Protein AF-0000000080409962 (afdb_homodimer)

Radius of gyration: 28.19 Å; Cα contacts (8 Å, |Δi|>4): 1412; chains: 2; bounding box: 71×69×56 Å

Solvent-accessible surface area (backbone atoms only — not comparable to full-atom values): 33561 Å² total; per-residue (Å²): 131,56,72,71,55,55,54,51,45,35,48,55,49,48,49,27,55,75,63,34,72,36,32,66,66,55,49,17,64,75,68,72,43,52,61,70,57,48,49,53,45,49,52,54,34,36,74,71,53,40,34,41,82,55,60,63,44,86,48,96,76,58,80,51,48,54,21,33,32,52,39,46,74,62,35,29,26,40,27,34,37,47,56,90,53,37,36,40,40,34,35,19,30,52,71,45,50,76,75,43,69,53,76,41,72,35,63,93,71,36,57,65,59,41,51,49,50,50,53,52,52,49,49,70,75,38,75,54,54,55,18,33,14,37,30,30,78,30,32,46,56,96,26,21,28,66,45,26,93,86,35,68,88,44,49,65,31,53,50,28,59,54,50,24,71,73,66,76,32,57,55,45,50,39,26,40,41,51,23,21,34,51,10,41,40,57,78,66,64,59,52,61,82,41,24,38,36,29,39,40,61,61,92,90,49,33,37,30,8,41,30,53,49,67,37,78,52,45,38,67,77,37,42,22,16,41,46,34,48,27,49,43,28,81,88,40,33,43,34,58,53,43,63,73,38,72,78,50,70,89,68,82,48,71,65,38,30,46,50,50,3,44,51,53,32,39,45,26,20,56,47,9,37,48,28,37,30,35,23,48,88,75,50,59,78,85,53,47,60,56,28,51,54,40,16,44,77,53,38,67,68,90,55,60,47,47,77,45,75,36,58,48,70,61,22,26,48,41,16,31,28,52,55,19,34,52,45,34,56,69,68,104,131,56,73,70,56,54,52,51,45,36,51,54,50,48,50,26,54,76,63,35,72,38,33,65,65,55,49,17,64,75,68,72,42,54,62,70,58,48,50,53,44,49,50,53,34,35,72,71,52,40,32,41,81,54,61,63,43,86,50,95,75,58,82,51,48,54,20,33,31,52,38,46,74,62,36,28,26,40,28,35,38,46,58,89,52,36,36,37,39,33,35,20,29,54,73,47,50,76,76,44,71,55,76,42,70,36,62,94,72,36,59,66,60,42,50,48,50,51,52,52,52,49,49,71,75,39,75,52,54,54,17,32,14,37,30,32,78,31,32,46,56,96,26,20,27,69,43,26,90,87,37,67,89,45,48,66,31,52,50,28,58,55,49,23,72,74,66,75,31,58,54,45,49,38,26,38,41,50,22,20,34,51,10,41,41,57,77,66,62,59,52,61,81,42,22,39,35,28,38,41,60,63,90,89,50,33,37,29,8,42,30,52,48,67,35,78,52,44,37,70,77,36,41,21,16,40,46,34,45,28,49,44,30,80,88,39,32,43,35,58,52,43,62,71,39,70,78,48,71,88,67,81,49,71,68,38,30,44,51,49,4,46,50,52,32,40,45,27,19,57,47,9,36,50,28,38,29,35,22,48,89,74,48,58,78,83,53,48,60,56,27,50,54,41,17,46,73,52,37,66,68,90,55,60,48,48,78,45,76,36,59,48,71,60,21,25,48,43,16,31,28,52,53,19,37,53,46,34,57,70,69,106

Secondary structure (DSSP, 8-state):
--HHHHHHHHHHHHHHHHH-SEEHHHHHHHHT--HHHHHHHHHHHHHTTSEEEEEE---SSSSPPEEEEE-TTS-EEEEEEE-SSEEEEEEE-TTS-EEEEEEEEPPTT-HHHHHHHHHHHHHHH-TTEEEEEEEESSEEETTEEEE-TT-GGGTT-BHHHHHHHHHSS-EEEEEHHHHHHHHHHHHTT--TT--EEEEE--TT--EEEEEETTEE---TTS-TT-GGG---SSS--HHHHHHHHHTS-SSPPHHHHHHHHHHHHHHHHHT--SEEEEETTT--GGGHHHHHHHHTTTS-GGGPPEEEEE-HHHHHHHHHHHHHHHHHHHH-/--HHHHHHHHHHHHHHHHH-SEEHHHHHHHHT--HHHHHHHHHHHHHTTSEEEEEE---SSSSPPEEEEE-TTS-EEEEEEE-SSEEEEEEE-TTS-EEEEEEEEPPTT-HHHHHHHHHHHHHHH-TTEEEEEEEESSEEETTEEEE-TT-GGGTT-BHHHHHHHHHSS-EEEEEHHHHHHHHHHHHTT--TT--EEEEE--TT--EEEEEETTEE---TTS-TT-GGG---SSS--HHHHHHHHHTS-SSPPHHHHHHHHHHHHHHHHHT--SEEEEETTT--GGGHHHHHHHHTTTS-GGGPPEEEEE-HHHHHHHHHHHHHHHHHHHH-

Foldseek 3Di:
DDPVLLVLLLLLLVCQLVVFKDFLVRSCVRSVNDSVSSVVSQVVCVVLVQKDWDDFADDPPDDTTIIMHGDQVSAWAKEWEDDQFKIKIFIGTLNLHGDDIDMFTDPPLCRVVRVLVVLVVVCVVGVRHAEYEYEYQAQDDPQQGDGDPSRPVRHRDSNQCVSCVSNVHHYYYYYQQQLLVLLVCVVVVPALQFKEKEWECDDVGIFIWIAHSNDTDQDDRSCPGVQQQDPQDDPHGLRRQCVVFQVDDDDGDPSPLLSLLSVQLVCLVPPLGQEYEYEPVRDDPVNVVSNLVSVCVPPPNVSGHHYYYDHSVSSSSSSRSVVGSVSVSSRD/DDPVLLVLLLLLLVCQLVVFKDFLVRSCVRSVNDSVSSVVSQVVCVVLVQKDWDDFADDPPDDTTIIMHGDQVSAWAKEWEDDQFKIKIFIGTLNLHGDDIDMFTDPPLCRVVRVLVVLVVVCVVGVRHAEYEYEYQAQDDPQQGDGDPSRPVRHRDSNQCVSCVSNVHHYYYYYQQQLLVLLVCVVVVPALQFKEKEWECDDVGIFIWIAHSNDTDQDPRSCPGVQQQDPQDPPHGLRRQCVVFQVDDDDGDPSPLLSLLSVQLVCLVVPLGQEYEYEPVRDDPVNVVSSLVSVCVPPPNVSGHHYYYDHSVSSSSSSRSVVGSVSVSSRD

InterPro domains:
  IPR000600 ROK family [PF00480] (114-231)
  IPR000600 ROK family [PTHR18964] (15-231)
  IPR036388 Winged helix-like DNA-binding domain superfamily [G3DSA:1.10.10.10] (9-71)
  IPR036390 Winged helix DNA-binding domain superfamily [SSF46785] (10-71)
  IPR043129 ATPase, nucleotide binding domain [SSF53067] (84-278)

Nearest PDB structures (foldseek):
  5f7q-assembly1_C  TM=7.981E-01  e=1.085E-20  Listeria monocytogenes EGD-e
  5f7q-assembly1_J  TM=7.853E-01  e=4.572E-21  Listeria monocytogenes EGD-e
  4ija-assembly1_A  TM=7.766E-01  e=1.225E-17  Staphylococcus aureus subsp. aureus N315
  7p9y-assembly1_AAA  TM=8.278E-01  e=4.915E-14  Saccharomyces cerevisiae S288C
  6xjf-assembly4_D  TM=8.937E-01  e=2.995E-03  Pyrococcus furiosus DSM 3638

Structure (mmCIF, N/CA/C/O backbone):
data_AF-0000000080409962-model_v1
#
loop_
_entity.id
_entity.type
_entity.pdbx_description
1 polymer 'ROK family transcriptional regulator'
#
loop_
_atom_site.group_PDB
_atom_site.id
_atom_site.type_symbol
_atom_site.label_atom_id
_atom_site.label_alt_id
_atom_site.label_comp_id
_atom_site.label_asym_id
_atom_site.label_entity_id
_atom_site.label_seq_id
_atom_site.pdbx_PDB_ins_code
_atom_site.Cartn_x
_atom_site.Cartn_y
_atom_site.Cartn_z
_atom_site.occupancy
_atom_site.B_iso_or_equiv
_atom_site.auth_seq_id
_atom_site.auth_comp_id
_atom_site.auth_asym_id
_atom_site.auth_atom_id
_atom_site.pdbx_PDB_model_num
ATOM 1 N N . MET A 1 1 ? -29.094 10.055 22.891 1 34.78 1 MET A N 1
ATOM 2 C CA . MET A 1 1 ? -29.375 9.883 21.469 1 34.78 1 MET A CA 1
ATOM 3 C C . MET A 1 1 ? -28.812 8.562 20.969 1 34.78 1 MET A C 1
ATOM 5 O O . MET A 1 1 ? -27.641 8.25 21.203 1 34.78 1 MET A O 1
ATOM 9 N N . ASP A 1 2 ? -29.484 7.676 20.531 1 37.84 2 ASP A N 1
ATOM 10 C CA . ASP A 1 2 ? -29.234 6.27 20.234 1 37.84 2 ASP A CA 1
ATOM 11 C C . ASP A 1 2 ? -28.109 6.129 19.203 1 37.84 2 ASP A C 1
ATOM 13 O O . ASP A 1 2 ? -27.922 7.008 18.359 1 37.84 2 ASP A O 1
ATOM 17 N N . GLN A 1 3 ? -27.125 5.285 19.484 1 48.12 3 GLN A N 1
ATOM 18 C CA . GLN A 1 3 ? -25.938 4.973 18.703 1 48.12 3 GLN A CA 1
ATOM 19 C C . GLN A 1 3 ? -26.266 4.883 17.219 1 48.12 3 GLN A C 1
ATOM 21 O O . GLN A 1 3 ? -25.484 5.312 16.375 1 48.12 3 GLN A O 1
ATOM 26 N N . THR A 1 4 ? -27.406 4.305 17 1 47.94 4 THR A N 1
ATOM 27 C CA . THR A 1 4 ? -27.859 4.141 15.625 1 47.94 4 THR A CA 1
ATOM 28 C C . THR A 1 4 ? -28.141 5.5 14.984 1 47.94 4 THR A C 1
ATOM 30 O O . THR A 1 4 ? -27.781 5.73 13.828 1 47.94 4 THR A O 1
ATOM 33 N N . THR A 1 5 ? -28.75 6.41 15.766 1 50.47 5 THR A N 1
ATOM 34 C CA . THR A 1 5 ? -29.109 7.734 15.266 1 50.47 5 THR A CA 1
ATOM 35 C C . THR A 1 5 ? -27.859 8.57 15.008 1 50.47 5 THR A C 1
ATOM 37 O O . THR A 1 5 ? -27.828 9.352 14.055 1 50.47 5 THR A O 1
ATOM 40 N N . THR A 1 6 ? -26.875 8.352 15.875 1 61.03 6 THR A N 1
ATOM 41 C CA . THR A 1 6 ? -25.625 9.094 15.781 1 61.03 6 THR A CA 1
ATOM 42 C C . THR A 1 6 ? -24.891 8.75 14.484 1 61.03 6 THR A C 1
ATOM 44 O O . THR A 1 6 ? -24.344 9.633 13.828 1 61.03 6 THR A O 1
ATOM 47 N N . ASN A 1 7 ? -25.141 7.578 14.078 1 77.56 7 ASN A N 1
ATOM 48 C CA . ASN A 1 7 ? -24.453 7.141 12.859 1 77.56 7 ASN A CA 1
ATOM 49 C C . ASN A 1 7 ? -25.141 7.703 11.609 1 77.56 7 ASN A C 1
ATOM 51 O O . ASN A 1 7 ? -24.469 8.094 10.656 1 77.56 7 ASN A O 1
ATOM 55 N N . LEU A 1 8 ? -26.516 8.039 11.789 1 82.69 8 LEU A N 1
ATOM 56 C CA . LEU A 1 8 ? -27.25 8.531 10.641 1 82.69 8 LEU A CA 1
ATOM 57 C C . LEU A 1 8 ? -26.969 10.008 10.398 1 82.69 8 LEU A C 1
ATOM 59 O O . LEU A 1 8 ? -26.781 10.438 9.25 1 82.69 8 LEU A O 1
ATOM 63 N N . THR A 1 9 ? -26.891 10.68 11.508 1 86.25 9 THR A N 1
ATOM 64 C CA . THR A 1 9 ? -26.609 12.109 11.422 1 86.25 9 THR A CA 1
ATOM 65 C C . THR A 1 9 ? -25.219 12.367 10.844 1 86.25 9 THR A C 1
ATOM 67 O O . THR A 1 9 ? -25.047 13.273 10.031 1 86.25 9 THR A O 1
ATOM 70 N N . VAL A 1 10 ? -24.359 11.539 11.297 1 86 10 VAL A N 1
ATOM 71 C CA . VAL A 1 10 ? -22.984 11.68 10.836 1 86 10 VAL A CA 1
ATOM 72 C C . VAL A 1 10 ? -22.922 11.453 9.32 1 86 10 VAL A C 1
ATOM 74 O O . VAL A 1 10 ? -22.203 12.164 8.609 1 86 10 VAL A O 1
ATOM 77 N N . ALA A 1 11 ? -23.656 10.539 8.875 1 87.19 11 ALA A N 1
ATOM 78 C CA . ALA A 1 11 ? -23.656 10.227 7.449 1 87.19 11 ALA A CA 1
ATOM 79 C C . ALA A 1 11 ? -24.203 11.398 6.637 1 87.19 11 ALA A C 1
ATOM 81 O O . ALA A 1 11 ? -23.625 11.758 5.602 1 87.19 11 ALA A O 1
ATOM 82 N N . VAL A 1 12 ? -25.25 11.984 7.094 1 88.81 12 VAL A N 1
ATOM 83 C CA . VAL A 1 12 ? -25.859 13.109 6.395 1 88.81 12 VAL A CA 1
ATOM 84 C C . VAL A 1 12 ? -24.938 14.32 6.457 1 88.81 12 VAL A C 1
ATOM 86 O O . VAL A 1 12 ? -24.719 15 5.453 1 88.81 12 VAL A O 1
ATOM 89 N N . ARG A 1 13 ? -24.344 14.508 7.633 1 88.19 13 ARG A N 1
ATOM 90 C CA . ARG A 1 13 ? -23.375 15.586 7.828 1 88.19 13 ARG A CA 1
ATOM 91 C C . ARG A 1 13 ? -22.219 15.469 6.848 1 88.19 13 ARG A C 1
ATOM 93 O O . ARG A 1 13 ? -21.844 16.438 6.199 1 88.19 13 ARG A O 1
ATOM 100 N N . ARG A 1 14 ? -21.719 14.336 6.758 1 87.12 14 ARG A N 1
ATOM 101 C CA . ARG A 1 14 ? -20.562 14.086 5.906 1 87.12 14 ARG A CA 1
ATOM 102 C C . ARG A 1 14 ? -20.891 14.375 4.445 1 87.12 14 ARG A C 1
ATOM 104 O O . ARG A 1 14 ? -20.078 14.969 3.732 1 87.12 14 ARG A O 1
ATOM 111 N N . GLN A 1 15 ? -22.031 13.953 4.027 1 86.5 15 GLN A N 1
ATOM 112 C CA . GLN A 1 15 ? -22.422 14.172 2.641 1 86.5 15 GLN A CA 1
ATOM 113 C C . GLN A 1 15 ? -22.547 15.664 2.326 1 86.5 15 GLN A C 1
ATOM 115 O O . GLN A 1 15 ? -22.141 16.109 1.251 1 86.5 15 GLN A O 1
ATOM 120 N N . LEU A 1 16 ? -23.078 16.391 3.244 1 87.62 16 LEU A N 1
ATOM 121 C CA . LEU A 1 16 ? -23.266 17.828 3.031 1 87.62 16 LEU A CA 1
ATOM 122 C C . LEU A 1 16 ? -21.922 18.547 3.035 1 87.62 16 LEU A C 1
ATOM 124 O O . LEU A 1 16 ? -21.719 19.484 2.256 1 87.62 16 LEU A O 1
ATOM 128 N N . VAL A 1 17 ? -21.047 18.156 3.891 1 84.31 17 VAL A N 1
ATOM 129 C CA . VAL A 1 17 ? -19.75 18.828 4.031 1 84.31 17 VAL A CA 1
ATOM 130 C C . VAL A 1 17 ? -18.859 18.484 2.834 1 84.31 17 VAL A C 1
ATOM 132 O O . VAL A 1 17 ? -18.188 19.375 2.295 1 84.31 17 VAL A O 1
ATOM 135 N N . LEU A 1 18 ? -18.875 17.266 2.41 1 77.44 18 LEU A N 1
ATOM 136 C CA . LEU A 1 18 ? -17.969 16.812 1.368 1 77.44 18 LEU A CA 1
ATOM 137 C C . LEU A 1 18 ? -18.469 17.219 -0.012 1 77.44 18 LEU A C 1
ATOM 139 O O . LEU A 1 18 ? -17.672 17.484 -0.916 1 77.44 18 LEU A O 1
ATOM 143 N N . ASN A 1 19 ? -19.781 17.25 -0.219 1 76.62 19 ASN A N 1
ATOM 144 C CA . ASN A 1 19 ? -20.328 17.469 -1.556 1 76.62 19 ASN A CA 1
ATOM 145 C C . ASN A 1 19 ? -20.906 18.875 -1.691 1 76.62 19 ASN A C 1
ATOM 147 O O . ASN A 1 19 ? -21.219 19.328 -2.799 1 76.62 19 ASN A O 1
ATOM 151 N N . GLY A 1 20 ? -20.938 19.5 -0.711 1 75.38 20 GLY A N 1
ATOM 152 C CA . GLY A 1 20 ? -21.516 20.844 -0.774 1 75.38 20 GLY A CA 1
ATOM 153 C C . GLY A 1 20 ? -23.031 20.828 -0.789 1 75.38 20 GLY A C 1
ATOM 154 O O . GLY A 1 20 ? -23.656 20.078 -0.048 1 75.38 20 GLY A O 1
ATOM 155 N N . ARG A 1 21 ? -23.719 21.625 -1.8 1 78.19 21 ARG A N 1
ATOM 156 C CA . ARG A 1 21 ? -25.172 21.688 -1.921 1 78.19 21 ARG A CA 1
ATOM 157 C C . ARG A 1 21 ? -25.75 20.359 -2.385 1 78.19 21 ARG A C 1
ATOM 159 O O . ARG A 1 21 ? -25.266 19.766 -3.348 1 78.19 21 ARG A O 1
ATOM 166 N N . SER A 1 22 ? -26.688 19.891 -1.591 1 87.88 22 SER A N 1
ATOM 167 C CA . SER A 1 22 ? -27.266 18.594 -1.933 1 87.88 22 SER A CA 1
ATOM 168 C C . SER A 1 22 ? -28.781 18.578 -1.721 1 87.88 22 SER A C 1
ATOM 170 O O . SER A 1 22 ? -29.297 19.328 -0.893 1 87.88 22 SER A O 1
ATOM 172 N N . THR A 1 23 ? -29.453 17.844 -2.496 1 88.81 23 THR A N 1
ATOM 173 C CA . THR A 1 23 ? -30.875 17.609 -2.316 1 88.81 23 THR A CA 1
ATOM 174 C C . THR A 1 23 ? -31.125 16.359 -1.47 1 88.81 23 THR A C 1
ATOM 176 O O . THR A 1 23 ? -30.203 15.578 -1.23 1 88.81 23 THR A O 1
ATOM 179 N N . VAL A 1 24 ? -32.312 16.328 -1.001 1 90.31 24 VAL A N 1
ATOM 180 C CA . VAL A 1 24 ? -32.719 15.148 -0.238 1 90.31 24 VAL A CA 1
ATOM 181 C C . VAL A 1 24 ? -32.469 13.891 -1.075 1 90.31 24 VAL A C 1
ATOM 183 O O . VAL A 1 24 ? -31.969 12.883 -0.564 1 90.31 24 VAL A O 1
ATOM 186 N N . ALA A 1 25 ? -32.719 13.977 -2.314 1 88.19 25 ALA A N 1
ATOM 187 C CA . ALA A 1 25 ? -32.562 12.844 -3.221 1 88.19 25 ALA A CA 1
ATOM 188 C C . ALA A 1 25 ? -31.078 12.453 -3.324 1 88.19 25 ALA A C 1
ATOM 190 O O . ALA A 1 25 ? -30.734 11.273 -3.25 1 88.19 25 ALA A O 1
ATOM 191 N N . ALA A 1 26 ? -30.312 13.391 -3.482 1 88.62 26 ALA A N 1
ATOM 192 C CA . ALA A 1 26 ? -28.891 13.141 -3.621 1 88.62 26 ALA A CA 1
ATOM 193 C C . ALA A 1 26 ? -28.297 12.555 -2.338 1 88.62 26 ALA A C 1
ATOM 195 O O . ALA A 1 26 ? -27.484 11.641 -2.385 1 88.62 26 ALA A O 1
ATOM 196 N N . ILE A 1 27 ? -28.75 13.117 -1.241 1 91.62 27 ILE A N 1
ATOM 197 C CA . ILE A 1 27 ? -28.266 12.633 0.045 1 91.62 27 ILE A CA 1
ATOM 198 C C . ILE A 1 27 ? -28.719 11.195 0.266 1 91.62 27 ILE A C 1
ATOM 200 O O . ILE A 1 27 ? -27.938 10.352 0.722 1 91.62 27 ILE A O 1
ATOM 204 N N . SER A 1 28 ? -29.922 10.984 -0.065 1 91 28 SER A N 1
ATOM 205 C CA . SER A 1 28 ? -30.484 9.641 0.08 1 91 28 SER A CA 1
ATOM 206 C C . SER A 1 28 ? -29.703 8.633 -0.755 1 91 28 SER A C 1
ATOM 208 O O . SER A 1 28 ? -29.359 7.551 -0.273 1 91 28 SER A O 1
ATOM 210 N N . GLU A 1 29 ? -29.422 8.977 -1.896 1 88.69 29 GLU A N 1
ATOM 211 C CA . GLU A 1 29 ? -28.688 8.102 -2.801 1 88.69 29 GLU A CA 1
ATOM 212 C C . GLU A 1 29 ? -27.281 7.828 -2.273 1 88.69 29 GLU A C 1
ATOM 214 O O . GLU A 1 29 ? -26.828 6.68 -2.25 1 88.69 29 GLU A O 1
ATOM 219 N N . ALA A 1 30 ? -26.656 8.789 -1.815 1 85.81 30 ALA A N 1
ATOM 220 C CA . ALA A 1 30 ? -25.266 8.68 -1.39 1 85.81 30 ALA A CA 1
ATOM 221 C C . ALA A 1 30 ? -25.141 7.902 -0.079 1 85.81 30 ALA A C 1
ATOM 223 O O . ALA A 1 30 ? -24.172 7.18 0.141 1 85.81 30 ALA A O 1
ATOM 224 N N . THR A 1 31 ? -26.141 8.062 0.778 1 87.31 31 THR A N 1
ATOM 225 C CA . THR A 1 31 ? -26.047 7.469 2.107 1 87.31 31 THR A CA 1
ATOM 226 C C . THR A 1 31 ? -26.844 6.164 2.172 1 87.31 31 THR A C 1
ATOM 228 O O . THR A 1 31 ? -26.719 5.406 3.135 1 87.31 31 THR A O 1
ATOM 231 N N . ARG A 1 32 ? -27.719 5.914 1.145 1 84.06 32 ARG A N 1
ATOM 232 C CA . ARG A 1 32 ? -28.594 4.754 1.08 1 84.06 32 ARG A CA 1
ATOM 233 C C . ARG A 1 32 ? -29.625 4.785 2.207 1 84.06 32 ARG A C 1
ATOM 235 O O . ARG A 1 32 ? -30 3.74 2.746 1 84.06 32 ARG A O 1
ATOM 242 N N . LEU A 1 33 ? -29.875 6.004 2.623 1 87.56 33 LEU A N 1
ATOM 243 C CA . LEU A 1 33 ? -30.938 6.207 3.607 1 87.56 33 LEU A CA 1
ATOM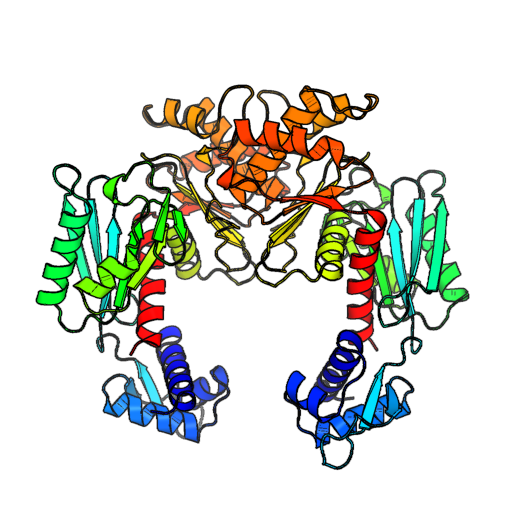 244 C C . LEU A 1 33 ? -32.25 6.559 2.924 1 87.56 33 LEU A C 1
ATOM 246 O O . LEU A 1 33 ? -32.25 7.102 1.816 1 87.56 33 LEU A O 1
ATOM 250 N N . SER A 1 34 ? -33.281 6.188 3.596 1 88 34 SER A N 1
ATOM 251 C CA . SER A 1 34 ? -34.562 6.52 3.039 1 88 34 SER A CA 1
ATOM 252 C C . SER A 1 34 ? -34.812 8.023 3.041 1 88 34 SER A C 1
ATOM 254 O O . SER A 1 34 ? -34.188 8.758 3.826 1 88 34 SER A O 1
ATOM 256 N N . PHE A 1 35 ? -35.719 8.414 2.225 1 90.31 35 PHE A N 1
ATOM 257 C CA . PHE A 1 35 ? -36.062 9.828 2.113 1 90.31 35 PHE A CA 1
ATOM 258 C C . PHE A 1 35 ? -36.562 10.375 3.447 1 90.31 35 PHE A C 1
ATOM 260 O O . PHE A 1 35 ? -36.094 11.406 3.918 1 90.31 35 PHE A O 1
ATOM 267 N N . PRO A 1 36 ? -37.469 9.656 4.09 1 91.31 36 PRO A N 1
ATOM 268 C CA . PRO A 1 36 ? -37.969 10.172 5.371 1 91.31 36 PRO A CA 1
ATOM 269 C C . PRO A 1 36 ? -36.844 10.305 6.418 1 91.31 36 PRO A C 1
ATOM 271 O O . PRO A 1 36 ? -36.875 11.25 7.207 1 91.31 36 PRO A O 1
ATOM 274 N N . THR A 1 37 ? -35.969 9.414 6.441 1 91.5 37 THR A N 1
ATOM 275 C CA . THR A 1 37 ? -34.844 9.445 7.383 1 91.5 37 THR A CA 1
ATOM 276 C C . THR A 1 37 ? -33.969 10.648 7.117 1 91.5 37 THR A C 1
ATOM 278 O O . THR A 1 37 ? -33.562 11.352 8.047 1 91.5 37 THR A O 1
ATOM 281 N N . VAL A 1 38 ? -33.656 10.859 5.852 1 94.5 38 VAL A N 1
ATOM 282 C CA . VAL A 1 38 ? -32.812 11.992 5.469 1 94.5 38 VAL A CA 1
ATOM 283 C C . VAL A 1 38 ? -33.5 13.297 5.879 1 94.5 38 VAL A C 1
ATOM 285 O O . VAL A 1 38 ? -32.875 14.188 6.438 1 94.5 38 VAL A O 1
ATOM 288 N N . LYS A 1 39 ? -34.719 13.32 5.668 1 92.75 39 LYS A N 1
ATOM 289 C CA . LYS A 1 39 ? -35.469 14.539 5.988 1 92.75 39 LYS A CA 1
ATOM 290 C C . LYS A 1 39 ? -35.469 14.805 7.492 1 92.75 39 LYS A C 1
ATOM 292 O O . LYS A 1 39 ? -35.312 15.945 7.922 1 92.75 39 LYS A O 1
ATOM 297 N N . LYS A 1 40 ? -35.688 13.781 8.18 1 94.19 40 LYS A N 1
ATOM 298 C CA . LYS A 1 40 ? -35.688 13.906 9.633 1 94.19 40 LYS A CA 1
ATOM 299 C C . LYS A 1 40 ? -34.312 14.414 10.125 1 94.19 40 LYS A C 1
ATOM 301 O O . LYS A 1 40 ? -34.25 15.289 10.992 1 94.19 40 LYS A O 1
ATOM 306 N N . GLN A 1 41 ? -33.312 13.867 9.609 1 93.44 41 GLN A N 1
ATOM 307 C CA . GLN A 1 41 ? -31.953 14.273 9.992 1 93.44 41 GLN A CA 1
ATOM 308 C C . GLN A 1 41 ? -31.672 15.719 9.586 1 93.44 41 GLN A C 1
ATOM 310 O O . GLN A 1 41 ? -31.062 16.469 10.344 1 93.44 41 GLN A O 1
ATOM 315 N N . LEU A 1 42 ? -32.125 16.078 8.469 1 93.19 42 LEU A N 1
ATOM 316 C CA . LEU A 1 42 ? -31.938 17.438 7.996 1 93.19 42 LEU A CA 1
ATOM 317 C C . LEU A 1 42 ? -32.688 18.438 8.891 1 93.19 42 LEU A C 1
ATOM 319 O O . LEU A 1 42 ? -32.156 19.516 9.195 1 93.19 42 LEU A O 1
ATOM 323 N N . GLU A 1 43 ? -33.812 18.047 9.242 1 93.12 43 GLU A N 1
ATOM 324 C CA . GLU A 1 43 ? -34.594 18.922 10.141 1 93.12 43 GLU A CA 1
ATOM 325 C C . GLU A 1 43 ? -33.844 19.125 11.461 1 93.12 43 GLU A C 1
ATOM 327 O O . GLU A 1 43 ? -33.781 20.25 11.969 1 93.12 43 GLU A O 1
ATOM 332 N N . GLN A 1 44 ? -33.375 18.125 11.953 1 92.44 44 GLN A N 1
ATOM 333 C CA . GLN A 1 44 ? -32.625 18.219 13.195 1 92.44 44 GLN A CA 1
ATOM 334 C C . GLN A 1 44 ? -31.375 19.094 13.031 1 92.44 44 GLN A C 1
ATOM 336 O O . GLN A 1 44 ? -31.078 19.906 13.898 1 92.44 44 GLN A O 1
ATOM 341 N N . LEU A 1 45 ? -30.672 18.953 11.961 1 92.56 45 LEU A N 1
ATOM 342 C CA . LEU A 1 45 ? -29.469 19.719 11.688 1 92.56 45 LEU A CA 1
ATOM 343 C C . LEU A 1 45 ? -29.781 21.188 11.453 1 92.56 45 LEU A C 1
ATOM 345 O O . LEU A 1 45 ? -29 22.062 11.828 1 92.56 45 LEU A O 1
ATOM 349 N N . MET A 1 46 ? -30.906 21.406 10.883 1 93.31 46 MET A N 1
ATOM 350 C CA . MET A 1 46 ? -31.344 22.766 10.664 1 93.31 46 MET A CA 1
ATOM 351 C C . MET A 1 46 ? -31.703 23.453 11.984 1 93.31 46 MET A C 1
ATOM 353 O O . MET A 1 46 ? -31.391 24.609 12.203 1 93.31 46 MET A O 1
ATOM 357 N N . GLN A 1 47 ? -32.344 22.688 12.766 1 93.62 47 GLN A N 1
ATOM 358 C CA . GLN A 1 47 ? -32.688 23.203 14.078 1 93.62 47 GLN A CA 1
ATOM 359 C C . GLN A 1 47 ? -31.453 23.578 14.891 1 93.62 47 GLN A C 1
ATOM 361 O O . GLN A 1 47 ? -31.469 24.547 15.641 1 93.62 47 GLN A O 1
ATOM 366 N N . ALA A 1 48 ? -30.453 22.875 14.68 1 90.75 48 ALA A N 1
ATOM 367 C CA . ALA A 1 48 ? -29.188 23.109 15.398 1 90.75 48 ALA A CA 1
ATOM 368 C C . ALA A 1 48 ? -28.375 24.203 14.734 1 90.75 48 ALA A C 1
ATOM 370 O O . ALA A 1 48 ? -27.344 24.625 15.266 1 90.75 48 ALA A O 1
ATOM 371 N N . GLY A 1 49 ? -28.797 24.688 13.531 1 91.25 49 GLY A N 1
ATOM 372 C CA . GLY A 1 49 ? -28.078 25.719 12.812 1 91.25 49 GLY A CA 1
ATOM 373 C C . GLY A 1 49 ? -26.922 25.172 12 1 91.25 49 GLY A C 1
ATOM 374 O O . GLY A 1 49 ? -26.094 25.938 11.492 1 91.25 49 GLY A O 1
ATOM 375 N N . GLU A 1 50 ? -26.812 23.875 11.859 1 91.44 50 GLU A N 1
ATOM 376 C CA . GLU A 1 50 ? -25.719 23.219 11.156 1 91.44 50 GLU A CA 1
ATOM 377 C C . GLU A 1 50 ? -25.953 23.219 9.648 1 91.44 50 GLU A C 1
ATOM 379 O O . GLU A 1 50 ? -25 23.188 8.867 1 91.44 50 GLU A O 1
ATOM 384 N N . VAL A 1 51 ? -27.219 23.188 9.266 1 92.75 51 VAL A N 1
ATOM 385 C CA . VAL A 1 51 ? -27.609 23.109 7.863 1 92.75 51 VAL A CA 1
ATOM 386 C C . VAL A 1 51 ? -28.641 24.188 7.555 1 92.75 51 VAL A C 1
ATOM 388 O O . VAL A 1 51 ? -29.469 24.531 8.414 1 92.75 51 VAL A O 1
ATOM 391 N N . PHE A 1 52 ? -28.562 24.703 6.344 1 92.56 52 PHE A N 1
ATOM 392 C CA . PHE A 1 52 ? -29.531 25.672 5.859 1 92.56 52 PHE A CA 1
ATOM 393 C C . PHE A 1 52 ? -30.188 25.188 4.574 1 92.56 52 PHE A C 1
ATOM 395 O O . PHE A 1 52 ? -29.562 24.484 3.775 1 92.56 52 PHE A O 1
ATOM 402 N N . GLU A 1 53 ? -31.344 25.562 4.449 1 90.56 53 GLU A N 1
ATOM 403 C CA . GLU A 1 53 ? -32 25.391 3.154 1 90.56 53 GLU A CA 1
ATOM 404 C C . GLU A 1 53 ? -31.562 26.484 2.176 1 90.56 53 GLU A C 1
ATOM 406 O O . GLU A 1 53 ? -31.422 27.641 2.549 1 90.56 53 GLU A O 1
ATOM 411 N N . HIS A 1 54 ? -31.031 25.922 1.021 1 83.81 54 HIS A N 1
ATOM 412 C CA . HIS A 1 54 ? -30.5 26.875 0.039 1 83.81 54 HIS A CA 1
ATOM 413 C C . HIS A 1 54 ? -31.312 26.828 -1.255 1 83.81 54 HIS A C 1
ATOM 415 O O . HIS A 1 54 ? -30.859 26.266 -2.256 1 83.81 54 HIS A O 1
ATOM 421 N N . GLY A 1 55 ? -32.281 27.406 -1.264 1 76.25 55 GLY A N 1
ATOM 422 C CA . GLY A 1 55 ? -33.094 27.547 -2.469 1 76.25 55 GLY A CA 1
ATOM 423 C C . GLY A 1 55 ? -33.469 26.219 -3.1 1 76.25 55 GLY A C 1
ATOM 424 O O . GLY A 1 55 ? -33.531 25.203 -2.414 1 76.25 55 GLY A O 1
ATOM 425 N N . PHE A 1 56 ? -34 26.297 -4.41 1 70.25 56 PHE A N 1
ATOM 426 C CA . PHE A 1 56 ? -34.5 25.141 -5.133 1 70.25 56 PHE A CA 1
ATOM 427 C C . PHE A 1 56 ? -33.594 24.781 -6.301 1 70.25 56 PHE A C 1
ATOM 429 O O . PHE A 1 56 ? -32.875 25.641 -6.824 1 70.25 56 PHE A O 1
ATOM 436 N N . GLU A 1 57 ? -33.344 23.422 -6.484 1 67.5 57 GLU A N 1
ATOM 437 C CA . GLU A 1 57 ? -32.719 22.984 -7.711 1 67.5 57 GLU A CA 1
ATOM 438 C C . GLU A 1 57 ? -33.531 23.344 -8.938 1 67.5 57 GLU A C 1
ATOM 440 O O . GLU A 1 57 ? -34.75 23.422 -8.867 1 67.5 57 GLU A O 1
ATOM 445 N N . ASP A 1 58 ? -32.906 23.781 -10.062 1 60.28 58 ASP A N 1
ATOM 446 C CA . ASP A 1 58 ? -33.594 24.109 -11.297 1 60.28 58 ASP A CA 1
ATOM 447 C C . ASP A 1 58 ? -34.344 22.891 -11.844 1 60.28 58 ASP A C 1
ATOM 449 O O . ASP A 1 58 ? -33.844 21.766 -11.781 1 60.28 58 ASP A O 1
ATOM 453 N N . SER A 1 59 ? -35.531 22.891 -11.68 1 56.47 59 SER A N 1
ATOM 454 C CA . SER A 1 59 ? -36.406 21.781 -12.039 1 56.47 59 SER A CA 1
ATOM 455 C C . SER A 1 59 ? -36.375 21.516 -13.539 1 56.47 59 SER A C 1
ATOM 457 O O . SER A 1 59 ? -36.406 22.453 -14.344 1 56.47 59 SER A O 1
ATOM 459 N N . ARG A 1 60 ? -35.906 20.484 -14.102 1 50.81 60 ARG A N 1
ATOM 460 C CA . ARG A 1 60 ? -36.156 20.016 -15.461 1 50.81 60 ARG A CA 1
ATOM 461 C C . ARG A 1 60 ? -37.594 19.531 -15.609 1 50.81 60 ARG A C 1
ATOM 463 O O . ARG A 1 60 ? -37.875 18.688 -16.469 1 50.81 60 ARG A O 1
ATOM 470 N N . GLY A 1 61 ? -38.594 20.141 -14.859 1 59.81 61 GLY A N 1
ATOM 471 C CA . GLY A 1 61 ? -40 19.828 -15.039 1 59.81 61 GLY A CA 1
ATOM 472 C C . GLY A 1 61 ? -40.75 19.625 -13.734 1 59.81 61 GLY A C 1
ATOM 473 O O . GLY A 1 61 ? -41.938 19.969 -13.625 1 59.81 61 GLY A O 1
ATOM 474 N N . GLY A 1 62 ? -40.188 18.844 -12.836 1 62.19 62 GLY A N 1
ATOM 475 C CA . GLY A 1 62 ? -40.906 18.5 -11.609 1 62.19 62 GLY A CA 1
ATOM 476 C C . GLY A 1 62 ? -40.719 19.547 -10.523 1 62.19 62 GLY A C 1
ATOM 477 O O . GLY A 1 62 ? -40.156 20.609 -10.758 1 62.19 62 GLY A O 1
ATOM 478 N N . ARG A 1 63 ? -41.5 19.438 -9.469 1 62.25 63 ARG A N 1
ATOM 479 C CA . ARG A 1 63 ? -41.344 20.297 -8.305 1 62.25 63 ARG A CA 1
ATOM 480 C C . ARG A 1 63 ? -39.875 20.5 -7.969 1 62.25 63 ARG A C 1
ATOM 482 O O . ARG A 1 63 ? -39.125 19.531 -7.895 1 62.25 63 ARG A O 1
ATOM 489 N N . PRO A 1 64 ? -39.562 21.672 -8.07 1 72.88 64 PRO A N 1
ATOM 490 C CA . PRO A 1 64 ? -38.125 21.922 -7.82 1 72.88 64 PRO A CA 1
ATOM 491 C C . PRO A 1 64 ? -37.656 21.359 -6.477 1 72.88 64 PRO A C 1
ATOM 493 O O . PRO A 1 64 ? -38.375 21.5 -5.473 1 72.88 64 PRO A O 1
ATOM 496 N N . ALA A 1 65 ? -36.688 20.578 -6.445 1 82.56 65 ALA A N 1
ATOM 497 C CA . ALA A 1 65 ? -36.156 19.969 -5.23 1 82.56 65 ALA A CA 1
ATOM 498 C C . ALA A 1 65 ? -35.375 20.969 -4.402 1 82.56 65 ALA A C 1
ATOM 500 O O . ALA A 1 65 ? -34.625 21.797 -4.953 1 82.56 65 ALA A O 1
ATOM 501 N N . LYS A 1 66 ? -35.688 21.078 -3.068 1 87.12 66 LYS A N 1
ATOM 502 C CA . LYS A 1 66 ? -34.969 21.922 -2.127 1 87.12 66 LYS A CA 1
ATOM 503 C C . LYS A 1 66 ? -33.5 21.5 -2.029 1 87.12 66 LYS A C 1
ATOM 505 O O . LYS A 1 66 ? -33.188 20.312 -2.08 1 87.12 66 LYS A O 1
ATOM 510 N N . ARG A 1 67 ? -32.688 22.547 -1.918 1 90.88 67 ARG A N 1
ATOM 511 C CA . ARG A 1 67 ? -31.266 22.297 -1.712 1 90.88 67 ARG A CA 1
ATOM 512 C C . ARG A 1 67 ? -30.844 22.672 -0.293 1 90.88 67 ARG A C 1
ATOM 514 O O . ARG A 1 67 ? -31.375 23.609 0.292 1 90.88 67 ARG A O 1
ATOM 521 N N . TYR A 1 68 ? -29.969 21.875 0.205 1 92.94 68 TYR A N 1
ATOM 522 C CA . TYR A 1 68 ? -29.438 22.094 1.549 1 92.94 68 TYR A CA 1
ATOM 523 C C . TYR A 1 68 ? -27.938 22.297 1.519 1 92.94 68 TYR A C 1
ATOM 525 O O . TYR A 1 68 ? -27.234 21.672 0.73 1 92.94 68 TYR A O 1
ATOM 533 N N . ILE A 1 69 ? -27.438 23.234 2.355 1 91.06 69 ILE A N 1
ATOM 534 C CA . ILE A 1 69 ? -26.016 23.5 2.451 1 91.06 69 ILE A CA 1
ATOM 535 C C . ILE A 1 69 ? -25.578 23.453 3.914 1 91.06 69 ILE A C 1
ATOM 537 O O . ILE A 1 69 ? -26.344 23.812 4.809 1 91.06 69 ILE A O 1
ATOM 541 N N . TYR A 1 70 ? -24.406 22.922 4.094 1 90.75 70 TYR A N 1
ATOM 542 C CA . TYR A 1 70 ? -23.828 22.906 5.438 1 90.75 70 TYR A CA 1
ATOM 543 C C . TYR A 1 70 ? -23.344 24.297 5.828 1 90.75 70 TYR A C 1
ATOM 545 O O . TYR A 1 70 ? -22.734 25 5.008 1 90.75 70 TYR A O 1
ATOM 553 N N . ASN A 1 71 ? -23.609 24.688 7.102 1 89.62 71 ASN A N 1
ATOM 554 C CA . ASN A 1 71 ? -23.078 25.938 7.656 1 89.62 71 ASN A CA 1
ATOM 555 C C . ASN A 1 71 ? -21.578 25.844 7.934 1 89.62 71 ASN A C 1
ATOM 557 O O . ASN A 1 71 ? -21.172 25.312 8.969 1 89.62 71 ASN A O 1
ATOM 561 N N . GLU A 1 72 ? -20.766 26.453 7.055 1 87.38 72 GLU A N 1
ATOM 562 C CA . GLU A 1 72 ? -19.328 26.328 7.164 1 87.38 72 GLU A CA 1
ATOM 563 C C . GLU A 1 72 ? -18.797 26.984 8.438 1 87.38 72 GLU A C 1
ATOM 565 O O . GLU A 1 72 ? -17.688 26.719 8.875 1 87.38 72 GLU A O 1
ATOM 570 N N . ARG A 1 73 ? -19.641 27.812 9.07 1 87.31 73 ARG A N 1
ATOM 571 C CA . ARG A 1 73 ? -19.203 28.562 10.25 1 87.31 73 ARG A CA 1
ATOM 572 C C . ARG A 1 73 ? -19.844 28 11.516 1 87.31 73 ARG A C 1
ATOM 574 O O . ARG A 1 73 ? -19.734 28.594 12.586 1 87.31 73 ARG A O 1
ATOM 581 N N . PHE A 1 74 ? -20.516 26.859 11.352 1 89.81 74 PHE A N 1
ATOM 582 C CA . PHE A 1 74 ? -21.172 26.266 12.508 1 89.81 74 PHE A CA 1
ATOM 583 C C . PHE A 1 74 ? -20.172 26.031 13.633 1 89.81 74 PHE A C 1
ATOM 585 O O . PHE A 1 74 ? -20.484 26.25 14.805 1 89.81 74 PHE A O 1
ATOM 592 N N . THR A 1 75 ? -19.031 25.609 13.266 1 91.75 75 THR A N 1
ATOM 593 C CA . THR A 1 75 ? -17.922 25.422 14.195 1 91.75 75 THR A CA 1
ATOM 594 C C . THR A 1 75 ? -16.578 25.594 13.477 1 91.75 75 THR A C 1
ATOM 596 O O . THR A 1 75 ? -16.547 25.875 12.273 1 91.75 75 THR A O 1
ATOM 599 N N . HIS A 1 76 ? -15.523 25.562 14.273 1 95.06 76 HIS A N 1
ATOM 600 C CA . HIS A 1 76 ? -14.18 25.734 13.734 1 95.06 76 HIS A CA 1
ATOM 601 C C . HIS A 1 76 ? -13.266 24.594 14.164 1 95.06 76 HIS A C 1
ATOM 603 O O . HIS A 1 76 ? -13.602 23.828 15.086 1 95.06 76 HIS A O 1
ATOM 609 N N . GLY A 1 77 ? -12.289 24.406 13.383 1 96.94 77 GLY A N 1
ATOM 610 C CA . GLY A 1 77 ? -11.172 23.547 13.758 1 96.94 77 GLY A CA 1
ATOM 611 C C . GLY A 1 77 ? -9.859 24.297 13.898 1 96.94 77 GLY A C 1
ATOM 612 O O . GLY A 1 77 ? -9.664 25.344 13.258 1 96.94 77 GLY A O 1
ATOM 613 N N . LEU A 1 78 ? -9.008 23.828 14.781 1 98.25 78 LEU A N 1
ATOM 614 C CA . LEU A 1 78 ? -7.68 24.406 14.938 1 98.25 78 LEU A CA 1
ATOM 615 C C . LEU A 1 78 ? -6.605 23.422 14.492 1 98.25 78 LEU A C 1
ATOM 617 O O . LEU A 1 78 ? -6.516 22.312 15.023 1 98.25 78 LEU A O 1
ATOM 621 N N . THR A 1 79 ? -5.852 23.812 13.477 1 98.56 79 THR A N 1
ATOM 622 C CA . THR A 1 79 ? -4.758 22.984 12.961 1 98.56 79 THR A CA 1
ATOM 623 C C . THR A 1 79 ? -3.41 23.625 13.273 1 98.56 79 THR A C 1
ATOM 625 O O . THR A 1 79 ? -3.238 24.844 13.125 1 98.56 79 THR A O 1
ATOM 628 N N . LEU A 1 80 ? -2.496 22.797 13.797 1 98.12 80 LEU A N 1
ATOM 629 C CA . LEU A 1 80 ? -1.169 23.281 14.156 1 98.12 80 LEU A CA 1
ATOM 630 C C . LEU A 1 80 ? -0.089 22.312 13.695 1 98.12 80 LEU A C 1
ATOM 632 O O . LEU A 1 80 ? -0.327 21.094 13.617 1 98.12 80 LEU A O 1
ATOM 636 N N . TYR A 1 81 ? 1.055 22.812 13.336 1 95.31 81 TYR A N 1
ATOM 637 C CA . TYR A 1 81 ? 2.205 21.922 13.297 1 95.31 81 TYR A CA 1
ATOM 638 C C . TYR A 1 81 ? 3.379 22.516 14.07 1 95.31 81 TYR A C 1
ATOM 640 O O . TYR A 1 81 ? 3.484 23.734 14.219 1 95.31 81 TYR A O 1
ATOM 648 N N . VAL A 1 82 ? 4.137 21.625 14.656 1 91.31 82 VAL A N 1
ATOM 649 C CA . VAL A 1 82 ? 5.285 21.984 15.477 1 91.31 82 VAL A CA 1
ATOM 650 C C . VAL A 1 82 ? 6.578 21.609 14.758 1 91.31 82 VAL A C 1
ATOM 652 O O . VAL A 1 82 ? 6.758 20.453 14.352 1 91.31 82 VAL A O 1
ATOM 655 N N . GLU A 1 83 ? 7.387 22.609 14.508 1 85.06 83 GLU A N 1
ATOM 656 C CA . GLU A 1 83 ? 8.742 22.406 14.008 1 85.06 83 GLU A CA 1
ATOM 657 C C . GLU A 1 83 ? 9.781 22.719 15.07 1 85.06 83 GLU A C 1
ATOM 659 O O . GLU A 1 83 ? 9.445 22.859 16.25 1 85.06 83 GLU A O 1
ATOM 664 N N . LYS A 1 84 ? 11.008 22.703 14.656 1 80.94 84 LYS A N 1
ATOM 665 C CA . LYS A 1 84 ? 12.094 22.875 15.617 1 80.94 84 LYS A CA 1
ATOM 666 C C . LYS A 1 84 ? 12.016 24.234 16.312 1 80.94 84 LYS A C 1
ATOM 668 O O . LYS A 1 84 ? 12.25 24.344 17.516 1 80.94 84 LYS A O 1
ATOM 673 N N . THR A 1 85 ? 11.57 25.297 15.562 1 86.25 85 THR A N 1
ATOM 674 C CA . THR A 1 85 ? 11.703 26.641 16.141 1 86.25 85 THR A CA 1
ATOM 675 C C . THR A 1 85 ? 10.375 27.375 16.109 1 86.25 85 THR A C 1
ATOM 677 O O . THR A 1 85 ? 10.266 28.5 16.594 1 86.25 85 THR A O 1
ATOM 680 N N . VAL A 1 86 ? 9.367 26.75 15.547 1 91.25 86 VAL A N 1
ATOM 681 C CA . VAL A 1 86 ? 8.125 27.516 15.406 1 91.25 86 VAL A CA 1
ATOM 682 C C . VAL A 1 86 ? 6.93 26.578 15.562 1 91.25 86 VAL A C 1
ATOM 684 O O . VAL A 1 86 ? 7.016 25.391 15.25 1 91.25 86 VAL A O 1
ATOM 687 N N . VAL A 1 87 ? 5.898 27.125 16.078 1 95.25 87 VAL A N 1
ATOM 688 C CA . VAL A 1 87 ? 4.555 26.562 15.961 1 95.25 87 VAL A CA 1
ATOM 689 C C . VAL A 1 87 ? 3.721 27.406 15 1 95.25 87 VAL A C 1
ATOM 691 O O . VAL A 1 87 ? 3.586 28.625 15.18 1 95.25 87 VAL A O 1
ATOM 694 N N . ARG A 1 88 ? 3.24 26.812 13.969 1 97.25 88 ARG A N 1
ATOM 695 C CA . ARG A 1 88 ? 2.318 27.484 13.055 1 97.25 88 ARG A CA 1
ATOM 696 C C . ARG A 1 88 ? 0.9 26.938 13.219 1 97.25 88 ARG A C 1
ATOM 698 O O . ARG A 1 88 ? 0.709 25.766 13.523 1 97.25 88 ARG A O 1
ATOM 705 N N . TYR A 1 89 ? -0.065 27.797 13.062 1 98.19 89 TYR A N 1
ATOM 706 C CA . TYR A 1 89 ? -1.437 27.312 13.203 1 98.19 89 TYR A CA 1
ATOM 707 C C . TYR A 1 89 ? -2.346 27.953 12.164 1 98.19 89 TYR A C 1
ATOM 709 O O . TYR A 1 89 ? -2.02 29.016 11.609 1 98.19 89 TYR A O 1
ATOM 717 N N . ARG A 1 90 ? -3.398 27.297 11.852 1 98.38 90 ARG A N 1
ATOM 718 C CA . ARG A 1 90 ? -4.52 27.797 11.062 1 98.38 90 ARG A CA 1
ATOM 719 C C . ARG A 1 90 ? -5.848 27.469 11.727 1 98.38 90 ARG A C 1
ATOM 721 O O . ARG A 1 90 ? -6.062 26.328 12.156 1 98.38 90 ARG A O 1
ATOM 728 N N . LEU A 1 91 ? -6.605 28.484 11.922 1 97.88 91 LEU A N 1
ATOM 729 C CA . LEU A 1 91 ? -8.008 28.297 12.266 1 97.88 91 LEU A CA 1
ATOM 730 C C . LEU A 1 91 ? -8.844 28.031 11.016 1 97.88 91 LEU A C 1
ATOM 732 O O . LEU A 1 91 ? -8.781 28.797 10.047 1 97.88 91 LEU A O 1
ATOM 736 N N . ILE A 1 92 ? -9.594 26.906 11.047 1 96.81 92 ILE A N 1
ATOM 737 C CA . ILE A 1 92 ? -10.297 26.531 9.82 1 96.81 92 ILE A CA 1
ATOM 738 C C . ILE A 1 92 ? -11.797 26.438 10.094 1 96.81 92 ILE A C 1
ATOM 740 O O . ILE A 1 92 ? -12.211 26.234 11.234 1 96.81 92 ILE A O 1
ATOM 744 N N . ASP A 1 93 ? -12.586 26.562 9.039 1 93.5 93 ASP A N 1
ATOM 745 C CA . ASP A 1 93 ? -14.016 26.312 9.156 1 93.5 93 ASP A CA 1
ATOM 746 C C . ASP A 1 93 ? -14.328 24.828 8.945 1 93.5 93 ASP A C 1
ATOM 748 O O . ASP A 1 93 ? -13.422 24 8.852 1 93.5 93 ASP A O 1
ATOM 752 N N . CYS A 1 94 ? -15.594 24.469 8.844 1 88.5 94 CYS A N 1
ATOM 753 C CA . CYS A 1 94 ? -16.031 23.078 8.82 1 88.5 94 CYS A CA 1
ATOM 754 C C . CYS A 1 94 ? -15.742 22.438 7.461 1 88.5 94 CYS A C 1
ATOM 756 O O . CYS A 1 94 ? -15.82 21.219 7.312 1 88.5 94 CYS A O 1
ATOM 758 N N . LYS A 1 95 ? -15.391 23.234 6.551 1 86.75 95 LYS A N 1
ATOM 759 C CA . LYS A 1 95 ? -15.07 22.703 5.23 1 86.75 95 LYS A CA 1
ATOM 760 C C . LYS A 1 95 ? -13.555 22.688 5 1 86.75 95 LYS A C 1
ATOM 762 O O . LYS A 1 95 ? -13.094 22.219 3.953 1 86.75 95 LYS A O 1
ATOM 767 N N . GLY A 1 96 ? -12.789 23.219 5.98 1 91.94 96 GLY A N 1
ATOM 768 C CA . GLY A 1 96 ? -11.344 23.125 5.91 1 91.94 96 GLY A CA 1
ATOM 769 C C . GLY A 1 96 ? -10.688 24.406 5.406 1 91.94 96 GLY A C 1
ATOM 770 O O . GLY A 1 96 ? -9.461 24.469 5.277 1 91.94 96 GLY A O 1
ATOM 771 N N . ALA A 1 97 ? -11.508 25.406 5.156 1 92.75 97 ALA A N 1
ATOM 772 C CA . ALA A 1 97 ? -10.953 26.672 4.684 1 92.75 97 ALA A CA 1
ATOM 773 C C . ALA A 1 97 ? -10.336 27.469 5.832 1 92.75 97 ALA A C 1
ATOM 775 O O . ALA A 1 97 ? -10.898 27.531 6.926 1 92.75 97 ALA A O 1
ATOM 776 N N . THR A 1 98 ? -9.219 28.125 5.578 1 96.38 98 THR A N 1
ATOM 777 C CA . THR A 1 98 ? -8.516 28.891 6.598 1 96.38 98 THR A CA 1
ATOM 778 C C . THR A 1 98 ? -9.234 30.219 6.871 1 96.38 98 THR A C 1
ATOM 780 O O . THR A 1 98 ? -9.57 30.953 5.938 1 96.38 98 THR A O 1
ATOM 783 N N . ILE A 1 99 ? -9.453 30.484 8.102 1 95.31 99 ILE A N 1
ATOM 784 C CA . ILE A 1 99 ? -10.102 31.703 8.555 1 95.31 99 ILE A CA 1
ATOM 785 C C . ILE A 1 99 ? -9.062 32.656 9.148 1 95.31 99 ILE A C 1
ATOM 787 O O . ILE A 1 99 ? -9.188 33.875 9.039 1 95.31 99 ILE A O 1
ATOM 791 N N . ASP A 1 100 ? -8.164 32.094 9.828 1 95.81 100 ASP A N 1
ATOM 792 C CA . ASP A 1 100 ? -7.082 32.812 10.484 1 95.81 100 ASP A CA 1
ATOM 793 C C . ASP A 1 100 ? -5.828 31.938 10.578 1 95.81 100 ASP A C 1
ATOM 795 O O . ASP A 1 100 ? -5.902 30.719 10.461 1 95.81 100 ASP A O 1
ATOM 799 N N . ASP A 1 101 ? -4.711 32.594 10.648 1 97.5 101 ASP A N 1
ATOM 800 C CA . ASP A 1 101 ? -3.459 31.859 10.781 1 97.5 101 ASP A CA 1
ATOM 801 C C . ASP A 1 101 ? -2.42 32.656 11.555 1 97.5 101 ASP A C 1
ATOM 803 O O . ASP A 1 101 ? -2.627 33.844 11.828 1 97.5 101 ASP A O 1
ATOM 807 N N . GLY A 1 102 ? -1.396 32 11.977 1 97.06 102 GLY A N 1
ATOM 808 C CA . GLY A 1 102 ? -0.345 32.688 12.719 1 97.06 102 GLY A CA 1
ATOM 809 C C . GLY A 1 102 ? 0.837 31.797 13.031 1 97.06 102 GLY A C 1
ATOM 810 O O . GLY A 1 102 ? 0.886 30.641 12.586 1 97.06 102 GLY A O 1
ATOM 811 N N . THR A 1 103 ? 1.832 32.438 13.68 1 96.44 103 THR A N 1
ATOM 812 C CA . THR A 1 103 ? 3.08 31.75 14.039 1 96.44 103 THR A CA 1
ATOM 813 C C . THR A 1 103 ? 3.5 32.125 15.461 1 96.44 103 THR A C 1
ATOM 815 O O . THR A 1 103 ? 3.318 33.25 15.891 1 96.44 103 THR A O 1
ATOM 818 N N . GLN A 1 104 ? 3.943 31.109 16.172 1 95.56 104 GLN A N 1
ATOM 819 C CA . GLN A 1 104 ? 4.547 31.297 17.484 1 95.56 104 GLN A CA 1
ATOM 820 C C . GLN A 1 104 ? 5.973 30.75 17.516 1 95.56 104 GLN A C 1
ATOM 822 O O . GLN A 1 104 ? 6.199 29.578 17.219 1 95.56 104 GLN A O 1
ATOM 827 N N . MET A 1 105 ? 6.895 31.578 17.891 1 94.25 105 MET A N 1
ATOM 828 C CA . MET A 1 105 ? 8.281 31.125 18.016 1 94.25 105 MET A CA 1
ATOM 829 C C . MET A 1 105 ? 8.469 30.266 19.266 1 94.25 105 MET A C 1
ATOM 831 O O . MET A 1 105 ? 7.852 30.531 20.312 1 94.25 105 MET A O 1
ATOM 835 N N . ILE A 1 106 ? 9.258 29.281 19.094 1 90.69 106 ILE A N 1
ATOM 836 C CA . ILE A 1 106 ? 9.617 28.438 20.219 1 90.69 106 ILE A CA 1
ATOM 837 C C . ILE A 1 106 ? 10.898 28.969 20.859 1 90.69 106 ILE A C 1
ATOM 839 O O . ILE A 1 106 ? 11.961 28.984 20.234 1 90.69 106 ILE A O 1
ATOM 843 N N . LEU A 1 107 ? 10.758 29.359 22.062 1 87.38 107 LEU A N 1
ATOM 844 C CA . LEU A 1 107 ? 11.898 29.891 22.797 1 87.38 107 LEU A CA 1
ATOM 845 C C . LEU A 1 107 ? 12.547 28.812 23.656 1 87.38 107 LEU A C 1
ATOM 847 O O . LEU A 1 107 ? 11.859 28.078 24.359 1 87.38 107 LEU A O 1
ATOM 851 N N . ASP A 1 108 ? 13.875 28.656 23.656 1 83.5 108 ASP A N 1
ATOM 852 C CA . ASP A 1 108 ? 14.703 27.797 24.484 1 83.5 108 ASP A CA 1
ATOM 853 C C . ASP A 1 108 ? 14.305 26.328 24.344 1 83.5 108 ASP A C 1
ATOM 855 O O . ASP A 1 108 ? 14.352 25.578 25.312 1 83.5 108 ASP A O 1
ATOM 859 N N . GLY A 1 109 ? 13.688 26.016 23.328 1 83.19 109 GLY A N 1
ATOM 860 C CA . GLY A 1 109 ? 13.375 24.609 23.078 1 83.19 109 GLY A CA 1
ATOM 861 C C . GLY A 1 109 ? 12.141 24.125 23.812 1 83.19 109 GLY A C 1
ATOM 862 O O . GLY A 1 109 ? 11.922 22.922 23.953 1 83.19 109 GLY A O 1
ATOM 863 N N . ASP A 1 110 ? 11.32 25.062 24.328 1 88.56 110 ASP A N 1
ATOM 864 C CA . ASP A 1 110 ? 10.109 24.703 25.047 1 88.56 110 ASP A CA 1
ATOM 865 C C . ASP A 1 110 ? 8.938 24.5 24.094 1 88.56 110 ASP A C 1
ATOM 867 O O . ASP A 1 110 ? 8.031 25.344 24.031 1 88.56 110 ASP A O 1
ATOM 871 N N . HIS A 1 111 ? 8.922 23.375 23.469 1 90.31 111 HIS A N 1
ATOM 872 C CA . HIS A 1 111 ? 7.91 23.062 22.469 1 90.31 111 HIS A CA 1
ATOM 873 C C . HIS A 1 111 ? 6.523 22.984 23.094 1 90.31 111 HIS A C 1
ATOM 875 O O . HIS A 1 111 ? 5.562 23.531 22.547 1 90.31 111 HIS A O 1
ATOM 881 N N . LEU A 1 112 ? 6.383 22.359 24.219 1 91.12 112 LEU A N 1
ATOM 882 C CA . LEU A 1 112 ? 5.09 22.188 24.875 1 91.12 112 LEU A CA 1
ATOM 883 C C . LEU A 1 112 ? 4.543 23.516 25.359 1 91.12 112 LEU A C 1
ATOM 885 O O . LEU A 1 112 ? 3.34 23.766 25.281 1 91.12 112 LEU A O 1
ATOM 889 N N . GLY A 1 113 ? 5.469 24.25 25.922 1 93.06 113 GLY A N 1
ATOM 890 C CA . GLY A 1 113 ? 5.047 25.578 26.359 1 93.06 113 GLY A CA 1
ATOM 891 C C . GLY A 1 113 ? 4.512 26.438 25.219 1 93.06 113 GLY A C 1
ATOM 892 O O . GLY A 1 113 ? 3.471 27.078 25.359 1 93.06 113 GLY A O 1
ATOM 893 N N . ALA A 1 114 ? 5.219 26.453 24.141 1 94.31 114 ALA A N 1
ATOM 894 C CA . ALA A 1 114 ? 4.801 27.234 22.984 1 94.31 114 ALA A CA 1
ATOM 895 C C . ALA A 1 114 ? 3.469 26.734 22.438 1 94.31 114 ALA A C 1
ATOM 897 O O . ALA A 1 114 ? 2.578 27.516 22.109 1 94.31 114 ALA A O 1
ATOM 898 N N . LEU A 1 115 ? 3.385 25.438 22.312 1 95.06 115 LEU A N 1
ATOM 899 C CA . LEU A 1 115 ? 2.154 24.828 21.828 1 95.06 115 LEU A CA 1
ATOM 900 C C . LEU A 1 115 ? 0.98 25.172 22.734 1 95.06 115 LEU A C 1
ATOM 902 O O . LEU A 1 115 ? -0.085 25.562 22.266 1 95.06 115 LEU A O 1
ATOM 906 N N . GLY A 1 116 ? 1.166 25.016 24.016 1 96.06 116 GLY A N 1
ATOM 907 C CA . GLY A 1 116 ? 0.134 25.344 24.984 1 96.06 116 GLY A CA 1
ATOM 908 C C . GLY A 1 116 ? -0.325 26.781 24.906 1 96.06 116 GLY A C 1
ATOM 909 O O . GLY A 1 116 ? -1.523 27.062 24.969 1 96.06 116 GLY A O 1
ATOM 910 N N . ALA A 1 117 ? 0.593 27.625 24.75 1 96.25 117 ALA A N 1
ATOM 911 C CA . ALA A 1 117 ? 0.277 29.047 24.656 1 96.25 117 ALA A CA 1
ATOM 912 C C . ALA A 1 117 ? -0.617 29.328 23.453 1 96.25 117 ALA A C 1
ATOM 914 O O . ALA A 1 117 ? -1.57 30.109 23.547 1 96.25 117 ALA A O 1
ATOM 915 N N . VAL A 1 118 ? -0.305 28.734 22.328 1 96.94 118 VAL A N 1
ATOM 916 C CA . VAL A 1 118 ? -1.103 28.938 21.125 1 96.94 118 VAL A CA 1
ATOM 917 C C . VAL A 1 118 ? -2.504 28.359 21.328 1 96.94 118 VAL A C 1
ATOM 919 O O . VAL A 1 118 ? -3.5 29.016 20.984 1 96.94 118 VAL A O 1
ATOM 922 N N . LEU A 1 119 ? -2.561 27.156 21.875 1 97.62 119 LEU A N 1
ATOM 923 C CA . LEU A 1 119 ? -3.844 26.5 22.125 1 97.62 119 LEU A CA 1
ATOM 924 C C . LEU A 1 119 ? -4.723 27.375 23.031 1 97.62 119 LEU A C 1
ATOM 926 O O . LEU A 1 119 ? -5.875 27.656 22.688 1 97.62 119 LEU A O 1
ATOM 930 N N . ASP A 1 120 ? -4.145 27.859 24.125 1 96.88 120 ASP A N 1
ATOM 931 C CA . ASP A 1 120 ? -4.895 28.672 25.078 1 96.88 120 ASP A CA 1
ATOM 932 C C . ASP A 1 120 ? -5.387 29.969 24.422 1 96.88 120 ASP A C 1
ATOM 934 O O . ASP A 1 120 ? -6.559 30.328 24.547 1 96.88 120 ASP A O 1
ATOM 938 N N . ARG A 1 121 ? -4.539 30.562 23.781 1 96.56 121 ARG A N 1
ATOM 939 C CA . ARG A 1 121 ? -4.863 31.844 23.141 1 96.56 121 ARG A CA 1
ATOM 940 C C . ARG A 1 121 ? -5.977 31.688 22.125 1 96.56 121 ARG A C 1
ATOM 942 O O . ARG A 1 121 ? -6.938 32.438 22.109 1 96.56 121 ARG A O 1
ATOM 949 N N . GLN A 1 122 ? -5.879 30.719 21.25 1 95.62 122 GLN A N 1
ATOM 950 C CA . GLN A 1 122 ? -6.84 30.531 20.172 1 95.62 122 GLN A CA 1
ATOM 951 C C . GLN A 1 122 ? -8.195 30.078 20.719 1 95.62 122 GLN A C 1
ATOM 953 O O . GLN A 1 122 ? -9.242 30.484 20.188 1 95.62 122 GLN A O 1
ATOM 958 N N . LEU A 1 123 ? -8.172 29.219 21.719 1 95.5 123 LEU A N 1
ATOM 959 C CA . LEU A 1 123 ? -9.43 28.75 22.281 1 95.5 123 LEU A CA 1
ATOM 960 C C . LEU A 1 123 ? -10.125 29.875 23.062 1 95.5 123 LEU A C 1
ATOM 962 O O . LEU A 1 123 ? -11.352 29.891 23.172 1 95.5 123 LEU A O 1
ATOM 966 N N . ASP A 1 124 ? -9.336 30.797 23.641 1 94.56 124 ASP A N 1
ATOM 967 C CA . ASP A 1 124 ? -9.898 31.969 24.312 1 94.56 124 ASP A CA 1
ATOM 968 C C . ASP A 1 124 ? -10.531 32.938 23.297 1 94.56 124 ASP A C 1
ATOM 970 O O . ASP A 1 124 ? -11.57 33.531 23.578 1 94.56 124 ASP A O 1
ATOM 974 N N . GLN A 1 125 ? -9.914 33.062 22.203 1 93.25 125 GLN A N 1
ATOM 975 C CA . GLN A 1 125 ? -10.336 34 21.188 1 93.25 125 GLN A CA 1
ATOM 976 C C . GLN A 1 125 ? -11.516 33.469 20.375 1 93.25 125 GLN A C 1
ATOM 978 O O . GLN A 1 125 ? -12.359 34.219 19.906 1 93.25 125 GLN A O 1
ATOM 983 N N . THR A 1 126 ? -11.508 32.156 20.141 1 89.81 126 THR A N 1
ATOM 984 C CA . THR A 1 126 ? -12.547 31.469 19.359 1 89.81 126 THR A CA 1
ATOM 985 C C . THR A 1 126 ? -13.164 30.328 20.172 1 89.81 126 THR A C 1
ATOM 987 O O . THR A 1 126 ? -12.578 29.25 20.266 1 89.81 126 THR A O 1
ATOM 990 N N . SER A 1 127 ? -14.32 30.484 20.594 1 82.69 127 SER A N 1
ATOM 991 C CA . SER A 1 127 ? -14.914 29.531 21.531 1 82.69 127 SER A CA 1
ATOM 992 C C . SER A 1 127 ? -15.516 28.344 20.781 1 82.69 127 SER A C 1
ATOM 994 O O . SER A 1 127 ? -15.727 27.281 21.375 1 82.69 127 SER A O 1
ATOM 996 N N . ASP A 1 128 ? -15.727 28.484 19.609 1 91 128 ASP A N 1
ATOM 997 C CA . ASP A 1 128 ? -16.469 27.422 18.922 1 91 128 ASP A CA 1
ATOM 998 C C . ASP A 1 128 ? -15.523 26.484 18.172 1 91 128 ASP A C 1
ATOM 1000 O O . ASP A 1 128 ? -15.875 25.953 17.125 1 91 128 ASP A O 1
ATOM 1004 N N . VAL A 1 129 ? -14.344 26.328 18.703 1 95.06 129 VAL A N 1
ATOM 1005 C CA . VAL A 1 129 ? -13.438 25.312 18.172 1 95.06 129 VAL A CA 1
ATOM 1006 C C . VAL A 1 129 ? -13.852 23.938 18.688 1 95.06 129 VAL A C 1
ATOM 1008 O O . VAL A 1 129 ? -13.945 23.703 19.891 1 95.06 129 VAL A O 1
ATOM 1011 N N . SER A 1 130 ? -14.07 23.016 17.75 1 94.56 130 SER A N 1
ATOM 1012 C CA . SER A 1 130 ? -14.625 21.734 18.156 1 94.56 130 SER A CA 1
ATOM 1013 C C . SER A 1 130 ? -13.586 20.625 18.062 1 94.56 130 SER A C 1
ATOM 1015 O O . SER A 1 130 ? -13.773 19.531 18.609 1 94.56 130 SER A O 1
ATOM 1017 N N . ALA A 1 131 ? -12.523 20.859 17.328 1 96.75 131 ALA A N 1
ATOM 1018 C CA . ALA A 1 131 ? -11.508 19.828 17.172 1 96.75 131 ALA A CA 1
ATOM 1019 C C . ALA A 1 131 ? -10.133 20.438 16.891 1 96.75 131 ALA A C 1
ATOM 1021 O O . ALA A 1 131 ? -10.039 21.594 16.453 1 96.75 131 ALA A O 1
ATOM 1022 N N . ILE A 1 132 ? -9.086 19.641 17.203 1 97.88 132 ILE A N 1
ATOM 1023 C CA . ILE A 1 132 ? -7.711 20.094 17.047 1 97.88 132 ILE A CA 1
ATOM 1024 C C . ILE A 1 132 ? -6.895 19.031 16.297 1 97.88 132 ILE A C 1
ATOM 1026 O O . ILE A 1 132 ? -7.023 17.844 16.578 1 97.88 132 ILE A O 1
ATOM 1030 N N . SER A 1 133 ? -6.16 19.438 15.336 1 98.25 133 SER A N 1
ATOM 1031 C CA . SER A 1 133 ? -5.211 18.562 14.648 1 98.25 133 SER A CA 1
ATOM 1032 C C . SER A 1 133 ? -3.795 19.125 14.727 1 98.25 133 SER A C 1
ATOM 1034 O O . SER A 1 133 ? -3.572 20.312 14.469 1 98.25 133 SER A O 1
ATOM 1036 N N . ILE A 1 134 ? -2.865 18.266 15.125 1 97.69 134 ILE A N 1
ATOM 1037 C CA . ILE A 1 134 ? -1.492 18.719 15.312 1 97.69 134 ILE A CA 1
ATOM 1038 C C . ILE A 1 134 ? -0.539 17.828 14.516 1 97.69 134 ILE A C 1
ATOM 1040 O O . ILE A 1 134 ? -0.602 16.609 14.609 1 97.69 134 ILE A O 1
ATOM 1044 N N . GLY A 1 135 ? 0.28 18.469 13.719 1 95.94 135 GLY A N 1
ATOM 1045 C CA . GLY A 1 135 ? 1.36 17.781 13.023 1 95.94 135 GLY A CA 1
ATOM 1046 C C . GLY A 1 135 ? 2.691 17.891 13.742 1 95.94 135 GLY A C 1
ATOM 1047 O O . GLY A 1 135 ? 3.02 18.938 14.297 1 95.94 135 GLY A O 1
ATOM 1048 N N . VAL A 1 136 ? 3.426 16.828 13.766 1 91.38 136 VAL A N 1
ATOM 1049 C CA . VAL A 1 136 ? 4.754 16.828 14.375 1 91.38 136 VAL A CA 1
ATOM 1050 C C . VAL A 1 136 ? 5.746 16.141 13.445 1 91.38 136 VAL A C 1
ATOM 1052 O O . VAL A 1 136 ? 5.395 15.188 12.742 1 91.38 136 VAL A O 1
ATOM 1055 N N . ALA A 1 137 ? 6.984 16.578 13.484 1 87 137 ALA A N 1
ATOM 1056 C CA . ALA A 1 137 ? 8.062 15.906 12.75 1 87 137 ALA A CA 1
ATOM 1057 C C . ALA A 1 137 ? 8.578 14.695 13.516 1 87 137 ALA A C 1
ATOM 1059 O O . ALA A 1 137 ? 9.742 14.672 13.93 1 87 137 ALA A O 1
ATOM 1060 N N . ALA A 1 138 ? 7.734 13.734 13.719 1 83.69 138 ALA A N 1
ATOM 1061 C CA . ALA A 1 138 ? 8.047 12.539 14.5 1 83.69 138 ALA A CA 1
ATOM 1062 C C . ALA A 1 138 ? 7.113 11.391 14.141 1 83.69 138 ALA A C 1
ATOM 1064 O O . ALA A 1 138 ? 6.035 11.602 13.586 1 83.69 138 ALA A O 1
ATOM 1065 N N . ALA A 1 139 ? 7.617 10.227 14.43 1 82.5 139 ALA A N 1
ATOM 1066 C CA . ALA A 1 139 ? 6.719 9.086 14.312 1 82.5 139 ALA A CA 1
ATOM 1067 C C . ALA A 1 139 ? 5.629 9.133 15.383 1 82.5 139 ALA A C 1
ATOM 1069 O O . ALA A 1 139 ? 5.902 9.469 16.531 1 82.5 139 ALA A O 1
ATOM 1070 N N . VAL A 1 140 ? 4.406 8.875 14.977 1 87.56 140 VAL A N 1
ATOM 1071 C CA . VAL A 1 140 ? 3.256 8.961 15.867 1 87.56 140 VAL A CA 1
ATOM 1072 C C . VAL A 1 140 ? 2.492 7.641 15.859 1 87.56 140 VAL A C 1
ATOM 1074 O O . VAL A 1 140 ? 2.281 7.047 14.797 1 87.56 140 VAL A O 1
ATOM 1077 N N . ALA A 1 141 ? 2.227 7.125 16.953 1 83.06 141 ALA A N 1
ATOM 1078 C CA . ALA A 1 141 ? 1.352 5.965 17.125 1 83.06 141 ALA A CA 1
ATOM 1079 C C . ALA A 1 141 ? 0.188 6.281 18.047 1 83.06 141 ALA A C 1
ATOM 1081 O O . ALA A 1 141 ? 0.386 6.488 19.25 1 83.06 141 ALA A O 1
ATOM 1082 N N . ASP A 1 142 ? -0.981 6.305 17.484 1 82.38 142 ASP A N 1
ATOM 1083 C CA . ASP A 1 142 ? -2.211 6.543 18.234 1 82.38 142 ASP A CA 1
ATOM 1084 C C . ASP A 1 142 ? -2.088 7.785 19.125 1 82.38 142 ASP A C 1
ATOM 1086 O O . ASP A 1 142 ? -2.404 7.742 20.312 1 82.38 142 ASP A O 1
ATOM 1090 N N . GLY A 1 143 ? -1.472 8.742 18.594 1 86.31 143 GLY A N 1
ATOM 1091 C CA . GLY A 1 143 ? -1.419 10.023 19.281 1 86.31 143 GLY A CA 1
ATOM 1092 C C . GLY A 1 143 ? -0.161 10.203 20.109 1 86.31 143 GLY A C 1
ATOM 1093 O O . GLY A 1 143 ? 0.112 11.305 20.609 1 86.31 143 GLY A O 1
ATOM 1094 N N . THR A 1 144 ? 0.592 9.148 20.266 1 85.56 144 THR A N 1
ATOM 1095 C CA . THR A 1 144 ? 1.835 9.188 21.031 1 85.56 144 THR A CA 1
ATOM 1096 C C . THR A 1 144 ? 3.031 9.383 20.109 1 85.56 144 THR A C 1
ATOM 1098 O O . THR A 1 144 ? 3.137 8.727 19.078 1 85.56 144 THR A O 1
ATOM 1101 N N . VAL A 1 145 ? 3.832 10.281 20.516 1 83.38 145 VAL A N 1
ATOM 1102 C CA . VAL A 1 145 ? 5.078 10.492 19.797 1 83.38 145 VAL A CA 1
ATOM 1103 C C . VAL A 1 145 ? 6.09 9.414 20.172 1 83.38 145 VAL A C 1
ATOM 1105 O O . VAL A 1 145 ? 6.523 9.344 21.328 1 83.38 145 VAL A O 1
ATOM 1108 N N . ILE A 1 146 ? 6.457 8.617 19.266 1 76 146 ILE A N 1
ATOM 1109 C CA . ILE A 1 146 ? 7.258 7.445 19.609 1 76 146 ILE A CA 1
ATOM 1110 C C . ILE A 1 146 ? 8.719 7.691 19.234 1 76 146 ILE A C 1
ATOM 1112 O O . ILE A 1 146 ? 9.625 7.117 19.844 1 76 146 ILE A O 1
ATOM 1116 N N . PHE A 1 147 ? 8.961 8.43 18.281 1 68.19 147 PHE A N 1
ATOM 1117 C CA . PHE A 1 147 ? 10.32 8.695 17.828 1 68.19 147 PHE A CA 1
ATOM 1118 C C . PHE A 1 147 ? 10.453 10.125 17.328 1 68.19 147 PHE A C 1
ATOM 1120 O O . PHE A 1 147 ? 9.773 10.523 16.375 1 68.19 147 PHE A O 1
ATOM 1127 N N . ALA A 1 148 ? 11.141 10.938 18.125 1 68.25 148 ALA A N 1
ATOM 1128 C CA . ALA A 1 148 ? 11.367 12.336 17.781 1 68.25 148 ALA A CA 1
ATOM 1129 C C . ALA A 1 148 ? 12.828 12.719 18 1 68.25 148 ALA A C 1
ATOM 1131 O O . ALA A 1 148 ? 13.18 13.273 19.047 1 68.25 148 ALA A O 1
ATOM 1132 N N . PRO A 1 149 ? 13.633 12.469 17.031 1 63.44 149 PRO A N 1
ATOM 1133 C CA . PRO A 1 149 ? 15.055 12.711 17.266 1 63.44 149 PRO A CA 1
ATOM 1134 C C . PRO A 1 149 ? 15.375 14.172 17.578 1 63.44 149 PRO A C 1
ATOM 1136 O O . PRO A 1 149 ? 16.281 14.453 18.359 1 63.44 149 PRO A O 1
ATOM 1139 N N . ASP A 1 150 ? 14.625 15.031 17.078 1 66.5 150 ASP A N 1
ATOM 1140 C CA . ASP A 1 150 ? 14.992 16.438 17.188 1 66.5 150 ASP A CA 1
ATOM 1141 C C . ASP A 1 150 ? 14.164 17.141 18.266 1 66.5 150 ASP A C 1
ATOM 1143 O O . ASP A 1 150 ? 14.43 18.297 18.609 1 66.5 150 ASP A O 1
ATOM 1147 N N . TYR A 1 151 ? 13.188 16.328 18.719 1 74.12 151 TYR A N 1
ATOM 1148 C CA . TYR A 1 151 ? 12.297 16.922 19.703 1 74.12 151 TYR A CA 1
ATOM 1149 C C . TYR A 1 151 ? 12.297 16.109 21 1 74.12 151 TYR A C 1
ATOM 1151 O O . TYR A 1 151 ? 11.359 15.344 21.25 1 74.12 151 TYR A O 1
ATOM 1159 N N . THR A 1 152 ? 13.219 16.375 21.766 1 67.5 152 THR A N 1
ATOM 1160 C CA . THR A 1 152 ? 13.398 15.523 22.938 1 67.5 152 THR A CA 1
ATOM 1161 C C . THR A 1 152 ? 12.227 15.695 23.906 1 67.5 152 THR A C 1
ATOM 1163 O O . THR A 1 152 ? 11.852 14.75 24.594 1 67.5 152 THR A O 1
ATOM 1166 N N . THR A 1 153 ? 11.633 16.875 23.859 1 72.44 153 THR A N 1
ATOM 1167 C CA . THR A 1 153 ? 10.555 17.125 24.797 1 72.44 153 THR A CA 1
ATOM 1168 C C . THR A 1 153 ? 9.297 16.344 24.406 1 72.44 153 THR A C 1
ATOM 1170 O O . THR A 1 153 ? 8.391 16.172 25.219 1 72.44 153 THR A O 1
ATOM 1173 N N . PHE A 1 154 ? 9.281 15.891 23.203 1 78.44 154 PHE A N 1
ATOM 1174 C CA . PHE A 1 154 ? 8.102 15.18 22.719 1 78.44 154 PHE A CA 1
ATOM 1175 C C . PHE A 1 154 ? 8.305 13.672 22.797 1 78.44 154 PHE A C 1
ATOM 1177 O O . PHE A 1 154 ? 7.355 12.898 22.656 1 78.44 154 PHE A O 1
ATOM 1184 N N . ALA A 1 155 ? 9.492 13.273 23.141 1 73.88 155 ALA A N 1
ATOM 1185 C CA . ALA A 1 155 ? 9.789 11.852 23.016 1 73.88 155 ALA A CA 1
ATOM 1186 C C . ALA A 1 155 ? 8.961 11.039 24.016 1 73.88 155 ALA A C 1
ATOM 1188 O O . ALA A 1 155 ? 8.953 11.32 25.203 1 73.88 155 ALA A O 1
ATOM 1189 N N . HIS A 1 156 ? 8.133 10.133 23.469 1 80.62 156 HIS A N 1
ATOM 1190 C CA . HIS A 1 156 ? 7.309 9.172 24.188 1 80.62 156 HIS A CA 1
ATOM 1191 C C . HIS A 1 156 ? 6.148 9.867 24.891 1 80.62 156 HIS A C 1
ATOM 1193 O O . HIS A 1 156 ? 5.57 9.32 25.828 1 80.62 156 HIS A O 1
ATOM 1199 N N . LEU A 1 157 ? 5.879 11.047 24.484 1 88.5 157 LEU A N 1
ATOM 1200 C CA . LEU A 1 157 ? 4.77 11.797 25.047 1 88.5 157 LEU A CA 1
ATOM 1201 C C . LEU A 1 157 ? 3.457 11.438 24.359 1 88.5 157 LEU A C 1
ATOM 1203 O O . LEU A 1 157 ? 3.383 11.398 23.141 1 88.5 157 LEU A O 1
ATOM 1207 N N . ASP A 1 158 ? 2.482 11.133 25.188 1 93.81 158 ASP A N 1
ATOM 1208 C CA . ASP A 1 158 ? 1.122 11.047 24.672 1 93.81 158 ASP A CA 1
ATOM 1209 C C . ASP A 1 158 ? 0.54 12.43 24.406 1 93.81 158 ASP A C 1
ATOM 1211 O O . ASP A 1 158 ? -0.233 12.945 25.219 1 93.81 158 ASP A O 1
ATOM 1215 N N . LEU A 1 159 ? 0.897 12.992 23.328 1 94.38 159 LEU A N 1
ATOM 1216 C CA . LEU A 1 159 ? 0.562 14.367 22.984 1 94.38 159 LEU A CA 1
ATOM 1217 C C . LEU A 1 159 ? -0.943 14.531 22.812 1 94.38 159 LEU A C 1
ATOM 1219 O O . LEU A 1 159 ? -1.501 15.578 23.156 1 94.38 159 LEU A O 1
ATOM 1223 N N . LYS A 1 160 ? -1.592 13.523 22.281 1 96.25 160 LYS A N 1
ATOM 1224 C CA . LYS A 1 160 ? -3.043 13.57 22.125 1 96.25 160 LYS A CA 1
ATOM 1225 C C . LYS A 1 160 ? -3.732 13.781 23.469 1 96.25 160 LYS A C 1
ATOM 1227 O O . LYS A 1 160 ? -4.551 14.688 23.625 1 96.25 160 LYS A O 1
ATOM 1232 N N . HIS A 1 161 ? -3.379 12.969 24.391 1 96.38 161 HIS A N 1
ATOM 1233 C CA . HIS A 1 161 ? -3.965 13.078 25.719 1 96.38 161 HIS A CA 1
ATOM 1234 C C . HIS A 1 161 ? -3.646 14.43 26.344 1 96.38 161 HIS A C 1
ATOM 1236 O O . HIS A 1 161 ? -4.508 15.047 26.984 1 96.38 161 HIS A O 1
ATOM 1242 N N . TRP A 1 162 ? -2.404 14.844 26.188 1 96 162 TRP A N 1
ATOM 1243 C CA . TRP A 1 162 ? -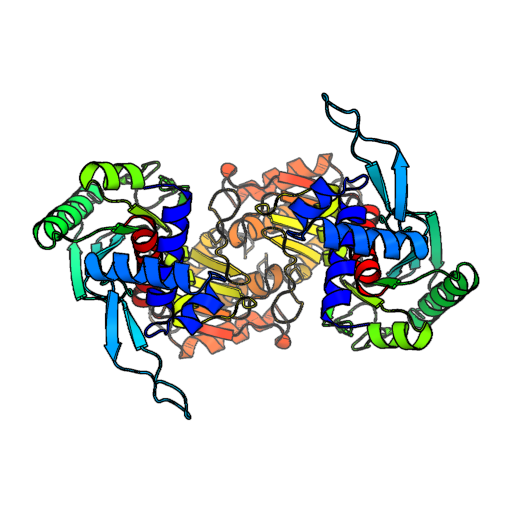1.989 16.141 26.734 1 96 162 TRP A CA 1
ATOM 1244 C C . TRP A 1 162 ? -2.855 17.266 26.172 1 96 162 TRP A C 1
ATOM 1246 O O . TRP A 1 162 ? -3.342 18.109 26.938 1 96 162 TRP A O 1
ATOM 1256 N N . VAL A 1 163 ? -3.111 17.281 24.922 1 97.19 163 VAL A N 1
ATOM 1257 C CA . VAL A 1 163 ? -3.898 18.312 24.25 1 97.19 163 VAL A CA 1
ATOM 1258 C C . VAL A 1 163 ? -5.359 18.219 24.688 1 97.19 163 VAL A C 1
ATOM 1260 O O . VAL A 1 163 ? -5.977 19.234 25.031 1 97.19 163 VAL A O 1
ATOM 1263 N N . GLU A 1 164 ? -5.879 17.016 24.656 1 97.19 164 GLU A N 1
ATOM 1264 C CA . GLU A 1 164 ? -7.285 16.812 25 1 97.19 164 GLU A CA 1
ATOM 1265 C C . GLU A 1 164 ? -7.57 17.172 26.453 1 97.19 164 GLU A C 1
ATOM 1267 O O . GLU A 1 164 ? -8.625 17.734 26.75 1 97.19 164 GLU A O 1
ATOM 1272 N N . SER A 1 165 ? -6.668 16.828 27.344 1 97.19 165 SER A N 1
ATOM 1273 C CA . SER A 1 165 ? -6.828 17.172 28.75 1 97.19 165 SER A CA 1
ATOM 1274 C C . SER A 1 165 ? -6.781 18.688 28.953 1 97.19 165 SER A C 1
ATOM 1276 O O . SER A 1 165 ? -7.504 19.219 29.797 1 97.19 165 SER A O 1
ATOM 1278 N N . ARG A 1 166 ? -5.984 19.328 28.219 1 96.19 166 ARG A N 1
ATOM 1279 C CA . ARG A 1 166 ? -5.793 20.766 28.359 1 96.19 166 ARG A CA 1
ATOM 1280 C C . ARG A 1 166 ? -6.961 21.531 27.75 1 96.19 166 ARG A C 1
ATOM 1282 O O . ARG A 1 166 ? -7.359 22.578 28.266 1 96.19 166 ARG A O 1
ATOM 1289 N N . THR A 1 167 ? -7.527 21.047 26.703 1 96.75 167 THR A N 1
ATOM 1290 C CA . THR A 1 167 ? -8.445 21.859 25.891 1 96.75 167 THR A CA 1
ATOM 1291 C C . THR A 1 167 ? -9.867 21.312 26 1 96.75 167 THR A C 1
ATOM 1293 O O . THR A 1 167 ? -10.82 21.969 25.594 1 96.75 167 THR A O 1
ATOM 1296 N N . ALA A 1 168 ? -10.031 20.062 26.422 1 95.81 168 ALA A N 1
ATOM 1297 C CA . ALA A 1 168 ? -11.305 19.359 26.469 1 95.81 168 ALA A CA 1
ATOM 1298 C C . ALA A 1 168 ? -11.914 19.234 25.062 1 95.81 168 ALA A C 1
ATOM 1300 O O . ALA A 1 168 ? -13.133 19.312 24.906 1 95.81 168 ALA A O 1
ATOM 1301 N N . ARG A 1 169 ? -11.086 19.203 24.062 1 95.81 169 ARG A N 1
ATOM 1302 C CA . ARG A 1 169 ? -11.477 19 22.672 1 95.81 169 ARG A CA 1
ATOM 1303 C C . ARG A 1 169 ? -10.836 17.719 22.109 1 95.81 169 ARG A C 1
ATOM 1305 O O . ARG A 1 169 ? -9.695 17.406 22.453 1 95.81 169 ARG A O 1
ATOM 1312 N N . PRO A 1 170 ? -11.594 17.016 21.266 1 96.31 170 PRO A N 1
ATOM 1313 C CA . PRO A 1 170 ? -10.922 15.906 20.578 1 96.31 170 PRO A CA 1
ATOM 1314 C C . PRO A 1 170 ? -9.734 16.375 19.734 1 96.31 170 PRO A C 1
ATOM 1316 O O . PRO A 1 170 ? -9.781 17.438 19.141 1 96.31 170 PRO A O 1
ATOM 1319 N N . ALA A 1 171 ? -8.695 15.555 19.734 1 97.44 171 ALA A N 1
ATOM 1320 C CA . ALA A 1 171 ? -7.48 15.93 19.016 1 97.44 171 ALA A CA 1
ATOM 1321 C C . ALA A 1 171 ? -6.93 14.758 18.219 1 97.44 171 ALA A C 1
ATOM 1323 O O . ALA A 1 171 ? -7.172 13.594 18.562 1 97.44 171 ALA A O 1
ATOM 1324 N N . VAL A 1 172 ? -6.273 15.07 17.188 1 96.5 172 VAL A N 1
ATOM 1325 C CA . VAL A 1 172 ? -5.531 14.078 16.406 1 96.5 172 VAL A CA 1
ATOM 1326 C C . VAL A 1 172 ? -4.102 14.57 16.188 1 96.5 172 VAL A C 1
ATOM 1328 O O . VAL A 1 172 ? -3.875 15.758 15.953 1 96.5 172 VAL A O 1
ATOM 1331 N N . ILE A 1 173 ? -3.158 13.664 16.391 1 95.81 173 ILE A N 1
ATOM 1332 C CA . ILE A 1 173 ? -1.743 13.93 16.141 1 95.81 173 ILE A CA 1
ATOM 1333 C C . ILE A 1 173 ? -1.286 13.172 14.898 1 95.81 173 ILE A C 1
ATOM 1335 O O . ILE A 1 173 ? -1.596 11.992 14.727 1 95.81 173 ILE A O 1
ATOM 1339 N N . GLU A 1 174 ? -0.587 13.836 14.023 1 94.56 174 GLU A N 1
ATOM 1340 C CA . GLU A 1 174 ? -0.157 13.211 12.773 1 94.56 174 GLU A CA 1
ATOM 1341 C C . GLU A 1 174 ? 1.307 13.523 12.477 1 94.56 174 GLU A C 1
ATOM 1343 O O . GLU A 1 174 ? 1.795 14.602 12.805 1 94.56 174 GLU A O 1
ATOM 1348 N N . ASN A 1 175 ? 2.027 12.57 11.945 1 92.62 175 ASN A N 1
ATOM 1349 C CA . ASN A 1 175 ? 3.354 12.797 11.391 1 92.62 175 ASN A CA 1
ATOM 1350 C C . ASN A 1 175 ? 3.316 13.828 10.266 1 92.62 175 ASN A C 1
ATOM 1352 O O . ASN A 1 175 ? 2.396 13.828 9.438 1 92.62 175 ASN A O 1
ATOM 1356 N N . ASP A 1 176 ? 4.305 14.648 10.172 1 92.75 176 ASP A N 1
ATOM 1357 C CA . ASP A 1 176 ? 4.355 15.75 9.211 1 92.75 176 ASP A CA 1
ATOM 1358 C C . ASP A 1 176 ? 4.281 15.234 7.777 1 92.75 176 ASP A C 1
ATOM 1360 O O . ASP A 1 176 ? 3.479 15.719 6.98 1 92.75 176 ASP A O 1
ATOM 1364 N N . MET A 1 177 ? 5.004 14.203 7.484 1 94.56 177 MET A N 1
ATOM 1365 C CA . MET A 1 177 ? 5.035 13.719 6.109 1 94.56 177 MET A CA 1
ATOM 1366 C C . MET A 1 177 ? 3.744 12.984 5.758 1 94.56 177 MET A C 1
ATOM 1368 O O . MET A 1 177 ? 3.279 13.055 4.617 1 94.56 177 MET A O 1
ATOM 1372 N N . ASN A 1 178 ? 3.191 12.289 6.719 1 96.06 178 ASN A N 1
ATOM 1373 C CA . ASN A 1 178 ? 1.881 11.68 6.504 1 96.06 178 ASN A CA 1
ATOM 1374 C C . ASN A 1 178 ? 0.812 12.734 6.234 1 96.06 178 ASN A C 1
ATOM 1376 O O . ASN A 1 178 ? -0.007 12.578 5.328 1 96.06 178 ASN A O 1
ATOM 1380 N N . ALA A 1 179 ? 0.866 13.789 6.988 1 96.56 179 ALA A N 1
ATOM 1381 C CA . ALA A 1 179 ? -0.092 14.867 6.773 1 96.56 179 ALA A CA 1
ATOM 1382 C C . ALA A 1 179 ? 0.097 15.5 5.398 1 96.56 179 ALA A C 1
ATOM 1384 O O . ALA A 1 179 ? -0.877 15.766 4.688 1 96.56 179 ALA A O 1
ATOM 1385 N N . ALA A 1 180 ? 1.303 15.703 5.051 1 96.88 180 ALA A N 1
ATOM 1386 C CA . ALA A 1 180 ? 1.597 16.359 3.785 1 96.88 180 ALA A CA 1
ATOM 1387 C C . ALA A 1 180 ? 1.119 15.531 2.602 1 96.88 180 ALA A C 1
ATOM 1389 O O . ALA A 1 180 ? 0.44 16.047 1.707 1 96.88 180 ALA A O 1
ATOM 1390 N N . VAL A 1 181 ? 1.451 14.266 2.605 1 98.06 181 VAL A N 1
ATOM 1391 C CA . VAL A 1 181 ? 1.083 13.43 1.466 1 98.06 181 VAL A CA 1
ATOM 1392 C C . VAL A 1 181 ? -0.432 13.25 1.426 1 98.06 181 VAL A C 1
ATOM 1394 O O . VAL A 1 181 ? -1.032 13.219 0.349 1 98.06 181 VAL A O 1
ATOM 1397 N N . TYR A 1 182 ? -1.032 13.109 2.559 1 96.25 182 TYR A N 1
ATOM 1398 C CA . TYR A 1 182 ? -2.484 13 2.652 1 96.25 182 TYR A CA 1
ATOM 1399 C C . TYR A 1 182 ? -3.16 14.266 2.127 1 96.25 182 TYR A C 1
ATOM 1401 O O . TYR A 1 182 ? -4.117 14.188 1.352 1 96.25 182 TYR A O 1
ATOM 1409 N N . GLY A 1 183 ? -2.629 15.383 2.537 1 97 183 GLY A N 1
ATOM 1410 C CA . GLY A 1 183 ? -3.141 16.656 2.059 1 97 183 GLY A CA 1
ATOM 1411 C C . GLY A 1 183 ? -2.99 16.844 0.56 1 97 183 GLY A C 1
ATOM 1412 O O . GLY A 1 183 ? -3.926 17.266 -0.117 1 97 183 GLY A O 1
ATOM 1413 N N . TYR A 1 184 ? -1.841 16.484 0.082 1 97.5 184 TYR A N 1
ATOM 1414 C CA . TYR A 1 184 ? -1.614 16.562 -1.357 1 97.5 184 TYR A CA 1
ATOM 1415 C C . TYR A 1 184 ? -2.619 15.711 -2.113 1 97.5 184 TYR A C 1
ATOM 1417 O O . TYR A 1 184 ? -3.219 16.156 -3.094 1 97.5 184 TYR A O 1
ATOM 1425 N N . GLY A 1 185 ? -2.756 14.492 -1.705 1 95.5 185 GLY A N 1
ATOM 1426 C CA . GLY A 1 185 ? -3.715 13.602 -2.342 1 95.5 185 GLY A CA 1
ATOM 1427 C C . GLY A 1 185 ? -5.121 14.164 -2.375 1 95.5 185 GLY A C 1
ATOM 1428 O O . GLY A 1 185 ? -5.824 14.031 -3.379 1 95.5 185 GLY A O 1
ATOM 1429 N N . HIS A 1 186 ? -5.457 14.758 -1.33 1 90.62 186 HIS A N 1
ATOM 1430 C CA . HIS A 1 186 ? -6.793 15.336 -1.226 1 90.62 186 HIS A CA 1
ATOM 1431 C C . HIS A 1 186 ? -6.949 16.547 -2.143 1 90.62 186 HIS A C 1
ATOM 1433 O O . HIS A 1 186 ? -7.906 16.625 -2.914 1 90.62 186 HIS A O 1
ATOM 1439 N N . THR A 1 187 ? -6.051 17.438 -2.037 1 92.69 187 THR A N 1
ATOM 1440 C CA . THR A 1 187 ? -6.121 18.688 -2.785 1 92.69 187 THR A CA 1
ATOM 1441 C C . THR A 1 187 ? -6.082 18.438 -4.289 1 92.69 187 THR A C 1
ATOM 1443 O O . THR A 1 187 ? -6.707 19.156 -5.066 1 92.69 187 THR A O 1
ATOM 1446 N N . HIS A 1 188 ? -5.402 17.406 -4.645 1 92.81 188 HIS A N 1
ATOM 1447 C CA . HIS A 1 188 ? -5.25 17.109 -6.066 1 92.81 188 HIS A CA 1
ATOM 1448 C C . HIS A 1 188 ? -6.215 16.016 -6.516 1 92.81 188 HIS A C 1
ATOM 1450 O O . HIS A 1 188 ? -6.074 15.477 -7.613 1 92.81 188 HIS A O 1
ATOM 1456 N N . GLU A 1 189 ? -7.145 15.594 -5.691 1 87.5 189 GLU A N 1
ATOM 1457 C CA . GLU A 1 189 ? -8.234 14.672 -5.992 1 87.5 189 GLU A CA 1
ATOM 1458 C C . GLU A 1 189 ? -7.707 13.367 -6.586 1 87.5 189 GLU A C 1
ATOM 1460 O O . GLU A 1 189 ? -8.18 12.922 -7.633 1 87.5 189 GLU A O 1
ATOM 1465 N N . LEU A 1 190 ? -6.73 12.859 -5.918 1 85.25 190 LEU A N 1
ATOM 1466 C CA . LEU A 1 190 ? -6.176 11.594 -6.379 1 85.25 190 LEU A CA 1
ATOM 1467 C C . LEU A 1 190 ? -7.223 10.484 -6.324 1 85.25 190 LEU A C 1
ATOM 1469 O O . LEU A 1 190 ? -7.996 10.406 -5.367 1 85.25 190 LEU A O 1
ATOM 1473 N N . THR A 1 191 ? -7.246 9.711 -7.379 1 81.81 191 THR A N 1
ATOM 1474 C CA . THR A 1 191 ? -8.164 8.578 -7.43 1 81.81 191 THR A CA 1
ATOM 1475 C C . THR A 1 191 ? -7.684 7.449 -6.527 1 81.81 191 THR A C 1
ATOM 1477 O O . THR A 1 191 ? -6.516 7.414 -6.137 1 81.81 191 THR A O 1
ATOM 1480 N N . GLY A 1 192 ? -8.555 6.566 -6.223 1 84.12 192 GLY A N 1
ATOM 1481 C CA . GLY A 1 192 ? -8.289 5.484 -5.289 1 84.12 192 GLY A CA 1
ATOM 1482 C C . GLY A 1 192 ? -7.293 4.473 -5.816 1 84.12 192 GLY A C 1
ATOM 1483 O O . GLY A 1 192 ? -6.848 3.59 -5.078 1 84.12 192 GLY A O 1
ATOM 1484 N N . ASP A 1 193 ? -6.848 4.629 -7.004 1 85.56 193 ASP A N 1
ATOM 1485 C CA . ASP A 1 193 ? -5.926 3.658 -7.578 1 85.56 193 ASP A CA 1
ATOM 1486 C C . ASP A 1 193 ? -4.547 4.281 -7.809 1 85.56 193 ASP A C 1
ATOM 1488 O O . ASP A 1 193 ? -3.674 3.656 -8.414 1 85.56 193 ASP A O 1
ATOM 1492 N N . GLN A 1 194 ? -4.379 5.414 -7.289 1 92.12 194 GLN A N 1
ATOM 1493 C CA . GLN A 1 194 ? -3.096 6.086 -7.473 1 92.12 194 GLN A CA 1
ATOM 1494 C C . GLN A 1 194 ? -2.254 6.02 -6.203 1 92.12 194 GLN A C 1
ATOM 1496 O O . GLN A 1 194 ? -2.785 6.113 -5.094 1 92.12 194 GLN A O 1
ATOM 1501 N N . SER A 1 195 ? -0.999 5.871 -6.406 1 96.56 195 SER A N 1
ATOM 1502 C CA . SER A 1 195 ? -0.016 5.844 -5.328 1 96.56 195 SER A CA 1
ATOM 1503 C C . SER A 1 195 ? 1.025 6.941 -5.5 1 96.56 195 SER A C 1
ATOM 1505 O O . SER A 1 195 ? 1.516 7.172 -6.609 1 96.56 195 SER A O 1
ATOM 1507 N N . ILE A 1 196 ? 1.311 7.645 -4.418 1 98.25 196 ILE A N 1
ATOM 1508 C CA . ILE A 1 196 ? 2.283 8.727 -4.488 1 98.25 196 ILE A CA 1
ATOM 1509 C C . ILE A 1 196 ? 3.199 8.68 -3.266 1 98.25 196 ILE A C 1
ATOM 1511 O O . ILE A 1 196 ? 2.844 8.094 -2.24 1 98.25 196 ILE A O 1
ATOM 1515 N N . VAL A 1 197 ? 4.355 9.258 -3.438 1 98.62 197 VAL A N 1
ATOM 1516 C CA . VAL A 1 197 ? 5.336 9.445 -2.369 1 98.62 197 VAL A CA 1
ATOM 1517 C C . VAL A 1 197 ? 5.699 10.922 -2.258 1 98.62 197 VAL A C 1
ATOM 1519 O O . VAL A 1 197 ? 5.969 11.586 -3.266 1 98.62 197 VAL A O 1
ATOM 1522 N N . TYR A 1 198 ? 5.613 11.469 -1.109 1 98.44 198 TYR A N 1
ATOM 1523 C CA . TYR A 1 198 ? 5.977 12.852 -0.827 1 98.44 198 TYR A CA 1
ATOM 1524 C C . TYR A 1 198 ? 7.293 12.922 -0.058 1 98.44 198 TYR A C 1
ATOM 1526 O O . TYR A 1 198 ? 7.422 12.32 1.015 1 98.44 198 TYR A O 1
ATOM 1534 N N . ILE A 1 199 ? 8.25 13.641 -0.583 1 96.94 199 ILE A N 1
ATOM 1535 C CA . ILE A 1 199 ? 9.602 13.648 -0.028 1 96.94 199 ILE A CA 1
ATOM 1536 C C . ILE A 1 199 ? 9.914 15.031 0.542 1 96.94 199 ILE A C 1
ATOM 1538 O O . ILE A 1 199 ? 9.617 16.047 -0.087 1 96.94 199 ILE A O 1
ATOM 1542 N N . TYR A 1 200 ? 10.43 15.016 1.704 1 93 200 TYR A N 1
ATOM 1543 C CA . TYR A 1 200 ? 11 16.203 2.346 1 93 200 TYR A CA 1
ATOM 1544 C C . TYR A 1 200 ? 12.445 15.953 2.754 1 93 200 TYR A C 1
ATOM 1546 O O . TYR A 1 200 ? 12.75 14.953 3.416 1 93 200 TYR A O 1
ATOM 1554 N N . LEU A 1 201 ? 13.359 16.812 2.322 1 89.62 201 LEU A N 1
ATOM 1555 C CA . LEU A 1 201 ? 14.781 16.625 2.598 1 89.62 201 LEU A CA 1
ATOM 1556 C C . LEU A 1 201 ? 15.195 17.406 3.84 1 89.62 201 LEU A C 1
ATOM 1558 O O . LEU A 1 201 ? 16.219 17.094 4.465 1 89.62 201 LEU A O 1
ATOM 1562 N N . GLY A 1 202 ? 14.352 18.312 4.305 1 73.81 202 GLY A N 1
ATOM 1563 C CA . GLY A 1 202 ? 14.422 19.328 5.336 1 73.81 202 GLY A CA 1
ATOM 1564 C C . GLY A 1 202 ? 15.555 19.109 6.32 1 73.81 202 GLY A C 1
ATOM 1565 O O . GLY A 1 202 ? 16.406 18.234 6.109 1 73.81 202 GLY A O 1
ATOM 1566 N N . LYS A 1 203 ? 15.57 19.953 7.27 1 64.62 203 LYS A N 1
ATOM 1567 C CA . LYS A 1 203 ? 16.672 20.156 8.211 1 64.62 203 LYS A CA 1
ATOM 1568 C C . LYS A 1 203 ? 16.766 19 9.203 1 64.62 203 LYS A C 1
ATOM 1570 O O . LYS A 1 203 ? 17.859 18.672 9.672 1 64.62 203 LYS A O 1
ATOM 1575 N N . ASN A 1 204 ? 15.719 18.359 9.461 1 65.12 204 ASN A N 1
ATOM 1576 C CA . ASN A 1 204 ? 15.727 17.297 10.469 1 65.12 204 ASN A CA 1
ATOM 1577 C C . ASN A 1 204 ? 15.977 15.93 9.836 1 65.12 204 ASN A C 1
ATOM 1579 O O . ASN A 1 204 ? 15.727 14.891 10.461 1 65.12 204 ASN A O 1
ATOM 1583 N N . GLY A 1 205 ? 16.453 15.93 8.609 1 78.5 205 GLY A N 1
ATOM 1584 C CA . GLY A 1 205 ? 16.703 14.703 7.875 1 78.5 205 GLY A CA 1
ATOM 1585 C C . GLY A 1 205 ? 15.609 14.359 6.887 1 78.5 205 GLY A C 1
ATOM 1586 O O . GLY A 1 205 ? 14.453 14.734 7.086 1 78.5 205 GLY A O 1
ATOM 1587 N N . PRO A 1 206 ? 15.953 13.672 5.887 1 90.88 206 PRO A N 1
ATOM 1588 C CA . PRO A 1 206 ? 14.977 13.359 4.844 1 90.88 206 PRO A CA 1
ATOM 1589 C C . PRO A 1 206 ? 13.906 12.375 5.312 1 90.88 206 PRO A C 1
ATOM 1591 O O . PRO A 1 206 ? 14.203 11.445 6.07 1 90.88 206 PRO A O 1
ATOM 1594 N N . GLY A 1 207 ? 12.641 12.594 5 1 93.44 207 GLY A N 1
ATOM 1595 C CA . GLY A 1 207 ? 11.5 11.727 5.25 1 93.44 207 GLY A CA 1
ATOM 1596 C C . GLY A 1 207 ? 10.531 11.672 4.086 1 93.44 207 GLY A C 1
ATOM 1597 O O . GLY A 1 207 ? 10.617 12.477 3.16 1 93.44 207 GLY A O 1
ATOM 1598 N N . ALA A 1 208 ? 9.68 10.68 4.168 1 96.75 208 ALA A N 1
ATOM 1599 C CA . ALA A 1 208 ? 8.695 10.523 3.102 1 96.75 208 ALA A CA 1
ATOM 1600 C C . ALA A 1 208 ? 7.328 10.148 3.666 1 96.75 208 ALA A C 1
ATOM 1602 O O . ALA A 1 208 ? 7.238 9.508 4.715 1 96.75 208 ALA A O 1
ATOM 1603 N N . GLY A 1 209 ? 6.312 10.641 3.109 1 97.62 209 GLY A N 1
ATOM 1604 C CA . GLY A 1 209 ? 4.957 10.141 3.264 1 97.62 209 GLY A CA 1
ATOM 1605 C C . GLY A 1 209 ? 4.488 9.32 2.08 1 97.62 209 GLY A C 1
ATOM 1606 O O . GLY A 1 209 ? 4.793 9.641 0.931 1 97.62 209 GLY A O 1
ATOM 1607 N N . ILE A 1 210 ? 3.811 8.266 2.355 1 98.06 210 ILE A N 1
ATOM 1608 C CA . ILE A 1 210 ? 3.453 7.332 1.293 1 98.06 210 ILE A CA 1
ATOM 1609 C C . ILE A 1 210 ? 1.944 7.098 1.299 1 98.06 210 ILE A C 1
ATOM 1611 O O . ILE A 1 210 ? 1.361 6.793 2.344 1 98.06 210 ILE A O 1
ATOM 1615 N N . LEU A 1 211 ? 1.346 7.328 0.21 1 96.69 211 LEU A N 1
ATOM 1616 C CA . LEU A 1 211 ? -0.059 7.035 -0.05 1 96.69 211 LEU A CA 1
ATOM 1617 C C . LEU A 1 211 ? -0.2 5.984 -1.146 1 96.69 211 LEU A C 1
ATOM 1619 O O . LEU A 1 211 ? 0.216 6.207 -2.285 1 96.69 211 LEU A O 1
ATOM 1623 N N . ILE A 1 212 ? -0.734 4.824 -0.81 1 94.62 212 ILE A N 1
ATOM 1624 C CA . ILE A 1 212 ? -0.934 3.758 -1.784 1 94.62 212 ILE A CA 1
ATOM 1625 C C . ILE A 1 212 ? -2.428 3.486 -1.954 1 94.62 212 ILE A C 1
ATOM 1627 O O . ILE A 1 212 ? -3.119 3.164 -0.986 1 94.62 212 ILE A O 1
ATOM 1631 N N . ASN A 1 213 ? -2.924 3.582 -3.143 1 88.06 213 ASN A N 1
ATOM 1632 C CA . ASN A 1 213 ? -4.336 3.373 -3.447 1 88.06 213 ASN A CA 1
ATOM 1633 C C . ASN A 1 213 ? -5.234 4.156 -2.496 1 88.06 213 ASN A C 1
ATOM 1635 O O . ASN A 1 213 ? -6.191 3.605 -1.947 1 88.06 213 ASN A O 1
ATOM 1639 N N . GLY A 1 214 ? -4.781 5.324 -2.191 1 83.88 214 GLY A N 1
ATOM 1640 C CA . GLY A 1 214 ? -5.574 6.25 -1.398 1 83.88 214 GLY A CA 1
ATOM 1641 C C . GLY A 1 214 ? -5.422 6.035 0.096 1 83.88 214 GLY A C 1
ATOM 1642 O O . GLY A 1 214 ? -6.059 6.727 0.895 1 83.88 214 GLY A O 1
ATOM 1643 N N . GLN A 1 215 ? -4.621 5.156 0.48 1 90.25 215 GLN A N 1
ATOM 1644 C CA . GLN A 1 215 ? -4.445 4.859 1.899 1 90.25 215 GLN A CA 1
ATOM 1645 C C . GLN A 1 215 ? -3.057 5.27 2.379 1 90.25 215 GLN A C 1
ATOM 1647 O O . GLN A 1 215 ? -2.061 5.012 1.699 1 90.25 215 GLN A O 1
ATOM 1652 N N . LEU A 1 216 ? -3.043 5.895 3.496 1 93.56 216 LEU A N 1
ATOM 1653 C CA . LEU A 1 216 ? -1.778 6.258 4.129 1 93.56 216 LEU A CA 1
ATOM 1654 C C . LEU A 1 216 ? -1.052 5.02 4.641 1 93.56 216 LEU A C 1
ATOM 1656 O O . LEU A 1 216 ? -1.658 4.16 5.289 1 93.56 216 LEU A O 1
ATOM 1660 N N . ILE A 1 217 ? 0.205 4.934 4.395 1 94.62 217 ILE A N 1
ATOM 1661 C CA . ILE A 1 217 ? 1.001 3.789 4.828 1 94.62 217 ILE A CA 1
ATOM 1662 C C . ILE A 1 217 ? 1.872 4.188 6.016 1 94.62 217 ILE A C 1
ATOM 1664 O O . ILE A 1 217 ? 2.854 4.918 5.859 1 94.62 217 ILE A O 1
ATOM 1668 N N . ARG A 1 218 ? 1.578 3.664 7.152 1 92.25 218 ARG A N 1
ATOM 1669 C CA . ARG A 1 218 ? 2.307 4.02 8.367 1 92.25 218 ARG A CA 1
ATOM 1670 C C . ARG A 1 218 ? 3.363 2.971 8.695 1 92.25 218 ARG A C 1
ATOM 1672 O O . ARG A 1 218 ? 4.395 3.289 9.297 1 92.25 218 ARG A O 1
ATOM 1679 N N . GLY A 1 219 ? 3.072 1.705 8.219 1 93 219 GLY A N 1
ATOM 1680 C CA . GLY A 1 219 ? 3.967 0.602 8.523 1 93 219 GLY A CA 1
ATOM 1681 C C . GLY A 1 219 ? 3.68 -0.041 9.867 1 93 219 GLY A C 1
ATOM 1682 O O . GLY A 1 219 ? 2.82 0.43 10.617 1 93 219 GLY A O 1
ATOM 1683 N N . LYS A 1 220 ? 4.359 -1.11 10.141 1 92.31 220 LYS A N 1
ATOM 1684 C CA . LYS A 1 220 ? 4.145 -1.928 11.328 1 92.31 220 LYS A CA 1
ATOM 1685 C C . LYS A 1 220 ? 4.395 -1.124 12.602 1 92.31 220 LYS A C 1
ATOM 1687 O O . LYS A 1 220 ? 3.627 -1.218 13.562 1 92.31 220 LYS A O 1
ATOM 1692 N N . THR A 1 221 ? 5.422 -0.287 12.586 1 89.81 221 THR A N 1
ATOM 1693 C CA . THR A 1 221 ? 5.828 0.401 13.805 1 89.81 221 THR A CA 1
ATOM 1694 C C . THR A 1 221 ? 5.883 1.91 13.586 1 89.81 221 THR A C 1
ATOM 1696 O O . THR A 1 221 ? 6.586 2.623 14.305 1 89.81 221 THR A O 1
ATOM 1699 N N . GLY A 1 222 ? 5.227 2.389 12.5 1 88.75 222 GLY A N 1
ATOM 1700 C CA . GLY A 1 222 ? 5.23 3.814 12.211 1 88.75 222 GLY A CA 1
ATOM 1701 C C . GLY A 1 222 ? 6.523 4.289 11.57 1 88.75 222 GLY A C 1
ATOM 1702 O O . GLY A 1 222 ? 6.828 5.484 11.594 1 88.75 222 GLY A O 1
ATOM 1703 N N . PHE A 1 223 ? 7.309 3.398 10.961 1 90.56 223 PHE A N 1
ATOM 1704 C CA . PHE A 1 223 ? 8.648 3.693 10.461 1 90.56 223 PHE A CA 1
ATOM 1705 C C . PHE A 1 223 ? 8.633 3.852 8.945 1 90.56 223 PHE A C 1
ATOM 1707 O O . PHE A 1 223 ? 9.672 4.109 8.328 1 90.56 223 PHE A O 1
ATOM 1714 N N . SER A 1 224 ? 7.449 3.689 8.312 1 94.69 224 SER A N 1
ATOM 1715 C CA . SER A 1 224 ? 7.344 3.859 6.867 1 94.69 224 SER A CA 1
ATOM 1716 C C . SER A 1 224 ? 7.777 5.258 6.441 1 94.69 224 SER A C 1
ATOM 1718 O O . SER A 1 224 ? 7.371 6.25 7.051 1 94.69 224 SER A O 1
ATOM 1720 N N . GLY A 1 225 ? 8.664 5.289 5.477 1 95.25 225 GLY A N 1
ATOM 1721 C CA . GLY A 1 225 ? 9.062 6.574 4.926 1 95.25 225 GLY A CA 1
ATOM 1722 C C . GLY A 1 225 ? 10.273 7.168 5.617 1 95.25 225 GLY A C 1
ATOM 1723 O O . GLY A 1 225 ? 10.656 8.312 5.348 1 95.25 225 GLY A O 1
ATOM 1724 N N . GLU A 1 226 ? 10.914 6.449 6.551 1 91.88 226 GLU A N 1
ATOM 1725 C CA . GLU A 1 226 ? 12.148 6.918 7.168 1 91.88 226 GLU A CA 1
ATOM 1726 C C . GLU A 1 226 ? 13.344 6.695 6.246 1 91.88 226 GLU A C 1
ATOM 1728 O O . GLU A 1 226 ? 14.273 5.961 6.59 1 91.88 226 GLU A O 1
ATOM 1733 N N . ILE A 1 227 ? 13.398 7.43 5.191 1 95.69 227 ILE A N 1
ATOM 1734 C CA . ILE A 1 227 ? 14.289 7.184 4.062 1 95.69 227 ILE A CA 1
ATOM 1735 C C . ILE A 1 227 ? 15.703 7.66 4.398 1 95.69 227 ILE A C 1
ATOM 1737 O O . ILE A 1 227 ? 16.656 7.367 3.674 1 95.69 227 ILE A O 1
ATOM 1741 N N . SER A 1 228 ? 15.867 8.391 5.523 1 92.69 228 SER A N 1
ATOM 1742 C CA . SER A 1 228 ? 17.203 8.773 5.977 1 92.69 228 SER A CA 1
ATOM 1743 C C . SER A 1 228 ? 18.078 7.539 6.191 1 92.69 228 SER A C 1
ATOM 1745 O O . SER A 1 228 ? 19.297 7.617 6.07 1 92.69 228 SER A O 1
ATOM 1747 N N . PHE A 1 229 ? 17.5 6.379 6.371 1 93.94 229 PHE A N 1
ATOM 1748 C CA . PHE A 1 229 ? 18.219 5.168 6.75 1 93.94 229 PHE A CA 1
ATOM 1749 C C . PHE A 1 229 ? 18.562 4.332 5.523 1 93.94 229 PHE A C 1
ATOM 1751 O O . PHE A 1 229 ? 19.266 3.328 5.625 1 93.94 229 PHE A O 1
ATOM 1758 N N . LEU A 1 230 ? 18.109 4.684 4.379 1 97.38 230 LEU A N 1
ATOM 1759 C CA . LEU A 1 230 ? 18.328 3.873 3.184 1 97.38 230 LEU A CA 1
ATOM 1760 C C . LEU A 1 230 ? 19.812 3.676 2.918 1 97.38 230 LEU A C 1
ATOM 1762 O O . LEU A 1 230 ? 20.562 4.648 2.787 1 97.38 230 LEU A O 1
ATOM 1766 N N . PRO A 1 231 ? 20.25 2.457 2.838 1 97.88 231 PRO A N 1
ATOM 1767 C CA . PRO A 1 231 ? 21.656 2.156 2.572 1 97.88 231 PRO A CA 1
ATOM 1768 C C . PRO A 1 231 ? 21.984 2.148 1.081 1 97.88 231 PRO A C 1
ATOM 1770 O O . PRO A 1 231 ? 22.281 1.092 0.517 1 97.88 231 PRO A O 1
ATOM 1773 N N . LEU A 1 232 ? 22.188 3.25 0.469 1 97.25 232 LEU A N 1
ATOM 1774 C CA . LEU A 1 232 ? 22.234 3.354 -0.986 1 97.25 232 LEU A CA 1
ATOM 1775 C C . LEU A 1 232 ? 23.688 3.363 -1.479 1 97.25 232 LEU A C 1
ATOM 1777 O O . LEU A 1 232 ? 23.922 3.412 -2.688 1 97.25 232 LEU A O 1
ATOM 1781 N N . TYR A 1 233 ? 24.672 3.324 -0.566 1 96.5 233 TYR A N 1
ATOM 1782 C CA . TYR A 1 233 ? 26.094 3.328 -0.902 1 96.5 233 TYR A CA 1
ATOM 1783 C C . TYR A 1 233 ? 26.859 2.342 -0.034 1 96.5 233 TYR A C 1
ATOM 1785 O O . TYR A 1 233 ? 26.328 1.81 0.94 1 96.5 233 TYR A O 1
ATOM 1793 N N . ASP A 1 234 ? 28.078 2.127 -0.407 1 95.44 234 ASP A N 1
ATOM 1794 C CA . ASP A 1 234 ? 28.891 1.148 0.312 1 95.44 234 ASP A CA 1
ATOM 1795 C C . ASP A 1 234 ? 29.047 1.538 1.78 1 95.44 234 ASP A C 1
ATOM 1797 O O . ASP A 1 234 ? 28.938 0.691 2.668 1 95.44 234 ASP A O 1
ATOM 1801 N N . ASP A 1 235 ? 29.203 2.836 1.998 1 91.81 235 ASP A N 1
ATOM 1802 C CA . ASP A 1 235 ? 29.594 3.223 3.352 1 91.81 235 ASP A CA 1
ATOM 1803 C C . ASP A 1 235 ? 28.781 4.418 3.836 1 91.81 235 ASP A C 1
ATOM 1805 O O . ASP A 1 235 ? 29.219 5.16 4.719 1 91.81 235 ASP A O 1
ATOM 1809 N N . SER A 1 236 ? 27.703 4.691 3.109 1 92.75 236 SER A N 1
ATOM 1810 C CA . SER A 1 236 ? 26.922 5.852 3.504 1 92.75 236 SER A CA 1
ATOM 1811 C C . SER A 1 236 ? 25.438 5.633 3.217 1 92.75 236 SER A C 1
ATOM 1813 O O . SER A 1 236 ? 25.078 4.883 2.307 1 92.75 236 SER A O 1
ATOM 1815 N N . THR A 1 237 ? 24.656 6.262 4.074 1 93.69 237 THR A N 1
ATOM 1816 C CA . THR A 1 237 ? 23.203 6.254 3.879 1 93.69 237 THR A CA 1
ATOM 1817 C C . THR A 1 237 ? 22.781 7.395 2.963 1 93.69 237 THR A C 1
ATOM 1819 O O . THR A 1 237 ? 23.594 8.242 2.59 1 93.69 237 THR A O 1
ATOM 1822 N N . PHE A 1 238 ? 21.531 7.359 2.535 1 95.69 238 PHE A N 1
ATOM 1823 C CA . PHE A 1 238 ? 20.969 8.469 1.785 1 95.69 238 PHE A CA 1
ATOM 1824 C C . PHE A 1 238 ? 21.125 9.781 2.545 1 95.69 238 PHE A C 1
ATOM 1826 O O . PHE A 1 238 ? 21.531 10.789 1.966 1 95.69 238 PHE A O 1
ATOM 1833 N N . HIS A 1 239 ? 20.875 9.75 3.83 1 91.75 239 HIS A N 1
ATOM 1834 C CA . HIS A 1 239 ? 21 10.93 4.672 1 91.75 239 HIS A CA 1
ATOM 1835 C C . HIS A 1 239 ? 22.422 11.5 4.605 1 91.75 239 HIS A C 1
ATOM 1837 O O . HIS A 1 239 ? 22.594 12.711 4.453 1 91.75 239 HIS A O 1
ATOM 1843 N N . ASP A 1 240 ? 23.391 10.672 4.707 1 90.56 240 ASP A N 1
ATOM 1844 C CA . ASP A 1 240 ? 24.781 11.102 4.691 1 90.56 240 ASP A CA 1
ATOM 1845 C C . ASP A 1 240 ? 25.109 11.867 3.41 1 90.56 240 ASP A C 1
ATOM 1847 O O . ASP A 1 240 ? 25.797 12.898 3.447 1 90.56 240 ASP A O 1
ATOM 1851 N N . ARG A 1 241 ? 24.578 11.414 2.33 1 90.25 241 ARG A N 1
ATOM 1852 C CA . ARG A 1 241 ? 24.906 12.016 1.039 1 90.25 241 ARG A CA 1
ATOM 1853 C C . ARG A 1 241 ? 24.156 13.336 0.854 1 90.25 241 ARG A C 1
ATOM 1855 O O . ARG A 1 241 ? 24.719 14.297 0.318 1 90.25 241 ARG A O 1
ATOM 1862 N N . ILE A 1 242 ? 22.938 13.375 1.298 1 89.81 242 ILE A N 1
ATOM 1863 C CA . ILE A 1 242 ? 22.125 14.578 1.121 1 89.81 242 ILE A CA 1
ATOM 1864 C C . ILE A 1 242 ? 22.578 15.648 2.105 1 89.81 242 ILE A C 1
ATOM 1866 O O . ILE A 1 242 ? 22.641 16.828 1.764 1 89.81 242 ILE A O 1
ATOM 1870 N N . ALA A 1 243 ? 22.859 15.297 3.33 1 83.75 243 ALA A N 1
ATOM 1871 C CA . ALA A 1 243 ? 23.281 16.234 4.359 1 83.75 243 ALA A CA 1
ATOM 1872 C C . ALA A 1 243 ? 24.578 16.953 3.949 1 83.75 243 ALA A C 1
ATOM 1874 O O . ALA A 1 243 ? 24.75 18.125 4.246 1 83.75 243 ALA A O 1
ATOM 1875 N N . SER A 1 244 ? 25.406 16.25 3.352 1 75.62 244 SER A N 1
ATOM 1876 C CA . SER A 1 244 ? 26.688 16.828 2.945 1 75.62 244 SER A CA 1
ATOM 1877 C C . SER A 1 244 ? 26.5 17.875 1.853 1 75.62 244 SER A C 1
ATOM 1879 O O . SER A 1 244 ? 27.344 18.75 1.681 1 75.62 244 SER A O 1
ATOM 1881 N N . GLU A 1 245 ? 25.328 17.875 1.147 1 67.88 245 GLU A N 1
ATOM 1882 C CA . GLU A 1 245 ? 25.141 18.719 -0.02 1 67.88 245 GLU A CA 1
ATOM 1883 C C . GLU A 1 245 ? 24.25 19.922 0.319 1 67.88 245 GLU A C 1
ATOM 1885 O O . GLU A 1 245 ? 24.328 20.953 -0.345 1 67.88 245 GLU A O 1
ATOM 1890 N N . ARG A 1 246 ? 23.219 19.766 1.061 1 62.22 246 ARG A N 1
ATOM 1891 C CA . ARG A 1 246 ? 22.25 20.812 1.35 1 62.22 246 ARG A CA 1
ATOM 1892 C C . ARG A 1 246 ? 22.938 22.078 1.831 1 62.22 246 ARG A C 1
ATOM 1894 O O . ARG A 1 246 ? 22.359 23.172 1.776 1 62.22 246 ARG A O 1
ATOM 1901 N N . SER A 1 247 ? 24.094 21.906 2.344 1 54.03 247 SER A N 1
ATOM 1902 C CA . SER A 1 247 ? 24.812 23.141 2.656 1 54.03 247 SER A CA 1
ATOM 1903 C C . SER A 1 247 ? 25.266 23.859 1.386 1 54.03 247 SER A C 1
ATOM 1905 O O . SER A 1 247 ? 25.75 24.984 1.441 1 54.03 247 SER A O 1
ATOM 1907 N N . ALA A 1 248 ? 25.094 23.234 0.291 1 52.03 248 ALA A N 1
ATOM 1908 C CA . ALA A 1 248 ? 25.703 23.844 -0.891 1 52.03 248 ALA A CA 1
ATOM 1909 C C . ALA A 1 248 ? 24.688 24.688 -1.658 1 52.03 248 ALA A C 1
ATOM 1911 O O . ALA A 1 248 ? 23.5 24.406 -1.646 1 52.03 248 ALA A O 1
ATOM 1912 N N . PRO A 1 249 ? 25.062 25.906 -2.018 1 54.06 249 PRO A N 1
ATOM 1913 C CA . PRO A 1 249 ? 24.266 26.797 -2.859 1 54.06 249 PRO A CA 1
ATOM 1914 C C . PRO A 1 249 ? 23.672 26.078 -4.07 1 54.06 249 PRO A C 1
ATOM 1916 O O . PRO A 1 249 ? 24.219 25.078 -4.539 1 54.06 249 PRO A O 1
ATOM 1919 N N . ALA A 1 250 ? 22.344 26.359 -4.625 1 61.12 250 ALA A N 1
ATOM 1920 C CA . ALA A 1 250 ? 21.812 25.938 -5.918 1 61.12 250 ALA A CA 1
ATOM 1921 C C . ALA A 1 250 ? 22.859 26.094 -7.02 1 61.12 250 ALA A C 1
ATOM 1923 O O . ALA A 1 250 ? 23.703 27 -6.957 1 61.12 250 ALA A O 1
ATOM 1924 N N . PRO A 1 251 ? 23.016 25.156 -8.078 1 77.56 251 PRO A N 1
ATOM 1925 C CA . PRO A 1 251 ? 22.172 24 -8.367 1 77.56 251 PRO A CA 1
ATOM 1926 C C . PRO A 1 251 ? 22.609 22.75 -7.594 1 77.56 251 PRO A C 1
ATOM 1928 O O . PRO A 1 251 ? 23.656 22.75 -6.949 1 77.56 251 PRO A O 1
ATOM 1931 N N . LEU A 1 252 ? 21.797 21.734 -7.594 1 85.31 252 LEU A N 1
ATOM 1932 C CA . LEU A 1 252 ? 22.125 20.469 -6.949 1 85.31 252 LEU A CA 1
ATOM 1933 C C . LEU A 1 252 ? 23.469 19.938 -7.445 1 85.31 252 LEU A C 1
ATOM 1935 O O . LEU A 1 252 ? 23.781 20.031 -8.633 1 85.31 252 LEU A O 1
ATOM 1939 N N . SER A 1 253 ? 24.281 19.547 -6.57 1 89.31 253 SER A N 1
ATOM 1940 C CA . SER A 1 253 ? 25.531 18.891 -6.949 1 89.31 253 SER A CA 1
ATOM 1941 C C . SER A 1 253 ? 25.281 17.562 -7.645 1 89.31 253 SER A C 1
ATOM 1943 O O . SER A 1 253 ? 24.172 17.016 -7.566 1 89.31 253 SER A O 1
ATOM 1945 N N . ASP A 1 254 ? 26.297 17.078 -8.328 1 90.38 254 ASP A N 1
ATOM 1946 C CA . ASP A 1 254 ? 26.203 15.758 -8.961 1 90.38 254 ASP A CA 1
ATOM 1947 C C . ASP A 1 254 ? 25.938 14.664 -7.93 1 90.38 254 ASP A C 1
ATOM 1949 O O . ASP A 1 254 ? 25.219 13.711 -8.203 1 90.38 254 ASP A O 1
ATOM 1953 N N . ALA A 1 255 ? 26.547 14.859 -6.801 1 91.19 255 ALA A N 1
ATOM 1954 C CA . ALA A 1 255 ? 26.375 13.883 -5.73 1 91.19 255 ALA A CA 1
ATOM 1955 C C . ALA A 1 255 ? 24.922 13.875 -5.238 1 91.19 255 ALA A C 1
ATOM 1957 O O . ALA A 1 255 ? 24.359 12.805 -4.992 1 91.19 255 ALA A O 1
ATOM 1958 N N . ALA A 1 256 ? 24.344 15.039 -5.055 1 91.88 256 ALA A N 1
ATOM 1959 C CA . ALA A 1 256 ? 22.953 15.141 -4.629 1 91.88 256 ALA A CA 1
ATOM 1960 C C . ALA A 1 256 ? 22.016 14.562 -5.688 1 91.88 256 ALA A C 1
ATOM 1962 O O . ALA A 1 256 ? 21.062 13.859 -5.359 1 91.88 256 ALA A O 1
ATOM 1963 N N . LEU A 1 257 ? 22.312 14.867 -6.938 1 94.12 257 LEU A N 1
ATOM 1964 C CA . LEU A 1 257 ? 21.516 14.344 -8.039 1 94.12 257 LEU A CA 1
ATOM 1965 C C . LEU A 1 257 ? 21.562 12.82 -8.07 1 94.12 257 LEU A C 1
ATOM 1967 O O . LEU A 1 257 ? 20.547 12.164 -8.289 1 94.12 257 LEU A O 1
ATOM 1971 N N . ASP A 1 258 ? 22.719 12.32 -7.879 1 95.31 258 ASP A N 1
ATOM 1972 C CA . ASP A 1 258 ? 22.875 10.867 -7.855 1 95.31 258 ASP A CA 1
ATOM 1973 C C . ASP A 1 258 ? 22.062 10.25 -6.715 1 95.31 258 ASP A C 1
ATOM 1975 O O . ASP A 1 258 ? 21.344 9.266 -6.918 1 95.31 258 ASP A O 1
ATOM 1979 N N . ALA A 1 259 ? 22.172 10.844 -5.551 1 95.94 259 ALA A N 1
ATOM 1980 C CA . ALA A 1 259 ? 21.453 10.344 -4.383 1 95.94 259 ALA A CA 1
ATOM 1981 C C . ALA A 1 259 ? 19.953 10.391 -4.605 1 95.94 259 ALA A C 1
ATOM 1983 O O . ALA A 1 259 ? 19.25 9.422 -4.301 1 95.94 259 ALA A O 1
ATOM 1984 N N . LEU A 1 260 ? 19.516 11.469 -5.113 1 96.69 260 LEU A N 1
ATOM 1985 C CA . LEU A 1 260 ? 18.094 11.625 -5.363 1 96.69 260 LEU A CA 1
ATOM 1986 C C . LEU A 1 260 ? 17.625 10.68 -6.465 1 96.69 260 LEU A C 1
ATOM 1988 O O . LEU A 1 260 ? 16.516 10.148 -6.402 1 96.69 260 LEU A O 1
ATOM 1992 N N . GLY A 1 261 ? 18.422 10.508 -7.5 1 98 261 GLY A N 1
ATOM 1993 C CA . GLY A 1 261 ? 18.125 9.516 -8.523 1 98 261 GLY A CA 1
ATOM 1994 C C . GLY A 1 261 ? 17.984 8.117 -7.965 1 98 261 GLY A C 1
ATOM 1995 O O . GLY A 1 261 ? 17.062 7.383 -8.336 1 98 261 GLY A O 1
ATOM 1996 N N . ARG A 1 262 ? 18.891 7.738 -7.086 1 98.31 262 ARG A N 1
ATOM 1997 C CA . ARG A 1 262 ? 18.828 6.434 -6.438 1 98.31 262 ARG A CA 1
ATOM 1998 C C . ARG A 1 262 ? 17.594 6.297 -5.566 1 98.31 262 ARG A C 1
ATOM 2000 O O . ARG A 1 262 ? 16.984 5.223 -5.492 1 98.31 262 ARG A O 1
ATOM 2007 N N . LEU A 1 263 ? 17.219 7.383 -4.883 1 98.31 263 LEU A N 1
ATOM 2008 C CA . LEU A 1 263 ? 16.016 7.379 -4.074 1 98.31 263 LEU A CA 1
ATOM 2009 C C . LEU A 1 263 ? 14.781 7.098 -4.934 1 98.31 263 LEU A C 1
ATOM 2011 O O . LEU A 1 263 ? 13.969 6.23 -4.598 1 98.31 263 LEU A O 1
ATOM 2015 N N . VAL A 1 264 ? 14.688 7.785 -6.039 1 98.69 264 VAL A N 1
ATOM 2016 C CA . VAL A 1 264 ? 13.562 7.602 -6.953 1 98.69 264 VAL A CA 1
ATOM 2017 C C . VAL A 1 264 ? 13.562 6.172 -7.492 1 98.69 264 VAL A C 1
ATOM 2019 O O . VAL A 1 264 ? 12.516 5.523 -7.539 1 98.69 264 VAL A O 1
ATOM 2022 N N . ALA A 1 265 ? 14.68 5.684 -7.863 1 98.56 265 ALA A N 1
ATOM 2023 C CA . ALA A 1 265 ? 14.805 4.316 -8.359 1 98.56 265 ALA A CA 1
ATOM 2024 C C . ALA A 1 265 ? 14.375 3.307 -7.301 1 98.56 265 ALA A C 1
ATOM 2026 O O . ALA A 1 265 ? 13.727 2.303 -7.617 1 98.56 265 ALA A O 1
ATOM 2027 N N . THR A 1 266 ? 14.742 3.574 -6.086 1 98.75 266 THR A N 1
ATOM 2028 C CA . THR A 1 266 ? 14.391 2.688 -4.98 1 98.75 266 THR A CA 1
ATOM 2029 C C . THR A 1 266 ? 12.875 2.592 -4.82 1 98.75 266 THR A C 1
ATOM 2031 O O . THR A 1 266 ? 12.32 1.492 -4.762 1 98.75 266 THR A O 1
ATOM 2034 N N . PHE A 1 267 ? 12.211 3.713 -4.812 1 98.75 267 PHE A N 1
ATOM 2035 C CA . PHE A 1 267 ? 10.758 3.699 -4.703 1 98.75 267 PHE A CA 1
ATOM 2036 C C . PHE A 1 267 ? 10.125 3.062 -5.938 1 98.75 267 PHE A C 1
ATOM 2038 O O . PHE A 1 267 ? 9.094 2.402 -5.84 1 98.75 267 PHE A O 1
ATOM 2045 N N . THR A 1 268 ? 10.719 3.295 -7.094 1 97.94 268 THR A N 1
ATOM 2046 C CA . THR A 1 268 ? 10.195 2.703 -8.32 1 97.94 268 THR A CA 1
ATOM 2047 C C . THR A 1 268 ? 10.297 1.182 -8.273 1 97.94 268 THR A C 1
ATOM 2049 O O . THR A 1 268 ? 9.328 0.479 -8.562 1 97.94 268 THR A O 1
ATOM 2052 N N . ALA A 1 269 ? 11.383 0.686 -7.848 1 96.75 269 ALA A N 1
ATOM 2053 C CA . ALA A 1 269 ? 11.617 -0.755 -7.82 1 96.75 269 ALA A CA 1
ATOM 2054 C C . ALA A 1 269 ? 10.789 -1.428 -6.73 1 96.75 269 ALA A C 1
ATOM 2056 O O . ALA A 1 269 ? 10.383 -2.582 -6.875 1 96.75 269 ALA A O 1
ATOM 2057 N N . THR A 1 270 ? 10.484 -0.722 -5.664 1 97.88 270 THR A N 1
ATOM 2058 C CA . THR A 1 270 ? 9.758 -1.328 -4.555 1 97.88 270 THR A CA 1
ATOM 2059 C C . THR A 1 270 ? 8.25 -1.114 -4.715 1 97.88 270 THR A C 1
ATOM 2061 O O . THR A 1 270 ? 7.469 -2.055 -4.57 1 97.88 270 THR A O 1
ATOM 2064 N N . LEU A 1 271 ? 7.844 0.111 -5.117 1 97.19 271 LEU A N 1
ATOM 2065 C CA . LEU A 1 271 ? 6.426 0.453 -5.082 1 97.19 271 LEU A CA 1
ATOM 2066 C C . LEU A 1 271 ? 5.926 0.845 -6.465 1 97.19 271 LEU A C 1
ATOM 2068 O O . LEU A 1 271 ? 4.73 0.754 -6.746 1 97.19 271 LEU A O 1
ATOM 2072 N N . ASN A 1 272 ? 6.801 1.344 -7.27 1 96.56 272 ASN A N 1
ATOM 2073 C CA . ASN A 1 272 ? 6.445 1.832 -8.594 1 96.56 272 ASN A CA 1
ATOM 2074 C C . ASN A 1 272 ? 5.273 2.809 -8.539 1 96.56 272 ASN A C 1
ATOM 2076 O O . ASN A 1 272 ? 4.238 2.584 -9.172 1 96.56 272 ASN A O 1
ATOM 2080 N N . PRO A 1 273 ? 5.449 3.943 -7.766 1 97.94 273 PRO A N 1
ATOM 2081 C CA . PRO A 1 273 ? 4.336 4.879 -7.586 1 97.94 273 PRO A CA 1
ATOM 2082 C C . PRO A 1 273 ? 4.02 5.676 -8.852 1 97.94 273 PRO A C 1
ATOM 2084 O O . PRO A 1 273 ? 4.836 5.723 -9.773 1 97.94 273 PRO A O 1
ATOM 2087 N N . HIS A 1 274 ? 2.861 6.258 -8.891 1 97.81 274 HIS A N 1
ATOM 2088 C CA . HIS A 1 274 ? 2.455 7.105 -10 1 97.81 274 HIS A CA 1
ATOM 2089 C C . HIS A 1 274 ? 3.256 8.398 -10.031 1 97.81 274 HIS A C 1
ATOM 2091 O O . HIS A 1 274 ? 3.625 8.883 -11.102 1 97.81 274 HIS A O 1
ATOM 2097 N N . ALA A 1 275 ? 3.568 8.875 -8.852 1 98.25 275 ALA A N 1
ATOM 2098 C CA . ALA A 1 275 ? 4.309 10.133 -8.773 1 98.25 275 ALA A CA 1
ATOM 2099 C C . ALA A 1 275 ? 5.109 10.219 -7.48 1 98.25 275 ALA A C 1
ATOM 2101 O O . ALA A 1 275 ? 4.762 9.586 -6.48 1 98.25 275 ALA A O 1
ATOM 2102 N N . ILE A 1 276 ? 6.145 10.961 -7.539 1 98.62 276 ILE A N 1
ATOM 2103 C CA . ILE A 1 276 ? 6.926 11.391 -6.379 1 98.62 276 ILE A CA 1
ATOM 2104 C C . ILE A 1 276 ? 6.934 12.914 -6.297 1 98.62 276 ILE A C 1
ATOM 2106 O O . ILE A 1 276 ? 7.312 13.594 -7.254 1 98.62 276 ILE A O 1
ATOM 2110 N N . ILE A 1 277 ? 6.469 13.414 -5.207 1 98.31 277 ILE A N 1
ATOM 2111 C CA . ILE A 1 277 ? 6.367 14.852 -4.977 1 98.31 277 ILE A CA 1
ATOM 2112 C C . ILE A 1 277 ? 7.52 15.32 -4.09 1 98.31 277 ILE A C 1
ATOM 2114 O O . ILE A 1 277 ? 7.676 14.836 -2.965 1 98.31 277 ILE A O 1
ATOM 2118 N N . PHE A 1 278 ? 8.312 16.234 -4.582 1 96.56 278 PHE A N 1
ATOM 2119 C CA . PHE A 1 278 ? 9.352 16.859 -3.771 1 96.56 278 PHE A CA 1
ATOM 2120 C C . PHE A 1 278 ? 8.875 18.188 -3.209 1 96.56 278 PHE A C 1
ATOM 2122 O O . PHE A 1 278 ? 8.18 18.938 -3.895 1 96.56 278 PHE A O 1
ATOM 2129 N N . SER A 1 279 ? 9.25 18.422 -2.014 1 94.5 279 SER A N 1
ATOM 2130 C CA . SER A 1 279 ? 8.875 19.672 -1.36 1 94.5 279 SER A CA 1
ATOM 2131 C C . SER A 1 279 ? 9.477 20.875 -2.076 1 94.5 279 SER A C 1
ATOM 2133 O O . SER A 1 279 ? 10.648 20.859 -2.459 1 94.5 279 SER A O 1
ATOM 2135 N N . ASP A 1 280 ? 8.719 21.953 -2.107 1 92.81 280 ASP A N 1
ATOM 2136 C CA . ASP A 1 280 ? 9.172 23.188 -2.723 1 92.81 280 ASP A CA 1
ATOM 2137 C C . ASP A 1 280 ? 10.242 23.875 -1.867 1 92.81 280 ASP A C 1
ATOM 2139 O O . ASP A 1 280 ? 10.953 24.75 -2.342 1 92.81 280 ASP A O 1
ATOM 2143 N N . VAL A 1 281 ? 10.375 23.453 -0.686 1 87.5 281 VAL A N 1
ATOM 2144 C CA . VAL A 1 281 ? 11.391 24 0.208 1 87.5 281 VAL A CA 1
ATOM 2145 C C . VAL A 1 281 ? 12.773 23.484 -0.194 1 87.5 281 VAL A C 1
ATOM 2147 O O . VAL A 1 281 ? 13.781 24.141 0.038 1 87.5 281 VAL A O 1
ATOM 2150 N N . ASP A 1 282 ? 12.734 22.359 -0.844 1 88.81 282 ASP A N 1
ATOM 2151 C CA . ASP A 1 282 ? 14 21.688 -1.082 1 88.81 282 ASP A CA 1
ATOM 2152 C C . ASP A 1 282 ? 14.422 21.797 -2.545 1 88.81 282 ASP A C 1
ATOM 2154 O O . ASP A 1 282 ? 15.617 21.844 -2.852 1 88.81 282 ASP A O 1
ATOM 2158 N N . LEU A 1 283 ? 13.422 21.75 -3.377 1 90.25 283 LEU A N 1
ATOM 2159 C CA . LEU A 1 283 ? 13.734 21.656 -4.797 1 90.25 283 LEU A CA 1
ATOM 2160 C C . LEU A 1 283 ? 12.875 22.609 -5.613 1 90.25 283 LEU A C 1
ATOM 2162 O O . LEU A 1 283 ? 11.812 23.047 -5.16 1 90.25 283 LEU A O 1
ATOM 2166 N N . VAL A 1 284 ? 13.453 22.922 -6.805 1 90.12 284 VAL A N 1
ATOM 2167 C CA . VAL A 1 284 ? 12.688 23.672 -7.801 1 90.12 284 VAL A CA 1
ATOM 2168 C C . VAL A 1 284 ? 12.477 22.812 -9.039 1 90.12 284 VAL A C 1
ATOM 2170 O O . VAL A 1 284 ? 13.18 21.812 -9.25 1 90.12 284 VAL A O 1
ATOM 2173 N N . ASP A 1 285 ? 11.57 23.203 -9.898 1 90.88 285 ASP A N 1
ATOM 2174 C CA . ASP A 1 285 ? 11.117 22.422 -11.047 1 90.88 285 ASP A CA 1
ATOM 2175 C C . ASP A 1 285 ? 12.281 22.109 -11.992 1 90.88 285 ASP A C 1
ATOM 2177 O O . ASP A 1 285 ? 12.344 21.031 -12.57 1 90.88 285 ASP A O 1
ATOM 2181 N N . THR A 1 286 ? 13.156 22.984 -12.109 1 89.81 286 THR A N 1
ATOM 2182 C CA . THR A 1 286 ? 14.227 22.859 -13.094 1 89.81 286 THR A CA 1
ATOM 2183 C C . THR A 1 286 ? 15.203 21.766 -12.695 1 89.81 286 THR A C 1
ATOM 2185 O O . THR A 1 286 ? 16.016 21.328 -13.516 1 89.81 286 THR A O 1
ATOM 2188 N N . GLU A 1 287 ? 15.125 21.344 -11.445 1 92.12 287 GLU A N 1
ATOM 2189 C CA . GLU A 1 287 ? 16.047 20.328 -10.953 1 92.12 287 GLU A CA 1
ATOM 2190 C C . GLU A 1 287 ? 15.508 18.922 -11.195 1 92.12 287 GLU A C 1
ATOM 2192 O O . GLU A 1 287 ? 16.25 17.938 -11.117 1 92.12 287 GLU A O 1
ATOM 2197 N N . LEU A 1 288 ? 14.242 18.812 -11.531 1 96.06 288 LEU A N 1
ATOM 2198 C CA . LEU A 1 288 ? 13.57 17.531 -11.617 1 96.06 288 LEU A CA 1
ATOM 2199 C C . LEU A 1 288 ? 14.094 16.719 -12.797 1 96.06 288 LEU A C 1
ATOM 2201 O O . LEU A 1 288 ? 14.188 15.492 -12.727 1 96.06 288 LEU A O 1
ATOM 2205 N N . GLU A 1 289 ? 14.422 17.375 -13.859 1 96.69 289 GLU A N 1
ATOM 2206 C CA . GLU A 1 289 ? 14.93 16.656 -15.031 1 96.69 289 GLU A CA 1
ATOM 2207 C C . GLU A 1 289 ? 16.266 15.984 -14.727 1 96.69 289 GLU A C 1
ATOM 2209 O O . GLU A 1 289 ? 16.516 14.875 -15.188 1 96.69 289 GLU A O 1
ATOM 2214 N N . GLY A 1 290 ? 17.125 16.703 -14.039 1 96.44 290 GLY A N 1
ATOM 2215 C CA . GLY A 1 290 ? 18.375 16.094 -13.617 1 96.44 290 GLY A CA 1
ATOM 2216 C C . GLY A 1 290 ? 18.172 14.852 -12.773 1 96.44 290 GLY A C 1
ATOM 2217 O O . GLY A 1 290 ? 18.875 13.852 -12.953 1 96.44 290 GLY A O 1
ATOM 2218 N N . ILE A 1 291 ? 17.219 14.914 -11.875 1 97.38 291 ILE A N 1
ATOM 2219 C CA . ILE A 1 291 ? 16.906 13.781 -11.008 1 97.38 291 ILE A CA 1
ATOM 2220 C C . ILE A 1 291 ? 16.359 12.633 -11.852 1 97.38 291 ILE A C 1
ATOM 2222 O O . ILE A 1 291 ? 16.719 11.469 -11.641 1 97.38 291 ILE A O 1
ATOM 2226 N N . ARG A 1 292 ? 15.5 12.961 -12.805 1 98.19 292 ARG A N 1
ATOM 2227 C CA . ARG A 1 292 ? 14.938 11.969 -13.719 1 98.19 292 ARG A CA 1
ATOM 2228 C C . ARG A 1 292 ? 16.047 11.219 -14.461 1 98.19 292 ARG A C 1
ATOM 2230 O O . ARG A 1 292 ? 16.031 9.992 -14.531 1 98.19 292 ARG A O 1
ATOM 2237 N N . HIS A 1 293 ? 16.938 11.93 -14.969 1 97.75 293 HIS A N 1
ATOM 2238 C CA . HIS A 1 293 ? 18.047 11.328 -15.711 1 97.75 293 HIS A CA 1
ATOM 2239 C C . HIS A 1 293 ? 18.906 10.445 -14.805 1 97.75 293 HIS A C 1
ATOM 2241 O O . HIS A 1 293 ? 19.312 9.352 -15.203 1 97.75 293 HIS A O 1
ATOM 2247 N N . ALA A 1 294 ? 19.156 10.945 -13.633 1 97.69 294 ALA A N 1
ATOM 2248 C CA . ALA A 1 294 ? 19.938 10.164 -12.68 1 97.69 294 ALA A CA 1
ATOM 2249 C C . ALA A 1 294 ? 19.234 8.852 -12.336 1 97.69 294 ALA A C 1
ATOM 2251 O O . ALA A 1 294 ? 19.875 7.801 -12.234 1 97.69 294 ALA A O 1
ATOM 2252 N N . CYS A 1 295 ? 17.969 8.93 -12.156 1 98 295 CYS A N 1
ATOM 2253 C CA . CYS A 1 295 ? 17.156 7.746 -11.867 1 98 295 CYS A CA 1
ATOM 2254 C C . CYS A 1 295 ? 17.234 6.742 -13.008 1 98 295 CYS A C 1
ATOM 2256 O O . CYS A 1 295 ? 17.359 5.539 -12.773 1 98 295 CYS A O 1
ATOM 2258 N N . GLN A 1 296 ? 17.203 7.227 -14.203 1 97.06 296 GLN A N 1
ATOM 2259 C CA . GLN A 1 296 ? 17.125 6.387 -15.391 1 97.06 296 GLN A CA 1
ATOM 2260 C C . GLN A 1 296 ? 18.438 5.684 -15.672 1 97.06 296 GLN A C 1
ATOM 2262 O O . GLN A 1 296 ? 18.516 4.828 -16.562 1 97.06 296 GLN A O 1
ATOM 2267 N N . ARG A 1 297 ? 19.453 5.98 -14.938 1 96.38 297 ARG A N 1
ATOM 2268 C CA . ARG A 1 297 ? 20.688 5.191 -14.969 1 96.38 297 ARG A CA 1
ATOM 2269 C C . ARG A 1 297 ? 20.5 3.861 -14.25 1 96.38 297 ARG A C 1
ATOM 2271 O O . ARG A 1 297 ? 21.312 2.947 -14.406 1 96.38 297 ARG A O 1
ATOM 2278 N N . HIS A 1 298 ? 19.438 3.807 -13.469 1 96.31 298 HIS A N 1
ATOM 2279 C CA . HIS A 1 298 ? 19.266 2.635 -12.617 1 96.31 298 HIS A CA 1
ATOM 2280 C C . HIS A 1 298 ? 18.031 1.834 -13.031 1 96.31 298 HIS A C 1
ATOM 2282 O O . HIS A 1 298 ? 17.969 0.626 -12.797 1 96.31 298 HIS A O 1
ATOM 2288 N N . ILE A 1 299 ? 17.031 2.504 -13.539 1 94.69 299 ILE A N 1
ATOM 2289 C CA . ILE A 1 299 ? 15.789 1.832 -13.93 1 94.69 299 ILE A CA 1
ATOM 2290 C C . ILE A 1 299 ? 15.43 2.199 -15.359 1 94.69 299 ILE A C 1
ATOM 2292 O O . ILE A 1 299 ? 15.75 3.293 -15.828 1 94.69 299 ILE A O 1
ATOM 2296 N N . PRO A 1 300 ? 14.664 1.306 -16.094 1 92.81 300 PRO A N 1
ATOM 2297 C CA . PRO A 1 300 ? 14.188 1.689 -17.422 1 92.81 300 PRO A CA 1
ATOM 2298 C C . PRO A 1 300 ? 13.273 2.914 -17.391 1 92.81 300 PRO A C 1
ATOM 2300 O O . PRO A 1 300 ? 12.43 3.039 -16.5 1 92.81 300 PRO A O 1
ATOM 2303 N N . ALA A 1 301 ? 13.398 3.764 -18.344 1 95.5 301 ALA A N 1
ATOM 2304 C CA . ALA A 1 301 ? 12.711 5.047 -18.406 1 95.5 301 ALA A CA 1
ATOM 2305 C C . ALA A 1 301 ? 11.195 4.859 -18.375 1 95.5 301 ALA A C 1
ATOM 2307 O O . ALA A 1 301 ? 10.469 5.684 -17.828 1 95.5 301 ALA A O 1
ATOM 2308 N N . ALA A 1 302 ? 10.711 3.758 -18.891 1 91.75 302 ALA A N 1
ATOM 2309 C CA . ALA A 1 302 ? 9.273 3.508 -19.031 1 91.75 302 ALA A CA 1
ATOM 2310 C C . ALA A 1 302 ? 8.602 3.385 -17.672 1 91.75 302 ALA A C 1
ATOM 2312 O O . ALA A 1 302 ? 7.379 3.516 -17.562 1 91.75 302 ALA A O 1
ATOM 2313 N N . HIS A 1 303 ? 9.43 3.197 -16.656 1 93.75 303 HIS A N 1
ATOM 2314 C CA . HIS A 1 303 ? 8.852 2.934 -15.344 1 93.75 303 HIS A CA 1
ATOM 2315 C C . HIS A 1 303 ? 9.062 4.113 -14.398 1 93.75 303 HIS A C 1
ATOM 2317 O O . HIS A 1 303 ? 8.641 4.07 -13.242 1 93.75 303 HIS A O 1
ATOM 2323 N N . THR A 1 304 ? 9.688 5.195 -14.891 1 96.94 304 THR A N 1
ATOM 2324 C CA . THR A 1 304 ? 9.953 6.363 -14.055 1 96.94 304 THR A CA 1
ATOM 2325 C C . THR A 1 304 ? 8.656 7.059 -13.656 1 96.94 304 THR A C 1
ATOM 2327 O O . THR A 1 304 ? 7.812 7.344 -14.508 1 96.94 304 THR A O 1
ATOM 2330 N N . PRO A 1 305 ? 8.43 7.312 -12.398 1 98.06 305 PRO A N 1
ATOM 2331 C CA . PRO A 1 305 ? 7.238 8.047 -11.984 1 98.06 305 PRO A CA 1
ATOM 2332 C C . PRO A 1 305 ? 7.277 9.516 -12.391 1 98.06 305 PRO A C 1
ATOM 2334 O O . PRO A 1 305 ? 8.336 10.031 -12.766 1 98.06 305 PRO A O 1
ATOM 2337 N N . ASP A 1 306 ? 6.102 10.094 -12.406 1 98 306 ASP A N 1
ATOM 2338 C CA . ASP A 1 306 ? 6.09 11.547 -12.547 1 98 306 ASP A CA 1
ATOM 2339 C C . ASP A 1 306 ? 6.797 12.219 -11.367 1 98 306 ASP A C 1
ATOM 2341 O O . ASP A 1 306 ? 6.637 11.797 -10.219 1 98 306 ASP A O 1
ATOM 2345 N N . LEU A 1 307 ? 7.68 13.125 -11.656 1 98.44 307 LEU A N 1
ATOM 2346 C CA . LEU A 1 307 ? 8.32 13.93 -10.617 1 98.44 307 LEU A CA 1
ATOM 2347 C C . LEU A 1 307 ? 7.695 15.32 -10.547 1 98.44 307 LEU A C 1
ATOM 2349 O O . LEU A 1 307 ? 7.641 16.031 -11.555 1 98.44 307 LEU A O 1
ATOM 2353 N N . LEU A 1 308 ? 7.211 15.648 -9.398 1 97.94 308 LEU A N 1
ATOM 2354 C CA . LEU A 1 308 ? 6.473 16.891 -9.234 1 97.94 308 LEU A CA 1
ATOM 2355 C C . LEU A 1 308 ? 6.961 17.656 -8.008 1 97.94 308 LEU A C 1
ATOM 2357 O O . LEU A 1 308 ? 7.695 17.109 -7.184 1 97.94 308 LEU A O 1
ATOM 2361 N N . ILE A 1 309 ? 6.613 18.953 -7.945 1 96.81 309 ILE A N 1
ATOM 2362 C CA . ILE A 1 309 ? 6.891 19.781 -6.781 1 96.81 309 ILE A CA 1
ATOM 2363 C C . ILE A 1 309 ? 5.59 20.062 -6.027 1 96.81 309 ILE A C 1
ATOM 2365 O O . ILE A 1 309 ? 4.574 20.406 -6.633 1 96.81 309 ILE A O 1
ATOM 2369 N N . GLY A 1 310 ? 5.602 19.797 -4.758 1 96.56 310 GLY A N 1
ATOM 2370 C CA . GLY A 1 310 ? 4.496 20.172 -3.893 1 96.56 310 GLY A CA 1
ATOM 2371 C C . GLY A 1 310 ? 4.812 21.359 -3.006 1 96.56 310 GLY A C 1
ATOM 2372 O O . GLY A 1 310 ? 5.965 21.562 -2.621 1 96.56 310 GLY A O 1
ATOM 2373 N N . ILE A 1 311 ? 3.82 22.156 -2.684 1 96.12 311 ILE A N 1
ATOM 2374 C CA . ILE A 1 311 ? 3.969 23.25 -1.721 1 96.12 311 ILE A CA 1
ATOM 2375 C C . ILE A 1 311 ? 3.818 22.703 -0.302 1 96.12 311 ILE A C 1
ATOM 2377 O O . ILE A 1 311 ? 2.701 22.594 0.211 1 96.12 311 ILE A O 1
ATOM 2381 N N . TRP A 1 312 ? 4.902 22.438 0.278 1 93.38 312 TRP A N 1
ATOM 2382 C CA . TRP A 1 312 ? 4.973 21.609 1.478 1 93.38 312 TRP A CA 1
ATOM 2383 C C . TRP A 1 312 ? 4.051 22.156 2.566 1 93.38 312 TRP A C 1
ATOM 2385 O O . TRP A 1 312 ? 3.234 21.406 3.119 1 93.38 312 TRP A O 1
ATOM 2395 N N . GLU A 1 313 ? 4.098 23.438 2.918 1 94.38 313 GLU A N 1
ATOM 2396 C CA . GLU A 1 313 ? 3.307 23.984 4.016 1 94.38 313 GLU A CA 1
ATOM 2397 C C . GLU A 1 313 ? 1.812 23.875 3.727 1 94.38 313 GLU A C 1
ATOM 2399 O O . GLU A 1 313 ? 1.027 23.531 4.613 1 94.38 313 GLU A O 1
ATOM 2404 N N . GLU A 1 314 ? 1.449 24.156 2.506 1 96.94 314 GLU A N 1
ATOM 2405 C CA . GLU A 1 314 ? 0.044 24.062 2.121 1 96.94 314 GLU A CA 1
ATOM 2406 C C . GLU A 1 314 ? -0.449 22.625 2.145 1 96.94 314 GLU A C 1
ATOM 2408 O O . GLU A 1 314 ? -1.561 22.344 2.605 1 96.94 314 GLU A O 1
ATOM 2413 N N . ASP A 1 315 ? 0.354 21.734 1.617 1 97.44 315 ASP A N 1
ATOM 2414 C CA . ASP A 1 315 ? -0.018 20.328 1.625 1 97.44 315 ASP A CA 1
ATOM 2415 C C . ASP A 1 315 ? -0.107 19.781 3.053 1 97.44 315 ASP A C 1
ATOM 2417 O O . ASP A 1 315 ? -1.018 19.016 3.377 1 97.44 315 ASP A O 1
ATOM 2421 N N . TYR A 1 316 ? 0.842 20.203 3.854 1 96.94 316 TYR A N 1
ATOM 2422 C CA . TYR A 1 316 ? 0.871 19.844 5.266 1 96.94 316 TYR A CA 1
ATOM 2423 C C . TYR A 1 316 ? -0.406 20.297 5.969 1 96.94 316 TYR A C 1
ATOM 2425 O O . TYR A 1 316 ? -1.124 19.469 6.543 1 96.94 316 TYR A O 1
ATOM 2433 N N . PHE A 1 317 ? -0.775 21.516 5.801 1 97.94 317 PHE A N 1
ATOM 2434 C CA . PHE A 1 317 ? -1.965 22.047 6.445 1 97.94 317 PHE A CA 1
ATOM 2435 C C . PHE A 1 317 ? -3.229 21.453 5.848 1 97.94 317 PHE A C 1
ATOM 2437 O O . PHE A 1 317 ? -4.223 21.25 6.551 1 97.94 317 PHE A O 1
ATOM 2444 N N . ALA A 1 318 ? -3.191 21.203 4.582 1 97.44 318 ALA A N 1
ATOM 2445 C CA . ALA A 1 318 ? -4.348 20.547 3.969 1 97.44 318 ALA A CA 1
ATOM 2446 C C . ALA A 1 318 ? -4.621 19.188 4.605 1 97.44 318 ALA A C 1
ATOM 2448 O O . ALA A 1 318 ? -5.773 18.828 4.848 1 97.44 318 ALA A O 1
ATOM 2449 N N . GLY A 1 319 ? -3.527 18.438 4.824 1 97.38 319 GLY A N 1
ATOM 2450 C CA . GLY A 1 319 ? -3.684 17.172 5.508 1 97.38 319 GLY A CA 1
ATOM 2451 C C . GLY A 1 319 ? -4.23 17.297 6.914 1 97.38 319 GLY A C 1
ATOM 2452 O O . GLY A 1 319 ? -5.137 16.562 7.309 1 97.38 319 GLY A O 1
ATOM 2453 N N . LEU A 1 320 ? -3.684 18.203 7.621 1 97.88 320 LEU A N 1
ATOM 2454 C CA . LEU A 1 320 ? -4.148 18.438 8.984 1 97.88 320 LEU A CA 1
ATOM 2455 C C . LEU A 1 320 ? -5.605 18.891 8.984 1 97.88 320 LEU A C 1
ATOM 2457 O O . LEU A 1 320 ? -6.387 18.484 9.852 1 97.88 320 LEU A O 1
ATOM 2461 N N . ALA A 1 321 ? -5.941 19.734 8.047 1 96.81 321 ALA A N 1
ATOM 2462 C CA . ALA A 1 321 ? -7.316 20.219 7.941 1 96.81 321 ALA A CA 1
ATOM 2463 C C . ALA A 1 321 ? -8.281 19.078 7.672 1 96.81 321 ALA A C 1
ATOM 2465 O O . ALA A 1 321 ? -9.359 19 8.266 1 96.81 321 ALA A O 1
ATOM 2466 N N . ARG A 1 322 ? -7.883 18.266 6.793 1 93.56 322 ARG A N 1
ATOM 2467 C CA . ARG A 1 322 ? -8.742 17.125 6.473 1 93.56 322 ARG A CA 1
ATOM 2468 C C . ARG A 1 322 ? -8.977 16.25 7.703 1 93.56 322 ARG A C 1
ATOM 2470 O O . ARG A 1 322 ? -10.102 15.836 7.965 1 93.56 322 ARG A O 1
ATOM 2477 N N . ARG A 1 323 ? -7.953 15.992 8.422 1 94.38 323 ARG A N 1
ATOM 2478 C CA . ARG A 1 323 ? -8.078 15.203 9.641 1 94.38 323 ARG A CA 1
ATOM 2479 C C . ARG A 1 323 ? -8.945 15.922 10.672 1 94.38 323 ARG A C 1
ATOM 2481 O O . ARG A 1 323 ? -9.758 15.289 11.352 1 94.38 323 ARG A O 1
ATOM 2488 N N . CYS A 1 324 ? -8.781 17.125 10.766 1 95.5 324 CYS A N 1
ATOM 2489 C CA . CYS A 1 324 ? -9.531 17.938 11.719 1 95.5 324 CYS A CA 1
ATOM 2490 C C . CYS A 1 324 ? -11.016 17.938 11.391 1 95.5 324 CYS A C 1
ATOM 2492 O O . CYS A 1 324 ? -11.852 17.734 12.273 1 95.5 324 CYS A O 1
ATOM 2494 N N . VAL A 1 325 ? -11.305 18.141 10.164 1 92.06 325 VAL A N 1
ATOM 2495 C CA . VAL A 1 325 ? -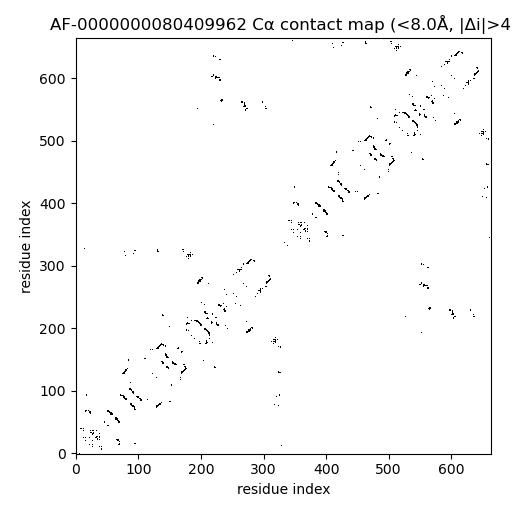12.695 18.141 9.719 1 92.06 325 VAL A CA 1
ATOM 2496 C C . VAL A 1 325 ? -13.32 16.781 9.984 1 92.06 325 VAL A C 1
ATOM 2498 O O . VAL A 1 325 ? -14.469 16.688 10.43 1 92.06 325 VAL A O 1
ATOM 2501 N N . GLY A 1 326 ? -12.578 15.773 9.719 1 89.62 326 GLY A N 1
ATOM 2502 C CA . GLY A 1 326 ? -13.07 14.445 10.062 1 89.62 326 GLY A CA 1
ATOM 2503 C C . GLY A 1 326 ? -13.445 14.305 11.523 1 89.62 326 GLY A C 1
ATOM 2504 O O . GLY A 1 326 ? -14.484 13.727 11.852 1 89.62 326 GLY A O 1
ATOM 2505 N N . LEU A 1 327 ? -12.633 14.805 12.297 1 90.56 327 LEU A N 1
ATOM 2506 C CA . LEU A 1 327 ? -12.883 14.75 13.734 1 90.56 327 LEU A CA 1
ATOM 2507 C C . LEU A 1 327 ? -14.109 15.578 14.102 1 90.56 327 LEU A C 1
ATOM 2509 O O . LEU A 1 327 ? -14.906 15.172 14.961 1 90.56 327 LEU A O 1
ATOM 2513 N N . ILE A 1 328 ? -14.227 16.688 13.469 1 88.56 328 ILE A N 1
ATOM 2514 C CA . ILE A 1 328 ? -15.383 17.547 13.711 1 88.56 328 ILE A CA 1
ATOM 2515 C C . ILE A 1 328 ? -16.672 16.797 13.375 1 88.56 328 ILE A C 1
ATOM 2517 O O . ILE A 1 328 ? -17.609 16.797 14.172 1 88.56 328 ILE A O 1
ATOM 2521 N N . LEU A 1 329 ? -16.672 16.156 12.297 1 84.06 329 LEU A N 1
ATOM 2522 C CA . LEU A 1 329 ? -17.875 15.492 11.812 1 84.06 329 LEU A CA 1
ATOM 2523 C C . LEU A 1 329 ? -18.234 14.312 12.711 1 84.06 329 LEU A C 1
ATOM 2525 O O . LEU A 1 329 ? -19.422 13.969 12.828 1 84.06 329 LEU A O 1
ATOM 2529 N N . GLU A 1 330 ? -17.312 13.797 13.367 1 80.12 330 GLU A N 1
ATOM 2530 C CA . GLU A 1 330 ? -17.562 12.648 14.234 1 80.12 330 GLU A CA 1
ATOM 2531 C C . GLU A 1 330 ? -17.922 13.094 15.648 1 80.12 330 GLU A C 1
ATOM 2533 O O . GLU A 1 330 ? -18.5 12.328 16.422 1 80.12 330 GLU A O 1
ATOM 2538 N N . SER A 1 331 ? -17.469 14.211 16 1 71.44 331 SER A N 1
ATOM 2539 C CA . SER A 1 331 ? -17.516 14.594 17.406 1 71.44 331 SER A CA 1
ATOM 2540 C C . SER A 1 331 ? -18.688 15.531 17.688 1 71.44 331 SER A C 1
ATOM 2542 O O . SER A 1 331 ? -19.031 15.781 18.844 1 71.44 331 SER A O 1
ATOM 2544 N N . ILE A 1 332 ? -19.203 16.094 16.703 1 64.94 332 ILE A N 1
ATOM 2545 C CA . ILE A 1 332 ? -20.266 17.062 17.016 1 64.94 332 ILE A CA 1
ATOM 2546 C C . ILE A 1 332 ? -21.609 16.359 17.031 1 64.94 332 ILE A C 1
ATOM 2548 O O . ILE A 1 332 ? -21.828 15.375 16.312 1 64.94 332 ILE A O 1
ATOM 2552 N N . MET B 1 1 ? -31 -14.102 -17.938 1 35.22 1 MET B N 1
ATOM 2553 C CA . MET B 1 1 ? -31.031 -13.969 -16.484 1 35.22 1 MET B CA 1
ATOM 2554 C C . MET B 1 1 ? -30.547 -12.586 -16.047 1 35.22 1 MET B C 1
ATOM 2556 O O . MET B 1 1 ? -29.484 -12.133 -16.469 1 35.22 1 MET B O 1
ATOM 2560 N N . ASP B 1 2 ? -31.266 -11.781 -15.484 1 38.47 2 ASP B N 1
ATOM 2561 C CA . ASP B 1 2 ? -31.156 -10.352 -15.234 1 38.47 2 ASP B CA 1
ATOM 2562 C C . ASP B 1 2 ? -29.906 -10.031 -14.414 1 38.47 2 ASP B C 1
ATOM 2564 O O . ASP B 1 2 ? -29.453 -10.852 -13.617 1 38.47 2 ASP B O 1
ATOM 2568 N N . GLN B 1 3 ? -29.125 -9.094 -14.859 1 48.31 3 GLN B N 1
ATOM 2569 C CA . GLN B 1 3 ? -27.875 -8.602 -14.289 1 48.31 3 GLN B CA 1
ATOM 2570 C C . GLN B 1 3 ? -27.938 -8.547 -12.766 1 48.31 3 GLN B C 1
ATOM 2572 O O . GLN B 1 3 ? -26.969 -8.859 -12.078 1 48.31 3 GLN B O 1
ATOM 2577 N N . THR B 1 4 ? -29.078 -8.133 -12.281 1 46.78 4 THR B N 1
ATOM 2578 C CA . THR B 1 4 ? -29.297 -8.023 -10.844 1 46.78 4 THR B CA 1
ATOM 2579 C C . THR B 1 4 ? -29.281 -9.406 -10.195 1 46.78 4 THR B C 1
ATOM 2581 O O . THR B 1 4 ? -28.688 -9.594 -9.125 1 46.78 4 THR B O 1
ATOM 2584 N 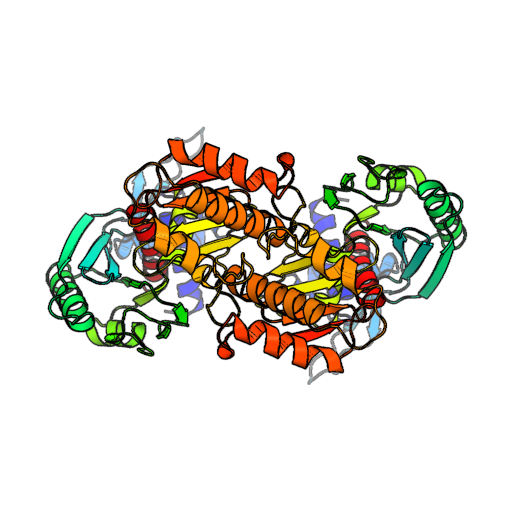N . THR B 1 5 ? -29.938 -10.375 -10.852 1 50.72 5 THR B N 1
ATOM 2585 C CA . THR B 1 5 ? -30.047 -11.734 -10.328 1 50.72 5 THR B CA 1
ATOM 2586 C C . THR B 1 5 ? -28.672 -12.406 -10.305 1 50.72 5 THR B C 1
ATOM 2588 O O . THR B 1 5 ? -28.359 -13.18 -9.391 1 50.72 5 THR B O 1
ATOM 2591 N N . THR B 1 6 ? -27.875 -12.086 -11.336 1 61.41 6 THR B N 1
ATOM 2592 C CA . THR B 1 6 ? -26.547 -12.648 -11.469 1 61.41 6 THR B CA 1
ATOM 2593 C C . THR B 1 6 ? -25.641 -12.195 -10.312 1 61.41 6 THR B C 1
ATOM 2595 O O . THR B 1 6 ? -24.875 -12.984 -9.773 1 61.41 6 THR B O 1
ATOM 2598 N N . ASN B 1 7 ? -25.969 -11.062 -9.844 1 77.12 7 ASN B N 1
ATOM 2599 C CA . ASN B 1 7 ? -25.156 -10.531 -8.758 1 77.12 7 ASN B CA 1
ATOM 2600 C C . ASN B 1 7 ? -25.531 -11.156 -7.414 1 77.12 7 ASN B C 1
ATOM 2602 O O . ASN B 1 7 ? -24.656 -11.445 -6.594 1 77.12 7 ASN B O 1
ATOM 2606 N N . LEU B 1 8 ? -26.875 -11.656 -7.352 1 82.5 8 LEU B N 1
ATOM 2607 C CA . LEU B 1 8 ? -27.344 -12.234 -6.098 1 82.5 8 LEU B CA 1
ATOM 2608 C C . LEU B 1 8 ? -26.812 -13.656 -5.93 1 82.5 8 LEU B C 1
ATOM 2610 O O . LEU B 1 8 ? -26.391 -14.039 -4.84 1 82.5 8 LEU B O 1
ATOM 2614 N N . THR B 1 9 ? -26.859 -14.328 -7.051 1 86.25 9 THR B N 1
ATOM 2615 C CA . THR B 1 9 ? -26.391 -15.711 -7.031 1 86.25 9 THR B CA 1
ATOM 2616 C C . THR B 1 9 ? -24.906 -15.773 -6.703 1 86.25 9 THR B C 1
ATOM 2618 O O . THR B 1 9 ? -24.469 -16.641 -5.941 1 86.25 9 THR B O 1
ATOM 2621 N N . VAL B 1 10 ? -24.234 -14.844 -7.293 1 86 10 VAL B N 1
ATOM 2622 C CA . VAL B 1 10 ? -22.781 -14.797 -7.07 1 86 10 VAL B CA 1
ATOM 2623 C C . VAL B 1 10 ? -22.5 -14.555 -5.59 1 86 10 VAL B C 1
ATOM 2625 O O . VAL B 1 10 ? -21.594 -15.156 -5.02 1 86 10 VAL B O 1
ATOM 2628 N N . ALA B 1 11 ? -23.266 -13.734 -5.016 1 87.19 11 ALA B N 1
ATOM 2629 C CA . ALA B 1 11 ? -23.062 -13.406 -3.604 1 87.19 11 ALA B CA 1
ATOM 2630 C C . ALA B 1 11 ? -23.297 -14.633 -2.723 1 87.19 11 ALA B C 1
ATOM 2632 O O . ALA B 1 11 ? -22.531 -14.898 -1.804 1 87.19 11 ALA B O 1
ATOM 2633 N N . VAL B 1 12 ? -24.344 -15.344 -2.992 1 88.81 12 VAL B N 1
ATOM 2634 C CA . VAL B 1 12 ? -24.672 -16.531 -2.215 1 88.81 12 VAL B CA 1
ATOM 2635 C C . VAL B 1 12 ? -23.609 -17.609 -2.449 1 88.81 12 VAL B C 1
ATOM 2637 O O . VAL B 1 12 ? -23.156 -18.25 -1.5 1 88.81 12 VAL B O 1
ATOM 2640 N N . ARG B 1 13 ? -23.203 -17.75 -3.713 1 88.19 13 ARG B N 1
ATOM 2641 C CA . ARG B 1 13 ? -22.156 -18.688 -4.078 1 88.19 13 ARG B CA 1
ATOM 2642 C C . ARG B 1 13 ? -20.875 -18.406 -3.305 1 88.19 13 ARG B C 1
ATOM 2644 O O . ARG B 1 13 ? -20.266 -19.328 -2.736 1 88.19 13 ARG B O 1
ATOM 2651 N N . ARG B 1 14 ? -20.516 -17.203 -3.283 1 87.19 14 ARG B N 1
ATOM 2652 C CA . ARG B 1 14 ? -19.281 -16.797 -2.639 1 87.19 14 ARG B CA 1
ATOM 2653 C C . ARG B 1 14 ? -19.312 -17.109 -1.146 1 87.19 14 ARG B C 1
ATOM 2655 O O . ARG B 1 14 ? -18.312 -17.594 -0.589 1 87.19 14 ARG B O 1
ATOM 2662 N N . GLN B 1 15 ? -20.406 -16.859 -0.538 1 86.5 15 GLN B N 1
ATOM 2663 C CA . GLN B 1 15 ? -20.547 -17.109 0.894 1 86.5 15 GLN B CA 1
ATOM 2664 C C . GLN B 1 15 ? -20.406 -18.594 1.204 1 86.5 15 GLN B C 1
ATOM 2666 O O . GLN B 1 15 ? -19.766 -18.969 2.188 1 86.5 15 GLN B O 1
ATOM 2671 N N . LEU B 1 16 ? -20.984 -19.391 0.373 1 87.62 16 LEU B N 1
ATOM 2672 C CA . LEU B 1 16 ? -20.938 -20.828 0.598 1 87.62 16 LEU B CA 1
ATOM 2673 C C . LEU B 1 16 ? -19.547 -21.375 0.357 1 87.62 16 LEU B C 1
ATOM 2675 O O . LEU B 1 16 ? -19.078 -22.266 1.077 1 87.62 16 LEU B O 1
ATOM 2679 N N . VAL B 1 17 ? -18.875 -20.891 -0.625 1 84.38 17 VAL B N 1
ATOM 2680 C CA . VAL B 1 17 ? -17.562 -21.375 -0.994 1 84.38 17 VAL B CA 1
ATOM 2681 C C . VAL B 1 17 ? -16.531 -20.922 0.037 1 84.38 17 VAL B C 1
ATOM 2683 O O . VAL B 1 17 ? -15.664 -21.688 0.448 1 84.38 17 VAL B O 1
ATOM 2686 N N . LEU B 1 18 ? -16.625 -19.703 0.473 1 77.44 18 LEU B N 1
ATOM 2687 C CA . LEU B 1 18 ? -15.609 -19.125 1.348 1 77.44 18 LEU B CA 1
ATOM 2688 C C . LEU B 1 18 ? -15.812 -19.578 2.791 1 77.44 18 LEU B C 1
ATOM 2690 O O . LEU B 1 18 ? -14.844 -19.719 3.541 1 77.44 18 LEU B O 1
ATOM 2694 N N . ASN B 1 19 ? -17.062 -19.766 3.223 1 76.56 19 ASN B N 1
ATOM 2695 C CA . ASN B 1 19 ? -17.344 -20.047 4.629 1 76.56 19 ASN B CA 1
ATOM 2696 C C . ASN B 1 19 ? -17.703 -21.516 4.848 1 76.56 19 ASN B C 1
ATOM 2698 O O . ASN B 1 19 ? -17.75 -21.984 5.988 1 76.56 19 ASN B O 1
ATOM 2702 N N . GLY B 1 20 ? -17.812 -22.156 3.871 1 75.38 20 GLY B N 1
ATOM 2703 C CA . GLY B 1 20 ? -18.188 -23.562 4.016 1 75.38 20 GLY B CA 1
ATOM 2704 C C . GLY B 1 20 ? -19.672 -23.75 4.285 1 75.38 20 GLY B C 1
ATOM 2705 O O . GLY B 1 20 ? -20.516 -23.094 3.668 1 75.38 20 GLY B O 1
ATOM 2706 N N . ARG B 1 21 ? -20.078 -24.609 5.379 1 78.12 21 ARG B N 1
ATOM 2707 C CA . ARG B 1 21 ? -21.469 -24.875 5.738 1 78.12 21 ARG B CA 1
ATOM 2708 C C . ARG B 1 21 ? -22.125 -23.609 6.316 1 78.12 21 ARG B C 1
ATOM 2710 O O . ARG B 1 21 ? -21.547 -22.953 7.184 1 78.12 21 ARG B O 1
ATOM 2717 N N . SER B 1 22 ? -23.25 -23.281 5.699 1 87.81 22 SER B N 1
ATOM 2718 C CA . SER B 1 22 ? -23.906 -22.062 6.152 1 87.81 22 SER B CA 1
ATOM 2719 C C . SER B 1 22 ? -25.422 -22.25 6.199 1 87.81 22 SER B C 1
ATOM 2721 O O . SER B 1 22 ? -25.984 -23.078 5.469 1 87.81 22 SER B O 1
ATOM 2723 N N . THR B 1 23 ? -26.047 -21.578 7.09 1 88.88 23 THR B N 1
ATOM 2724 C CA . THR B 1 23 ? -27.5 -21.531 7.156 1 88.88 23 THR B CA 1
ATOM 2725 C C . THR B 1 23 ? -28.047 -20.344 6.379 1 88.88 23 THR B C 1
ATOM 2727 O O . THR B 1 23 ? -27.297 -19.453 5.996 1 88.88 23 THR B O 1
ATOM 2730 N N . VAL B 1 24 ? -29.312 -20.484 6.121 1 90.31 24 VAL B N 1
ATOM 2731 C CA . VAL B 1 24 ? -29.969 -19.359 5.453 1 90.31 24 VAL B CA 1
ATOM 2732 C C . VAL B 1 24 ? -29.766 -18.078 6.25 1 90.31 24 VAL B C 1
ATOM 2734 O O . VAL B 1 24 ? -29.484 -17.016 5.68 1 90.31 24 VAL B O 1
ATOM 2737 N N . ALA B 1 25 ? -29.797 -18.172 7.52 1 88.31 25 ALA B N 1
ATOM 2738 C CA . ALA B 1 25 ? -29.625 -17.016 8.391 1 88.31 25 ALA B CA 1
ATOM 2739 C C . ALA B 1 25 ? -28.219 -16.438 8.25 1 88.31 25 ALA B C 1
ATOM 2741 O O . ALA B 1 25 ? -28.047 -15.227 8.133 1 88.31 25 ALA B O 1
ATOM 2742 N N . ALA B 1 26 ? -27.312 -17.266 8.258 1 88.81 26 ALA B N 1
ATOM 2743 C CA . ALA B 1 26 ? -25.922 -16.844 8.156 1 88.81 26 ALA B CA 1
ATOM 2744 C C . ALA B 1 26 ? -25.656 -16.203 6.797 1 88.81 26 ALA B C 1
ATOM 2746 O O . ALA B 1 26 ? -24.953 -15.188 6.715 1 88.81 26 ALA B O 1
ATOM 2747 N N . ILE B 1 27 ? -26.203 -16.828 5.793 1 91.56 27 ILE B N 1
ATOM 2748 C CA . ILE B 1 27 ? -26 -16.297 4.449 1 91.56 27 ILE B CA 1
ATOM 2749 C C . ILE B 1 27 ? -26.672 -14.938 4.32 1 91.56 27 ILE B C 1
ATOM 2751 O O . ILE B 1 27 ? -26.094 -14.008 3.748 1 91.56 27 ILE B O 1
ATOM 2755 N N . SER B 1 28 ? -27.828 -14.875 4.859 1 91.06 28 SER B N 1
ATOM 2756 C CA . SER B 1 28 ? -28.562 -13.617 4.824 1 91.06 28 SER B CA 1
ATOM 2757 C C . SER B 1 28 ? -27.797 -12.508 5.527 1 91.06 28 SER B C 1
ATOM 2759 O O . SER B 1 28 ? -27.688 -11.391 5.004 1 91.06 28 SER B O 1
ATOM 2761 N N . GLU B 1 29 ? -27.281 -12.797 6.602 1 88.69 29 GLU B N 1
ATOM 2762 C CA . GLU B 1 29 ? -26.516 -11.82 7.375 1 88.69 29 GLU B CA 1
ATOM 2763 C C . GLU B 1 29 ? -25.266 -11.375 6.621 1 88.69 29 GLU B C 1
ATOM 2765 O O . GLU B 1 29 ? -24.984 -10.18 6.523 1 88.69 29 GLU B O 1
ATOM 2770 N N . ALA B 1 30 ? -24.625 -12.258 6.055 1 85.75 30 ALA B N 1
ATOM 2771 C CA . ALA B 1 30 ? -23.344 -11.977 5.402 1 85.75 30 ALA B CA 1
ATOM 2772 C C . ALA B 1 30 ? -23.562 -11.211 4.102 1 85.75 30 ALA B C 1
ATOM 2774 O O . ALA B 1 30 ? -22.734 -10.375 3.727 1 85.75 30 ALA B O 1
ATOM 2775 N N . THR B 1 31 ? -24.656 -11.5 3.428 1 87.25 31 THR B N 1
ATOM 2776 C CA . THR B 1 31 ? -24.859 -10.906 2.109 1 87.25 31 THR B CA 1
ATOM 2777 C C . THR B 1 31 ? -25.812 -9.719 2.193 1 87.25 31 THR B C 1
ATOM 2779 O O . THR B 1 31 ? -25.953 -8.961 1.232 1 87.25 31 THR B O 1
ATOM 2782 N N . ARG B 1 32 ? -26.531 -9.578 3.359 1 84.38 32 ARG B N 1
ATOM 2783 C CA . ARG B 1 32 ? -27.531 -8.547 3.588 1 84.38 32 ARG B CA 1
ATOM 2784 C C . ARG B 1 32 ? -28.719 -8.727 2.65 1 84.38 32 ARG B C 1
ATOM 2786 O O . ARG B 1 32 ? -29.328 -7.746 2.201 1 84.38 32 ARG B O 1
ATOM 2793 N N . LEU B 1 33 ? -28.875 -9.977 2.26 1 87.62 33 LEU B N 1
ATOM 2794 C CA . LEU B 1 33 ? -30.047 -10.328 1.469 1 87.62 33 LEU B CA 1
ATOM 2795 C C . LEU B 1 33 ? -31.172 -10.836 2.363 1 87.62 33 LEU B C 1
ATOM 2797 O O . LEU B 1 33 ? -30.922 -11.367 3.447 1 87.62 33 LEU B O 1
ATOM 2801 N N . SER B 1 34 ? -32.344 -10.609 1.877 1 88.19 34 SER B N 1
ATOM 2802 C CA . SER B 1 34 ? -33.5 -11.109 2.643 1 88.19 34 SER B CA 1
ATOM 2803 C C . SER B 1 34 ? -33.531 -12.633 2.664 1 88.19 34 SER B C 1
ATOM 2805 O O . SER B 1 34 ? -32.969 -13.281 1.777 1 88.19 34 SER B O 1
ATOM 2807 N N . PHE B 1 35 ? -34.219 -13.125 3.619 1 90.5 35 PHE B N 1
ATOM 2808 C CA . PHE B 1 35 ? -34.344 -14.57 3.771 1 90.5 35 PHE B CA 1
ATOM 2809 C C . PHE B 1 35 ? -35 -15.188 2.535 1 90.5 35 PHE B C 1
ATOM 2811 O O . PHE B 1 35 ? -34.469 -16.156 1.976 1 90.5 35 PHE B O 1
ATOM 2818 N N . PRO B 1 36 ? -36.062 -14.586 2.082 1 91.25 36 PRO B N 1
ATOM 2819 C CA . PRO B 1 36 ? -36.719 -15.172 0.898 1 91.25 36 PRO B CA 1
ATOM 2820 C C . PRO B 1 36 ? -35.781 -15.172 -0.323 1 91.25 36 PRO B C 1
ATOM 2822 O O . PRO B 1 36 ? -35.812 -16.125 -1.107 1 91.25 36 PRO B O 1
ATOM 2825 N N . THR B 1 37 ? -35.031 -14.188 -0.492 1 91.56 37 THR B N 1
ATOM 2826 C CA . THR B 1 37 ? -34.125 -14.086 -1.611 1 91.56 37 THR B CA 1
ATOM 2827 C C . THR B 1 37 ? -33.031 -15.156 -1.517 1 91.56 37 THR B C 1
ATOM 2829 O O . THR B 1 37 ? -32.719 -15.812 -2.512 1 91.56 37 THR B O 1
ATOM 2832 N N . VAL B 1 38 ? -32.5 -15.305 -0.326 1 94.5 38 VAL B N 1
ATOM 2833 C CA . VAL B 1 38 ? -31.469 -16.312 -0.104 1 94.5 38 VAL B CA 1
ATOM 2834 C C . VAL B 1 38 ? -32.031 -17.703 -0.404 1 94.5 38 VAL B C 1
ATOM 2836 O O . VAL B 1 38 ? -31.391 -18.516 -1.077 1 94.5 38 VAL B O 1
ATOM 2839 N N . LYS B 1 39 ? -33.188 -17.891 0.013 1 92.75 39 LYS B N 1
ATOM 2840 C CA . LYS B 1 39 ? -33.812 -19.203 -0.192 1 92.75 39 LYS B CA 1
ATOM 2841 C C . LYS B 1 39 ? -34.031 -19.469 -1.677 1 92.75 39 LYS B C 1
ATOM 2843 O O . LYS B 1 39 ? -33.781 -20.594 -2.143 1 92.75 39 LYS B O 1
ATOM 2848 N N . LYS B 1 40 ? -34.5 -18.5 -2.309 1 94.19 40 LYS B N 1
ATOM 2849 C CA . LYS B 1 40 ? -34.719 -18.641 -3.746 1 94.19 40 LYS B CA 1
ATOM 2850 C C . LYS B 1 40 ? -33.406 -18.969 -4.469 1 94.19 40 LYS B C 1
ATOM 2852 O O . LYS B 1 40 ? -33.375 -19.844 -5.336 1 94.19 40 LYS B O 1
ATOM 2857 N N . GLN B 1 41 ? -32.375 -18.297 -4.133 1 93.44 41 GLN B N 1
ATOM 2858 C CA . GLN B 1 41 ? -31.078 -18.516 -4.746 1 93.44 41 GLN B CA 1
ATOM 2859 C C . GLN B 1 41 ? -30.562 -19.922 -4.41 1 93.44 41 GLN B C 1
ATOM 2861 O O . GLN B 1 41 ? -29.984 -20.594 -5.27 1 93.44 41 GLN B O 1
ATOM 2866 N N . LEU B 1 42 ? -30.766 -20.312 -3.23 1 93.12 42 LEU B N 1
ATOM 2867 C CA . LEU B 1 42 ? -30.328 -21.641 -2.809 1 93.12 42 LEU B CA 1
ATOM 2868 C C . LEU B 1 42 ? -31.062 -22.734 -3.576 1 93.12 42 LEU B C 1
ATOM 2870 O O . LEU B 1 42 ? -30.453 -23.719 -3.98 1 93.12 42 LEU B O 1
ATOM 2874 N N . GLU B 1 43 ? -32.281 -22.5 -3.717 1 93 43 GLU B N 1
ATOM 2875 C CA . GLU B 1 43 ? -33.062 -23.469 -4.477 1 93 43 GLU B CA 1
ATOM 2876 C C . GLU B 1 43 ? -32.562 -23.594 -5.906 1 93 43 GLU B C 1
ATOM 2878 O O . GLU B 1 43 ? -32.438 -24.703 -6.43 1 93 43 GLU B O 1
ATOM 2883 N N . GLN B 1 44 ? -32.281 -22.547 -6.469 1 92.31 44 GLN B N 1
ATOM 2884 C CA . GLN B 1 44 ? -31.766 -22.547 -7.824 1 92.31 44 GLN B CA 1
ATOM 2885 C C . GLN B 1 44 ? -30.406 -23.25 -7.883 1 92.31 44 GLN B C 1
ATOM 2887 O O . GLN B 1 44 ? -30.156 -24.047 -8.797 1 92.31 44 GLN B O 1
ATOM 2892 N N . LEU B 1 45 ? -29.547 -23.016 -6.941 1 92.5 45 LEU B N 1
ATOM 2893 C CA . LEU B 1 45 ? -28.219 -23.609 -6.891 1 92.5 45 LEU B CA 1
ATOM 2894 C C . LEU B 1 45 ? -28.297 -25.109 -6.617 1 92.5 45 LEU B C 1
ATOM 2896 O O . LEU B 1 45 ? -27.484 -25.891 -7.133 1 92.5 45 LEU B O 1
ATOM 2900 N N . MET B 1 46 ? -29.281 -25.453 -5.883 1 93.25 46 MET B N 1
ATOM 2901 C CA . MET B 1 46 ? -29.5 -26.859 -5.605 1 93.25 46 MET B CA 1
ATOM 2902 C C . MET B 1 46 ? -29.984 -27.594 -6.852 1 93.25 46 MET B C 1
ATOM 2904 O O . MET B 1 46 ? -29.547 -28.703 -7.137 1 93.25 46 MET B O 1
ATOM 2908 N N . GLN B 1 47 ? -30.828 -26.922 -7.504 1 93.56 47 GLN B N 1
ATOM 2909 C CA . GLN B 1 47 ? -31.344 -27.516 -8.742 1 93.56 47 GLN B CA 1
ATOM 2910 C C . GLN B 1 47 ? -30.219 -27.719 -9.75 1 93.56 47 GLN B C 1
ATOM 2912 O O . GLN B 1 47 ? -30.219 -28.703 -10.5 1 93.56 47 GLN B O 1
ATOM 2917 N N . ALA B 1 48 ? -29.281 -26.906 -9.703 1 90.62 48 ALA B N 1
ATOM 2918 C CA . ALA B 1 48 ? -28.156 -26.969 -10.633 1 90.62 48 ALA B CA 1
ATOM 2919 C C . ALA B 1 48 ? -27.094 -27.953 -10.133 1 90.62 48 ALA B C 1
ATOM 2921 O O . ALA B 1 48 ? -26.125 -28.234 -10.844 1 90.62 48 ALA B O 1
ATOM 2922 N N . GLY B 1 49 ? -27.25 -28.469 -8.883 1 91.19 49 GLY B N 1
ATOM 2923 C CA . GLY B 1 49 ? -26.281 -29.391 -8.305 1 91.19 49 GLY B CA 1
ATOM 2924 C C . GLY B 1 49 ? -25.094 -28.688 -7.695 1 91.19 49 GLY B C 1
ATOM 2925 O O . GLY B 1 49 ? -24.094 -29.328 -7.348 1 91.19 49 GLY B O 1
ATOM 2926 N N . GLU B 1 50 ? -25.125 -27.391 -7.566 1 91.38 50 GLU B N 1
ATOM 2927 C CA . GLU B 1 50 ? -24.031 -26.594 -7.051 1 91.38 50 GLU B CA 1
ATOM 2928 C C . GLU B 1 50 ? -24 -26.594 -5.523 1 91.38 50 GLU B C 1
ATOM 2930 O O . GLU B 1 50 ? -22.938 -26.438 -4.918 1 91.38 50 GLU B O 1
ATOM 2935 N N . VAL B 1 51 ? -25.172 -26.75 -4.938 1 92.69 51 VAL B N 1
ATOM 2936 C CA . VAL B 1 51 ? -25.312 -26.703 -3.488 1 92.69 51 VAL B CA 1
ATOM 2937 C C . VAL B 1 51 ? -26.141 -27.891 -3.014 1 92.69 51 VAL B C 1
ATOM 2939 O O . VAL B 1 51 ? -27.031 -28.359 -3.723 1 92.69 51 VAL B O 1
ATOM 2942 N N . PHE B 1 52 ? -25.781 -28.375 -1.844 1 92.5 52 PHE B N 1
ATOM 2943 C CA . PHE B 1 52 ? -26.531 -29.453 -1.209 1 92.5 52 PHE B CA 1
ATOM 2944 C C . PHE B 1 52 ? -27.016 -29.031 0.175 1 92.5 52 PHE B C 1
ATOM 2946 O O . PHE B 1 52 ? -26.359 -28.25 0.861 1 92.5 52 PHE B O 1
ATOM 2953 N N . GLU B 1 53 ? -28.078 -29.562 0.502 1 90.38 53 GLU B N 1
ATOM 2954 C CA . GLU B 1 53 ? -28.516 -29.469 1.894 1 90.38 53 GLU B CA 1
ATOM 2955 C C . GLU B 1 53 ? -27.766 -30.484 2.77 1 90.38 53 GLU B C 1
ATOM 2957 O O . GLU B 1 53 ? -27.547 -31.625 2.365 1 90.38 53 GLU B O 1
ATOM 2962 N N . HIS B 1 54 ? -27.125 -29.844 3.809 1 83.56 54 HIS B N 1
ATOM 2963 C CA . HIS B 1 54 ? -26.312 -30.703 4.676 1 83.56 54 HIS B CA 1
ATOM 2964 C C . HIS B 1 54 ? -26.891 -30.766 6.086 1 83.56 54 HIS B C 1
ATOM 2966 O O . HIS B 1 54 ? -26.375 -30.125 7.004 1 83.56 54 HIS B O 1
ATOM 2972 N N . GLY B 1 55 ? -27.781 -31.469 6.242 1 76.25 55 GLY B N 1
ATOM 2973 C CA . GLY B 1 55 ? -28.344 -31.703 7.562 1 76.25 55 GLY B CA 1
ATOM 2974 C C . GLY B 1 55 ? -28.781 -30.438 8.266 1 76.25 55 GLY B C 1
ATOM 2975 O O . GLY B 1 55 ? -29.078 -29.438 7.621 1 76.25 55 GLY B O 1
ATOM 2976 N N . PHE B 1 56 ? -29.078 -30.578 9.648 1 69.94 56 PHE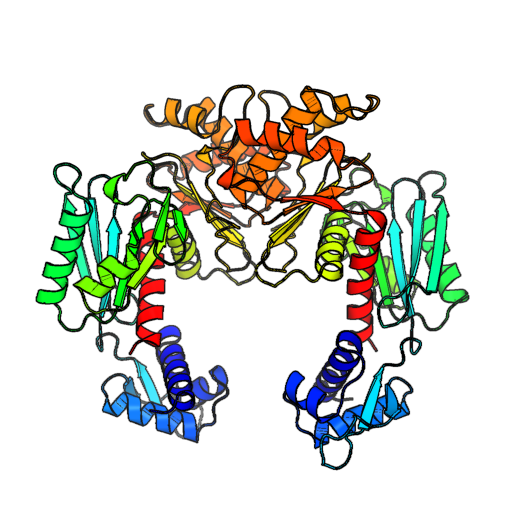 B N 1
ATOM 2977 C CA . PHE B 1 56 ? -29.609 -29.484 10.469 1 69.94 56 PHE B CA 1
ATOM 2978 C C . PHE B 1 56 ? -28.547 -28.984 11.453 1 69.94 56 PHE B C 1
ATOM 2980 O O . PHE B 1 56 ? -27.656 -29.75 11.836 1 69.94 56 PHE B O 1
ATOM 2987 N N . GLU B 1 57 ? -28.484 -27.609 11.594 1 67.12 57 GLU B N 1
ATOM 2988 C CA . GLU B 1 57 ? -27.688 -27.062 12.695 1 67.12 57 GLU B CA 1
ATOM 2989 C C . GLU B 1 57 ? -28.234 -27.516 14.039 1 67.12 57 GLU B C 1
ATOM 2991 O O . GLU B 1 57 ? -29.438 -27.75 14.18 1 67.12 57 GLU B O 1
ATOM 2996 N N . ASP B 1 58 ? -27.359 -27.859 15.039 1 60.19 58 ASP B N 1
ATOM 2997 C CA . ASP B 1 58 ? -27.781 -28.25 16.375 1 60.19 58 ASP B CA 1
ATOM 2998 C C . ASP B 1 58 ? -28.594 -27.141 17.047 1 60.19 58 ASP B C 1
ATOM 3000 O O . ASP B 1 58 ? -28.266 -25.969 16.906 1 60.19 58 ASP B O 1
ATOM 3004 N N . SER B 1 59 ? -29.797 -27.344 17.125 1 56.47 59 SER B N 1
ATOM 3005 C CA . SER B 1 59 ? -30.766 -26.359 17.625 1 56.47 59 SER B CA 1
ATOM 3006 C C . SER B 1 59 ? -30.469 -26 19.078 1 56.47 59 SER B C 1
ATOM 3008 O O . SER B 1 59 ? -30.188 -26.875 19.906 1 56.47 59 SER B O 1
ATOM 3010 N N . ARG B 1 60 ? -30.047 -24.891 19.516 1 51.44 60 ARG B N 1
ATOM 3011 C CA . ARG B 1 60 ? -30.094 -24.391 20.875 1 51.44 60 ARG B CA 1
ATOM 3012 C C . ARG B 1 60 ? -31.531 -24.062 21.281 1 51.44 60 ARG B C 1
ATOM 3014 O O . ARG B 1 60 ? -31.766 -23.203 22.141 1 51.44 60 ARG B O 1
ATOM 3021 N N . GLY B 1 61 ? -32.562 -24.828 20.766 1 60 61 GLY B N 1
ATOM 3022 C CA . GLY B 1 61 ? -33.938 -24.703 21.203 1 60 61 GLY B CA 1
ATOM 3023 C C . GLY B 1 61 ? -34.906 -24.625 20.047 1 60 61 GLY B C 1
ATOM 3024 O O . GLY B 1 61 ? -36.031 -25.109 20.156 1 60 61 GLY B O 1
ATOM 3025 N N . GLY B 1 62 ? -34.625 -23.781 19.078 1 62.09 62 GLY B N 1
ATOM 3026 C CA . GLY B 1 62 ? -35.594 -23.562 18 1 62.09 62 GLY B CA 1
ATOM 3027 C C . GLY B 1 62 ? -35.469 -24.609 16.906 1 62.09 62 GLY B C 1
ATOM 3028 O O . GLY B 1 62 ? -34.75 -25.578 17.031 1 62.09 62 GLY B O 1
ATOM 3029 N N . ARG B 1 63 ? -36.438 -24.594 16 1 62.59 63 ARG B N 1
ATOM 3030 C CA . ARG B 1 63 ? -36.375 -25.469 14.82 1 62.59 63 ARG B CA 1
ATOM 3031 C C . ARG B 1 63 ? -34.969 -25.484 14.234 1 62.59 63 ARG B C 1
ATOM 3033 O O . ARG B 1 63 ? -34.344 -24.422 14.039 1 62.59 63 ARG B O 1
ATOM 3040 N N . PRO B 1 64 ? -34.5 -26.609 14.258 1 72.88 64 PRO B N 1
ATOM 3041 C CA . PRO B 1 64 ? -33.125 -26.688 13.766 1 72.88 64 PRO B CA 1
ATOM 3042 C C . PRO B 1 64 ? -32.938 -26.094 12.367 1 72.88 64 PRO B C 1
ATOM 3044 O O . PRO B 1 64 ? -33.781 -26.312 11.5 1 72.88 64 PRO B O 1
ATOM 3047 N N . ALA B 1 65 ? -32.094 -25.188 12.195 1 82.5 65 ALA B N 1
ATOM 3048 C CA . ALA B 1 65 ? -31.859 -24.516 10.914 1 82.5 65 ALA B CA 1
ATOM 3049 C C . ALA B 1 65 ? -31.094 -25.422 9.953 1 82.5 65 ALA B C 1
ATOM 3051 O O . ALA B 1 65 ? -30.172 -26.141 10.367 1 82.5 65 ALA B O 1
ATOM 3052 N N . LYS B 1 66 ? -31.625 -25.594 8.688 1 87 66 LYS B N 1
ATOM 3053 C CA . LYS B 1 66 ? -30.953 -26.359 7.625 1 87 66 LYS B CA 1
ATOM 3054 C C . LYS B 1 66 ? -29.609 -25.75 7.285 1 87 66 LYS B C 1
ATOM 3056 O O . LYS B 1 66 ? -29.453 -24.531 7.293 1 87 66 LYS B O 1
ATOM 3061 N N . ARG B 1 67 ? -28.688 -26.688 7.031 1 90.88 67 ARG B N 1
ATOM 3062 C CA . ARG B 1 67 ? -27.375 -26.25 6.586 1 90.88 67 ARG B CA 1
ATOM 3063 C C . ARG B 1 67 ? -27.156 -26.578 5.109 1 90.88 67 ARG B C 1
ATOM 3065 O O . ARG B 1 67 ? -27.641 -27.594 4.613 1 90.88 67 ARG B O 1
ATOM 3072 N N . TYR B 1 68 ? -26.484 -25.688 4.477 1 92.88 68 TYR B N 1
ATOM 3073 C CA . TYR B 1 68 ? -26.172 -25.844 3.059 1 92.88 68 TYR B CA 1
ATOM 3074 C C . TYR B 1 68 ? -24.672 -25.859 2.828 1 92.88 68 TYR B C 1
ATOM 3076 O O . TYR B 1 68 ? -23.938 -25.125 3.49 1 92.88 68 TYR B O 1
ATOM 3084 N N . ILE B 1 69 ? -24.219 -26.719 1.914 1 91 69 ILE B N 1
ATOM 3085 C CA . ILE B 1 69 ? -22.797 -26.797 1.573 1 91 69 ILE B CA 1
ATOM 3086 C C . ILE B 1 69 ? -22.625 -26.719 0.059 1 91 69 ILE B C 1
ATOM 3088 O O . ILE B 1 69 ? -23.484 -27.172 -0.696 1 91 69 ILE B O 1
ATOM 3092 N N . TYR B 1 70 ? -21.578 -26.031 -0.313 1 90.69 70 TYR B N 1
ATOM 3093 C CA . TYR B 1 70 ? -21.25 -25.969 -1.735 1 90.69 70 TYR B CA 1
ATOM 3094 C C . TYR B 1 70 ? -20.656 -27.281 -2.217 1 90.69 70 TYR B C 1
ATOM 3096 O O . TYR B 1 70 ? -19.844 -27.891 -1.52 1 90.69 70 TYR B O 1
ATOM 3104 N N . ASN B 1 71 ? -21.094 -27.734 -3.43 1 89.44 71 ASN B N 1
ATOM 3105 C CA . ASN B 1 71 ? -20.516 -28.906 -4.078 1 89.44 71 ASN B CA 1
ATOM 3106 C C . ASN B 1 71 ? -19.109 -28.609 -4.605 1 89.44 71 ASN B C 1
ATOM 3108 O O . ASN B 1 71 ? -18.938 -28.047 -5.684 1 89.44 71 ASN B O 1
ATOM 3112 N N . GLU B 1 72 ? -18.078 -29.109 -3.873 1 87.12 72 GLU B N 1
ATOM 3113 C CA . GLU B 1 72 ? -16.703 -28.797 -4.227 1 87.12 72 GLU B CA 1
ATOM 3114 C C . GLU B 1 72 ? -16.312 -29.406 -5.57 1 87.12 72 GLU B C 1
ATOM 3116 O O . GLU B 1 72 ? -15.336 -28.984 -6.191 1 87.12 72 GLU B O 1
ATOM 3121 N N . ARG B 1 73 ? -17.141 -30.328 -6.074 1 87.38 73 ARG B N 1
ATOM 3122 C CA . ARG B 1 73 ? -16.812 -31.031 -7.316 1 87.38 73 ARG B CA 1
ATOM 3123 C C . ARG B 1 73 ? -17.719 -30.562 -8.453 1 87.38 73 ARG B C 1
ATOM 3125 O O . ARG B 1 73 ? -17.719 -31.172 -9.531 1 87.38 73 ARG B O 1
ATOM 3132 N N . PHE B 1 74 ? -18.5 -29.531 -8.148 1 89.62 74 PHE B N 1
ATOM 3133 C CA . PHE B 1 74 ? -19.406 -29.031 -9.172 1 89.62 74 PHE B CA 1
ATOM 3134 C C . PHE B 1 74 ? -18.641 -28.688 -10.445 1 89.62 74 PHE B C 1
ATOM 3136 O O . PHE B 1 74 ? -19.109 -28.953 -11.555 1 89.62 74 PHE B O 1
ATOM 3143 N N . THR B 1 75 ? -17.531 -28.125 -10.273 1 91.94 75 THR B N 1
ATOM 3144 C CA . THR B 1 75 ? -16.641 -27.797 -11.375 1 91.94 75 THR B CA 1
ATOM 3145 C C . THR B 1 75 ? -15.188 -27.781 -10.898 1 91.94 75 THR B C 1
ATOM 3147 O O . THR B 1 75 ? -14.906 -28.031 -9.727 1 91.94 75 THR B O 1
ATOM 3150 N N . HIS B 1 76 ? -14.289 -27.625 -11.867 1 95 76 HIS B N 1
ATOM 3151 C CA . HIS B 1 76 ? -12.859 -27.594 -11.562 1 95 76 HIS B CA 1
ATOM 3152 C C . HIS B 1 76 ? -12.195 -26.359 -12.133 1 95 76 HIS B C 1
ATOM 3154 O O . HIS B 1 76 ? -12.781 -25.656 -12.969 1 95 76 HIS B O 1
ATOM 3160 N N . GLY B 1 77 ? -11.125 -26.031 -11.531 1 96.94 77 GLY B N 1
ATOM 3161 C CA . GLY B 1 77 ? -10.211 -25.031 -12.078 1 96.94 77 GLY B CA 1
ATOM 3162 C C . GLY B 1 77 ? -8.859 -25.625 -12.445 1 96.94 77 GLY B C 1
ATOM 3163 O O . GLY B 1 77 ? -8.422 -26.609 -11.852 1 96.94 77 GLY B O 1
ATOM 3164 N N . LEU B 1 78 ? -8.25 -25.047 -13.453 1 98.25 78 LEU B N 1
ATOM 3165 C CA . LEU B 1 78 ? -6.898 -25.453 -13.836 1 98.25 78 LEU B CA 1
ATOM 3166 C C . LEU B 1 78 ? -5.902 -24.328 -13.562 1 98.25 78 LEU B C 1
ATOM 3168 O O . LEU B 1 78 ? -6.051 -23.219 -14.086 1 98.25 78 LEU B O 1
ATOM 3172 N N . THR B 1 79 ? -4.938 -24.594 -12.695 1 98.56 79 THR B N 1
ATOM 3173 C CA . THR B 1 79 ? -3.893 -23.625 -12.359 1 98.56 79 THR B CA 1
ATOM 3174 C C . THR B 1 79 ? -2.543 -24.094 -12.906 1 98.56 79 THR B C 1
ATOM 3176 O O . THR B 1 79 ? -2.188 -25.266 -12.789 1 98.56 79 THR B O 1
ATOM 3179 N N . LEU B 1 80 ? -1.854 -23.156 -13.57 1 98.19 80 LEU B N 1
ATOM 3180 C CA . LEU B 1 80 ? -0.553 -23.469 -14.156 1 98.19 80 LEU B CA 1
ATOM 3181 C C . LEU B 1 80 ? 0.451 -22.359 -13.867 1 98.19 80 LEU B C 1
ATOM 3183 O O . LEU B 1 80 ? 0.073 -21.188 -13.742 1 98.19 80 LEU B O 1
ATOM 3187 N N . TYR B 1 81 ? 1.705 -22.703 -13.711 1 95.44 81 TYR B N 1
ATOM 3188 C CA . TYR B 1 81 ? 2.719 -21.672 -13.859 1 95.44 81 TYR B CA 1
ATOM 3189 C C . TYR B 1 81 ? 3.809 -22.094 -14.836 1 95.44 81 TYR B C 1
ATOM 3191 O O . TYR B 1 81 ? 4.043 -23.297 -15.016 1 95.44 81 TYR B O 1
ATOM 3199 N N . VAL B 1 82 ? 4.332 -21.125 -15.531 1 91.5 82 VAL B N 1
ATOM 3200 C CA . VAL B 1 82 ? 5.363 -21.328 -16.531 1 91.5 82 VAL B CA 1
ATOM 3201 C C . VAL B 1 82 ? 6.695 -20.766 -16.047 1 91.5 82 VAL B C 1
ATOM 3203 O O . VAL B 1 82 ? 6.781 -19.594 -15.672 1 91.5 82 VAL B O 1
ATOM 3206 N N . GLU B 1 83 ? 7.668 -21.656 -15.938 1 85.56 83 GLU B N 1
ATOM 3207 C CA . GLU B 1 83 ? 9.047 -21.25 -15.664 1 85.56 83 GLU B CA 1
ATOM 3208 C C . GLU B 1 83 ? 9.93 -21.453 -16.891 1 85.56 83 GLU B C 1
ATOM 3210 O O . GLU B 1 83 ? 9.43 -21.656 -18 1 85.56 83 GLU B O 1
ATOM 3215 N N . LYS B 1 84 ? 11.18 -21.266 -16.688 1 81.19 84 LYS B N 1
ATOM 3216 C CA . LYS B 1 84 ? 12.109 -21.297 -17.812 1 81.19 84 LYS B CA 1
ATOM 3217 C C . LYS B 1 84 ? 12.102 -22.656 -18.5 1 81.19 84 LYS B C 1
ATOM 3219 O O . LYS B 1 84 ? 12.133 -22.75 -19.734 1 81.19 84 LYS B O 1
ATOM 3224 N N . THR B 1 85 ? 11.93 -23.781 -17.703 1 86.38 85 THR B N 1
ATOM 3225 C CA . THR B 1 85 ? 12.141 -25.094 -18.312 1 86.38 85 THR B CA 1
ATOM 3226 C C . THR B 1 85 ? 10.938 -26 -18.062 1 86.38 85 THR B C 1
ATOM 3228 O O . THR B 1 85 ? 10.898 -27.125 -18.547 1 86.38 85 THR B O 1
ATOM 3231 N N . VAL B 1 86 ? 9.961 -25.516 -17.328 1 91.31 86 VAL B N 1
ATOM 3232 C CA . VAL B 1 86 ? 8.883 -26.438 -17 1 91.31 86 VAL B CA 1
ATOM 3233 C C . VAL B 1 86 ? 7.559 -25.672 -16.938 1 91.31 86 VAL B C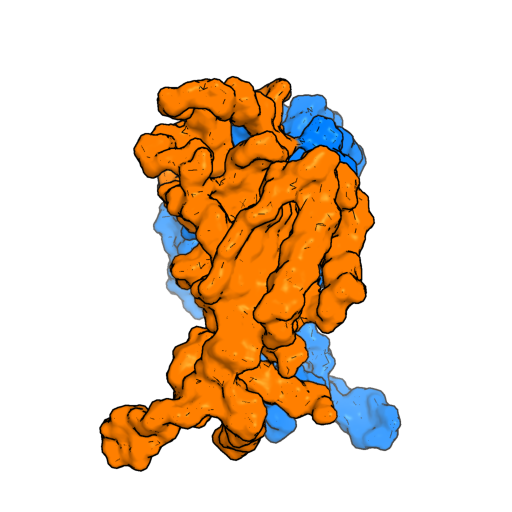 1
ATOM 3235 O O . VAL B 1 86 ? 7.531 -24.484 -16.625 1 91.31 86 VAL B O 1
ATOM 3238 N N . VAL B 1 87 ? 6.543 -26.359 -17.266 1 95.31 87 VAL B N 1
ATOM 3239 C CA . VAL B 1 87 ? 5.172 -25.984 -16.938 1 95.31 87 VAL B CA 1
ATOM 3240 C C . VAL B 1 87 ? 4.637 -26.922 -15.852 1 95.31 87 VAL B C 1
ATOM 3242 O O . VAL B 1 87 ? 4.645 -28.141 -16.016 1 95.31 87 VAL B O 1
ATOM 3245 N N . ARG B 1 88 ? 4.258 -26.375 -14.75 1 97.31 88 ARG B N 1
ATOM 3246 C CA . ARG B 1 88 ? 3.6 -27.141 -13.703 1 97.31 88 ARG B CA 1
ATOM 3247 C C . ARG B 1 88 ? 2.117 -26.797 -13.617 1 97.31 88 ARG B C 1
ATOM 3249 O O . ARG B 1 88 ? 1.724 -25.656 -13.867 1 97.31 88 ARG B O 1
ATOM 3256 N N . TYR B 1 89 ? 1.319 -27.766 -13.312 1 98.19 89 TYR B N 1
ATOM 3257 C CA . TYR B 1 89 ? -0.107 -27.484 -13.211 1 98.19 89 TYR B CA 1
ATOM 3258 C C . TYR B 1 89 ? -0.732 -28.219 -12.031 1 98.19 89 TYR B C 1
ATOM 3260 O O . TYR B 1 89 ? -0.18 -29.219 -11.555 1 98.19 89 TYR B O 1
ATOM 3268 N N . ARG B 1 90 ? -1.799 -27.703 -11.531 1 98.38 90 ARG B N 1
ATOM 3269 C CA . ARG B 1 90 ? -2.691 -28.344 -10.57 1 98.38 90 ARG B CA 1
ATOM 3270 C C . ARG B 1 90 ? -4.148 -28.188 -10.992 1 98.38 90 ARG B C 1
ATOM 3272 O O . ARG B 1 90 ? -4.578 -27.094 -11.367 1 98.38 90 ARG B O 1
ATOM 3279 N N . LEU B 1 91 ? -4.789 -29.297 -11.07 1 97.88 91 LEU B N 1
ATOM 3280 C CA . LEU B 1 91 ? -6.246 -29.297 -11.172 1 97.88 91 LEU B CA 1
ATOM 3281 C C . LEU B 1 91 ? -6.883 -29.141 -9.797 1 97.88 91 LEU B C 1
ATOM 3283 O O . LEU B 1 91 ? -6.562 -29.875 -8.867 1 97.88 91 LEU B O 1
ATOM 3287 N N . ILE B 1 92 ? -7.781 -28.125 -9.688 1 96.81 92 ILE B N 1
ATOM 3288 C CA . ILE B 1 92 ? -8.305 -27.844 -8.359 1 96.81 92 ILE B CA 1
ATOM 3289 C C . ILE B 1 92 ? -9.828 -27.938 -8.375 1 96.81 92 ILE B C 1
ATOM 3291 O O . ILE B 1 92 ? -10.453 -27.797 -9.43 1 96.81 92 ILE B O 1
ATOM 3295 N N . ASP B 1 93 ? -10.398 -28.156 -7.211 1 93.44 93 ASP B N 1
ATOM 3296 C CA . ASP B 1 93 ? -11.852 -28.094 -7.082 1 93.44 93 ASP B CA 1
ATOM 3297 C C . ASP B 1 93 ? -12.32 -26.672 -6.801 1 93.44 93 ASP B C 1
ATOM 3299 O O . ASP B 1 93 ? -11.523 -25.734 -6.852 1 93.44 93 ASP B O 1
ATOM 3303 N N . CYS B 1 94 ? -13.578 -26.484 -6.477 1 88.31 94 CYS B N 1
ATOM 3304 C CA . CYS B 1 94 ? -14.18 -25.156 -6.355 1 88.31 94 CYS B CA 1
ATOM 3305 C C . CYS B 1 94 ? -13.75 -24.484 -5.062 1 88.31 94 CYS B C 1
ATOM 3307 O O . CYS B 1 94 ? -13.969 -23.281 -4.883 1 88.31 94 CYS B O 1
ATOM 3309 N N . LYS B 1 95 ? -13.156 -25.219 -4.23 1 86.62 95 LYS B N 1
ATOM 3310 C CA . LYS B 1 95 ? -12.688 -24.625 -2.975 1 86.62 95 LYS B CA 1
ATOM 3311 C C . LYS B 1 95 ? -11.172 -24.406 -3 1 86.62 95 LYS B C 1
ATOM 3313 O O . LYS B 1 95 ? -10.602 -23.891 -2.041 1 86.62 95 LYS B O 1
ATOM 3318 N N . GLY B 1 96 ? -10.523 -24.859 -4.113 1 91.94 96 GLY B N 1
ATOM 3319 C CA . GLY B 1 96 ? -9.102 -24.562 -4.289 1 91.94 96 GLY B CA 1
ATOM 3320 C C . GLY B 1 96 ? -8.211 -25.734 -3.922 1 91.94 96 GLY B C 1
ATOM 3321 O O . GLY B 1 96 ? -6.984 -25.641 -3.998 1 91.94 96 GLY B O 1
ATOM 3322 N N . ALA B 1 97 ? -8.836 -26.844 -3.545 1 92.75 97 ALA B N 1
ATOM 3323 C CA . ALA B 1 97 ? -8.047 -28.016 -3.188 1 92.75 97 ALA B CA 1
ATOM 3324 C C . ALA B 1 97 ? -7.535 -28.734 -4.434 1 92.75 97 ALA B C 1
ATOM 3326 O O . ALA B 1 97 ? -8.266 -28.875 -5.422 1 92.75 97 ALA B O 1
ATOM 3327 N N . THR B 1 98 ? -6.309 -29.219 -4.387 1 96.31 98 THR B N 1
ATOM 3328 C CA . THR B 1 98 ? -5.695 -29.906 -5.52 1 96.31 98 THR B CA 1
ATOM 3329 C C . THR B 1 98 ? -6.27 -31.312 -5.68 1 96.31 98 THR B C 1
ATOM 3331 O O . THR B 1 98 ? -6.344 -32.062 -4.715 1 96.31 98 THR B O 1
ATOM 3334 N N . ILE B 1 99 ? -6.66 -31.625 -6.863 1 95.25 99 ILE B N 1
ATOM 3335 C CA . ILE B 1 99 ? -7.207 -32.938 -7.211 1 95.25 99 ILE B CA 1
ATOM 3336 C C . ILE B 1 99 ? -6.172 -33.719 -7.992 1 95.25 99 ILE B C 1
ATOM 3338 O O . ILE B 1 99 ? -6.121 -34.969 -7.883 1 95.25 99 ILE B O 1
ATOM 3342 N N . ASP B 1 100 ? -5.492 -33.062 -8.797 1 95.75 100 ASP B N 1
ATOM 3343 C CA . ASP B 1 100 ? -4.449 -33.656 -9.641 1 95.75 100 ASP B CA 1
ATOM 3344 C C . ASP B 1 100 ? -3.354 -32.625 -9.938 1 95.75 100 ASP B C 1
ATOM 3346 O O . ASP B 1 100 ? -3.57 -31.422 -9.805 1 95.75 100 ASP B O 1
ATOM 3350 N N . ASP B 1 101 ? -2.186 -33.125 -10.203 1 97.5 101 ASP B N 1
ATOM 3351 C CA . ASP B 1 101 ? -1.079 -32.219 -10.531 1 97.5 101 ASP B CA 1
ATOM 3352 C C . ASP B 1 101 ? -0.09 -32.906 -11.477 1 97.5 101 ASP B C 1
ATOM 3354 O O . ASP B 1 101 ? -0.183 -34.094 -11.727 1 97.5 101 ASP B O 1
ATOM 3358 N N . GLY B 1 102 ? 0.751 -32.094 -12.055 1 97.12 102 GLY B N 1
ATOM 3359 C CA . GLY B 1 102 ? 1.743 -32.656 -12.969 1 97.12 102 GLY B CA 1
ATOM 3360 C C . GLY B 1 102 ? 2.727 -31.609 -13.469 1 97.12 102 GLY B C 1
ATOM 3361 O O . GLY B 1 102 ? 2.695 -30.453 -13.031 1 97.12 102 GLY B O 1
ATOM 3362 N N . THR B 1 103 ? 3.68 -32.125 -14.281 1 96.56 103 THR B N 1
ATOM 3363 C CA . THR B 1 103 ? 4.75 -31.297 -14.836 1 96.56 103 THR B CA 1
ATOM 3364 C C . THR B 1 103 ? 4.965 -31.609 -16.312 1 96.56 103 THR B C 1
ATOM 3366 O O . THR B 1 103 ? 4.859 -32.781 -16.719 1 96.56 103 THR B O 1
ATOM 3369 N N . GLN B 1 104 ? 5.145 -30.578 -17.078 1 95.62 104 GLN B N 1
ATOM 3370 C CA . GLN B 1 104 ? 5.531 -30.688 -18.484 1 95.62 104 GLN B CA 1
ATOM 3371 C C . GLN B 1 104 ? 6.844 -29.953 -18.75 1 95.62 104 GLN B C 1
ATOM 3373 O O . GLN B 1 104 ? 6.957 -28.766 -18.484 1 95.62 104 GLN B O 1
ATOM 3378 N N . MET B 1 105 ? 7.801 -30.641 -19.281 1 94.38 105 MET B N 1
ATOM 3379 C CA . MET B 1 105 ? 9.078 -30.016 -19.625 1 94.38 105 MET B CA 1
ATOM 3380 C C . MET B 1 105 ? 8.938 -29.172 -20.891 1 94.38 105 MET B C 1
ATOM 3382 O O . MET B 1 105 ? 8.195 -29.516 -21.797 1 94.38 105 MET B O 1
ATOM 3386 N N . ILE B 1 106 ? 9.602 -28.078 -20.828 1 90.69 106 ILE B N 1
ATOM 3387 C CA . ILE B 1 106 ? 9.656 -27.203 -22.016 1 90.69 106 ILE B CA 1
ATOM 3388 C C . ILE B 1 106 ? 10.867 -27.578 -22.859 1 90.69 106 ILE B C 1
ATOM 3390 O O . ILE B 1 106 ? 12.008 -27.438 -22.406 1 90.69 106 ILE B O 1
ATOM 3394 N N . LEU B 1 107 ? 10.57 -28 -24.016 1 87.44 107 LEU B N 1
ATOM 3395 C CA . LEU B 1 107 ? 11.633 -28.391 -24.938 1 87.44 107 LEU B CA 1
ATOM 3396 C C . LEU B 1 107 ? 11.977 -27.25 -25.891 1 87.44 107 LEU B C 1
ATOM 3398 O O . LEU B 1 107 ? 11.086 -26.609 -26.453 1 87.44 107 LEU B O 1
ATOM 3402 N N . ASP B 1 108 ? 13.266 -26.922 -26.109 1 83.56 108 ASP B N 1
ATOM 3403 C CA . ASP B 1 108 ? 13.82 -25.984 -27.062 1 83.56 108 ASP B CA 1
ATOM 3404 C C . ASP B 1 108 ? 13.266 -24.578 -26.844 1 83.56 108 ASP B C 1
ATOM 3406 O O . ASP B 1 108 ? 13.039 -23.828 -27.797 1 83.56 108 ASP B O 1
ATOM 3410 N N . GLY B 1 109 ? 12.781 -24.328 -25.75 1 83.19 109 GLY B N 1
ATOM 3411 C CA . GLY B 1 109 ? 12.336 -22.984 -25.422 1 83.19 109 GLY B CA 1
ATOM 3412 C C . GLY B 1 109 ? 10.945 -22.672 -25.938 1 83.19 109 GLY B C 1
ATOM 3413 O O . GLY B 1 109 ? 10.555 -21.5 -26.016 1 83.19 109 GLY B O 1
ATOM 3414 N N . ASP B 1 110 ? 10.18 -23.719 -26.312 1 88.5 110 ASP B N 1
ATOM 3415 C CA . ASP B 1 110 ? 8.828 -23.516 -26.812 1 88.5 110 ASP B CA 1
ATOM 3416 C C . ASP B 1 110 ? 7.816 -23.469 -25.672 1 88.5 110 ASP B C 1
ATOM 3418 O O . ASP B 1 110 ? 7.051 -24.406 -25.453 1 88.5 110 ASP B O 1
ATOM 3422 N N . HIS B 1 111 ? 7.766 -22.328 -25.047 1 90.38 111 HIS B N 1
ATOM 3423 C CA . HIS B 1 111 ? 6.906 -22.141 -23.875 1 90.38 111 HIS B CA 1
ATOM 3424 C C . HIS B 1 111 ? 5.434 -22.25 -24.266 1 90.38 111 HIS B C 1
ATOM 3426 O O . HIS B 1 111 ? 4.66 -22.922 -23.562 1 90.38 111 HIS B O 1
ATOM 3432 N N . LEU B 1 112 ? 5.016 -21.656 -25.328 1 91.12 112 LEU B N 1
ATOM 3433 C CA . LEU B 1 112 ? 3.619 -21.656 -25.75 1 91.12 112 LEU B CA 1
ATOM 3434 C C . LEU B 1 112 ? 3.176 -23.062 -26.156 1 91.12 112 LEU B C 1
ATOM 3436 O O . LEU B 1 112 ? 2.049 -23.469 -25.875 1 91.12 112 LEU B O 1
ATOM 3440 N N . GLY B 1 113 ? 4.078 -23.688 -26.875 1 93 113 GLY B N 1
ATOM 3441 C CA . GLY B 1 113 ? 3.766 -25.062 -27.25 1 93 113 GLY B CA 1
ATOM 3442 C C . GLY B 1 113 ? 3.549 -25.969 -26.062 1 93 113 GLY B C 1
ATOM 3443 O O . GLY B 1 113 ? 2.592 -26.734 -26.031 1 93 113 GLY B O 1
ATOM 3444 N N . ALA B 1 114 ? 4.422 -25.891 -25.109 1 94.31 114 ALA B N 1
ATOM 3445 C CA . ALA B 1 114 ? 4.312 -26.703 -23.906 1 94.31 114 ALA B CA 1
ATOM 3446 C C . ALA B 1 114 ? 3.039 -26.359 -23.125 1 94.31 114 ALA B C 1
ATOM 3448 O O . ALA B 1 114 ? 2.326 -27.266 -22.672 1 94.31 114 ALA B O 1
ATOM 3449 N N . LEU B 1 115 ? 2.811 -25.094 -22.984 1 95 115 LEU B N 1
ATOM 3450 C CA . LEU B 1 115 ? 1.611 -24.641 -22.297 1 95 115 LEU B CA 1
ATOM 3451 C C . LEU B 1 115 ? 0.354 -25.141 -23 1 95 115 LEU B C 1
ATOM 3453 O O . LEU B 1 115 ? -0.551 -25.672 -22.344 1 95 115 LEU B O 1
ATOM 3457 N N . GLY B 1 116 ? 0.306 -24.984 -24.281 1 96 116 GLY B N 1
ATOM 3458 C CA . GLY B 1 116 ? -0.823 -25.453 -25.062 1 96 116 GLY B CA 1
ATOM 3459 C C . GLY B 1 116 ? -1.068 -26.953 -24.922 1 96 116 GLY B C 1
ATOM 3460 O O . GLY B 1 116 ? -2.215 -27.375 -24.781 1 96 116 GLY B O 1
ATOM 3461 N N . ALA B 1 117 ? -0.039 -27.656 -24.938 1 96.31 117 ALA B N 1
ATOM 3462 C CA . ALA B 1 117 ? -0.147 -29.094 -24.797 1 96.31 117 ALA B CA 1
ATOM 3463 C C . ALA B 1 117 ? -0.777 -29.484 -23.469 1 96.31 117 ALA B C 1
ATOM 3465 O O . ALA B 1 117 ? -1.625 -30.375 -23.406 1 96.31 117 ALA B O 1
ATOM 3466 N N . VAL B 1 118 ? -0.36 -28.844 -22.406 1 96.94 118 VAL B N 1
ATOM 3467 C CA . VAL B 1 118 ? -0.908 -29.125 -21.078 1 96.94 118 VAL B CA 1
ATOM 3468 C C . VAL B 1 118 ? -2.387 -28.75 -21.047 1 96.94 118 VAL B C 1
ATOM 3470 O O . VAL B 1 118 ? -3.217 -29.516 -20.547 1 96.94 118 VAL B O 1
ATOM 3473 N N . LEU B 1 119 ? -2.691 -27.562 -21.562 1 97.62 119 LEU B N 1
ATOM 3474 C CA . LEU B 1 119 ? -4.07 -27.094 -21.594 1 97.62 119 LEU B CA 1
ATOM 3475 C C . LEU B 1 119 ? -4.969 -28.078 -22.328 1 97.62 119 LEU B C 1
ATOM 3477 O O . LEU B 1 119 ? -6 -28.5 -21.812 1 97.62 119 LEU B O 1
ATOM 3481 N N . ASP B 1 120 ? -4.531 -28.5 -23.516 1 96.88 120 ASP B N 1
ATOM 3482 C CA . ASP B 1 120 ? -5.32 -29.422 -24.328 1 96.88 120 ASP B CA 1
ATOM 3483 C C . ASP B 1 120 ? -5.52 -30.766 -23.625 1 96.88 120 ASP B C 1
ATOM 3485 O O . ASP B 1 120 ? -6.637 -31.266 -23.547 1 96.88 120 ASP B O 1
ATOM 3489 N N . ARG B 1 121 ? -4.504 -31.234 -23.141 1 96.56 121 ARG B N 1
ATOM 3490 C CA . ARG B 1 121 ? -4.547 -32.531 -22.469 1 96.56 121 ARG B CA 1
ATOM 3491 C C . ARG B 1 121 ? -5.48 -32.5 -21.266 1 96.56 121 ARG B C 1
ATOM 3493 O O . ARG B 1 121 ? -6.324 -33.406 -21.109 1 96.56 121 ARG B O 1
ATOM 3500 N N . GLN B 1 122 ? -5.363 -31.531 -20.422 1 95.62 122 GLN B N 1
ATOM 3501 C CA . GLN B 1 122 ? -6.141 -31.469 -19.203 1 95.62 122 GLN B CA 1
ATOM 3502 C C . GLN B 1 122 ? -7.613 -31.203 -19.484 1 95.62 122 GLN B C 1
ATOM 3504 O O . GLN B 1 122 ? -8.492 -31.734 -18.812 1 95.62 122 GLN B O 1
ATOM 3509 N N . LEU B 1 123 ? -7.887 -30.359 -20.484 1 95.44 123 LEU B N 1
ATOM 3510 C CA . LEU B 1 123 ? -9.273 -30.062 -20.828 1 95.44 123 LEU B CA 1
ATOM 3511 C C . LEU B 1 123 ? -9.93 -31.266 -21.484 1 95.44 123 LEU B C 1
ATOM 3513 O O . LEU B 1 123 ? -11.148 -31.453 -21.375 1 95.44 123 LEU B O 1
ATOM 3517 N N . ASP B 1 124 ? -9.141 -32.094 -22.203 1 94.5 124 ASP B N 1
ATOM 3518 C CA . ASP B 1 124 ? -9.648 -33.312 -22.781 1 94.5 124 ASP B CA 1
ATOM 3519 C C . ASP B 1 124 ? -9.969 -34.344 -21.688 1 94.5 124 ASP B C 1
ATOM 3521 O O . ASP B 1 124 ? -10.953 -35.094 -21.797 1 94.5 124 ASP B O 1
ATOM 3525 N N . GLN B 1 125 ? -9.156 -34.406 -20.719 1 93.25 125 GLN B N 1
ATOM 3526 C CA . GLN B 1 125 ? -9.281 -35.375 -19.641 1 93.25 125 GLN B CA 1
ATOM 3527 C C . GLN B 1 125 ? -10.367 -34.969 -18.656 1 93.25 125 GLN B C 1
ATOM 3529 O O . GLN B 1 125 ? -11.008 -35.844 -18.047 1 93.25 125 GLN B O 1
ATOM 3534 N N . THR B 1 126 ? -10.5 -33.688 -18.391 1 89.75 126 THR B N 1
ATOM 3535 C CA . THR B 1 126 ? -11.469 -33.125 -17.438 1 89.75 126 THR B CA 1
ATOM 3536 C C . THR B 1 126 ? -12.352 -32.094 -18.125 1 89.75 126 THR B C 1
ATOM 3538 O O . THR B 1 126 ? -11.938 -30.953 -18.312 1 89.75 126 THR B O 1
ATOM 3541 N N . SER B 1 127 ? -13.539 -32.406 -18.344 1 82.5 127 SER B N 1
ATOM 3542 C CA . SER B 1 127 ? -14.398 -31.531 -19.156 1 82.5 127 SER B CA 1
ATOM 3543 C C . SER B 1 127 ? -15.016 -30.438 -18.312 1 82.5 127 SER B C 1
ATOM 3545 O O . SER B 1 127 ? -15.461 -29.406 -18.844 1 82.5 127 SER B O 1
ATOM 3547 N N . ASP B 1 128 ? -15.016 -30.578 -17.109 1 90.88 128 ASP B N 1
ATOM 3548 C CA . ASP B 1 128 ? -15.75 -29.641 -16.281 1 90.88 128 ASP B CA 1
ATOM 3549 C C . ASP B 1 128 ? -14.82 -28.578 -15.695 1 90.88 128 ASP B C 1
ATOM 3551 O O . ASP B 1 128 ? -15.055 -28.078 -14.594 1 90.88 128 ASP B O 1
ATOM 3555 N N . VAL B 1 129 ? -13.781 -28.25 -16.438 1 95.06 129 VAL B N 1
ATOM 3556 C CA . VAL B 1 129 ? -12.938 -27.125 -16.047 1 95.06 129 VAL B CA 1
ATOM 3557 C C . VAL B 1 129 ? -13.602 -25.812 -16.469 1 95.06 129 VAL B C 1
ATOM 3559 O O . VAL B 1 129 ? -13.93 -25.625 -17.641 1 95.06 129 VAL B O 1
ATOM 3562 N N . SER B 1 130 ? -13.789 -24.922 -15.484 1 94.5 130 SER B N 1
ATOM 3563 C CA . SER B 1 130 ? -14.562 -23.719 -15.781 1 94.5 130 SER B CA 1
ATOM 3564 C C . SER B 1 130 ? -13.672 -22.484 -15.852 1 94.5 130 SER B C 1
ATOM 3566 O O . SER B 1 130 ? -14.094 -21.438 -16.344 1 94.5 130 SER B O 1
ATOM 3568 N N . ALA B 1 131 ? -12.484 -22.578 -15.328 1 96.75 131 ALA B N 1
ATOM 3569 C CA . ALA B 1 131 ? -11.602 -21.422 -15.328 1 96.75 131 ALA B CA 1
ATOM 3570 C C . ALA B 1 131 ? -10.141 -21.844 -15.297 1 96.75 131 ALA B C 1
ATOM 3572 O O . ALA B 1 131 ? -9.82 -22.969 -14.891 1 96.75 131 ALA B O 1
ATOM 3573 N N . ILE B 1 132 ? -9.273 -20.922 -15.766 1 97.88 132 ILE B N 1
ATOM 3574 C CA . ILE B 1 132 ? -7.844 -21.188 -15.844 1 97.88 132 ILE B CA 1
ATOM 3575 C C . ILE B 1 132 ? -7.062 -20.031 -15.242 1 97.88 132 ILE B C 1
ATOM 3577 O O . ILE B 1 132 ? -7.387 -18.859 -15.477 1 97.88 132 ILE B O 1
ATOM 3581 N N . SER B 1 133 ? -6.125 -20.312 -14.414 1 98.25 133 SER B N 1
ATOM 3582 C CA . SER B 1 133 ? -5.199 -19.328 -13.883 1 98.25 133 SER B CA 1
ATOM 3583 C C . SER B 1 133 ? -3.752 -19.688 -14.211 1 98.25 133 SER B C 1
ATOM 3585 O O . SER B 1 133 ? -3.334 -20.828 -14 1 98.25 133 SER B O 1
ATOM 3587 N N . ILE B 1 134 ? -3.025 -18.719 -14.75 1 97.69 134 ILE B N 1
ATOM 3588 C CA . ILE B 1 134 ? -1.659 -18.984 -15.18 1 97.69 134 ILE B CA 1
ATOM 3589 C C . ILE B 1 134 ? -0.708 -17.984 -14.539 1 97.69 134 ILE B C 1
ATOM 3591 O O . ILE B 1 134 ? -0.946 -16.766 -14.602 1 97.69 134 ILE B O 1
ATOM 3595 N N . GLY B 1 135 ? 0.314 -18.5 -13.898 1 96 135 GLY B N 1
ATOM 3596 C CA . GLY B 1 135 ? 1.4 -17.672 -13.398 1 96 135 GLY B CA 1
ATOM 3597 C C . GLY B 1 135 ? 2.594 -17.609 -14.328 1 96 135 GLY B C 1
ATOM 3598 O O . GLY B 1 135 ? 2.951 -18.625 -14.945 1 96 135 GLY B O 1
ATOM 3599 N N . VAL B 1 136 ? 3.172 -16.453 -14.477 1 91.44 136 VAL B N 1
ATOM 3600 C CA . VAL B 1 136 ? 4.363 -16.297 -15.297 1 91.44 136 VAL B CA 1
ATOM 3601 C C . VAL B 1 136 ? 5.406 -15.469 -14.547 1 91.44 136 VAL B C 1
ATOM 3603 O O . VAL B 1 136 ? 5.055 -14.57 -13.789 1 91.44 136 VAL B O 1
ATOM 3606 N N . ALA B 1 137 ? 6.664 -15.75 -14.789 1 86.88 137 ALA B N 1
ATOM 3607 C CA . ALA B 1 137 ? 7.754 -14.945 -14.25 1 86.88 137 ALA B CA 1
ATOM 3608 C C . ALA B 1 137 ? 7.977 -13.688 -15.078 1 86.88 137 ALA B C 1
ATOM 3610 O O . ALA B 1 137 ? 9.039 -13.523 -15.688 1 86.88 137 ALA B O 1
ATOM 3611 N N . ALA B 1 138 ? 6.992 -12.836 -15.125 1 83.62 138 ALA B N 1
ATOM 3612 C CA . ALA B 1 138 ? 7.016 -11.617 -15.938 1 83.62 138 ALA B CA 1
ATOM 3613 C C . ALA B 1 138 ? 6.008 -10.594 -15.414 1 83.62 138 ALA B C 1
ATOM 3615 O O . ALA B 1 138 ? 5.07 -10.945 -14.695 1 83.62 138 ALA B O 1
ATOM 3616 N N . ALA B 1 139 ? 6.297 -9.391 -15.758 1 82.38 139 ALA B N 1
ATOM 3617 C CA . ALA B 1 139 ? 5.289 -8.375 -15.477 1 82.38 139 ALA B CA 1
ATOM 3618 C C . ALA B 1 139 ? 4.051 -8.57 -16.344 1 82.38 139 ALA B C 1
ATOM 3620 O O . ALA B 1 139 ? 4.164 -8.875 -17.531 1 82.38 139 ALA B O 1
ATOM 3621 N N . VAL B 1 140 ? 2.889 -8.461 -15.734 1 87.5 140 VAL B N 1
ATOM 3622 C CA . VAL B 1 140 ? 1.627 -8.703 -16.422 1 87.5 140 VAL B CA 1
ATOM 3623 C C . VAL B 1 140 ? 0.711 -7.492 -16.266 1 87.5 140 VAL B C 1
ATOM 3625 O O . VAL B 1 140 ? 0.611 -6.918 -15.188 1 87.5 140 VAL B O 1
ATOM 3628 N N . ALA B 1 141 ? 0.192 -7.031 -17.297 1 83 141 ALA B N 1
ATOM 3629 C CA . ALA B 1 141 ? -0.84 -5.996 -17.297 1 83 141 ALA B CA 1
ATOM 3630 C C . ALA B 1 141 ? -2.094 -6.469 -18.031 1 83 141 ALA B C 1
ATOM 3632 O O . ALA B 1 141 ? -2.076 -6.66 -19.25 1 83 141 ALA B O 1
ATOM 3633 N N . ASP B 1 142 ? -3.146 -6.637 -17.281 1 82.44 142 ASP B N 1
ATOM 3634 C CA . ASP B 1 142 ? -4.445 -7.039 -17.812 1 82.44 142 ASP B CA 1
ATOM 3635 C C . ASP B 1 142 ? -4.309 -8.266 -18.719 1 82.44 142 ASP B C 1
ATOM 3637 O O . ASP B 1 142 ? -4.824 -8.281 -19.828 1 82.44 142 ASP B O 1
ATOM 3641 N N . GLY B 1 143 ? -3.49 -9.133 -18.312 1 86.38 143 GLY B N 1
ATOM 3642 C CA . GLY B 1 143 ? -3.389 -10.406 -19 1 86.38 143 GLY B CA 1
ATOM 3643 C C . GLY B 1 143 ? -2.281 -10.438 -20.047 1 86.38 143 GLY B C 1
ATOM 3644 O O . GLY B 1 143 ? -1.963 -11.492 -20.594 1 86.38 143 GLY B O 1
ATOM 3645 N N . THR B 1 144 ? -1.706 -9.281 -20.312 1 85.69 144 THR B N 1
ATOM 3646 C CA . THR B 1 144 ? -0.619 -9.172 -21.281 1 85.69 144 THR B CA 1
ATOM 3647 C C . THR B 1 144 ? 0.735 -9.195 -20.578 1 85.69 144 THR B C 1
ATOM 3649 O O . THR B 1 144 ? 0.93 -8.523 -19.562 1 85.69 144 THR B O 1
ATOM 3652 N N . VAL B 1 145 ? 1.564 -9.992 -21.125 1 83.38 145 VAL B N 1
ATOM 3653 C CA . VAL B 1 145 ? 2.934 -10.031 -20.625 1 83.38 145 VAL B CA 1
ATOM 3654 C C . VAL B 1 145 ? 3.713 -8.828 -21.172 1 83.38 145 VAL B C 1
ATOM 3656 O O . VAL B 1 145 ? 3.922 -8.711 -22.375 1 83.38 145 VAL B O 1
ATOM 3659 N N . ILE B 1 146 ? 4.129 -7.984 -20.312 1 76.06 146 ILE B N 1
ATOM 3660 C CA . ILE B 1 146 ? 4.699 -6.719 -20.75 1 76.06 146 ILE B CA 1
ATOM 3661 C C . ILE B 1 146 ? 6.223 -6.773 -20.656 1 76.06 146 ILE B C 1
ATOM 3663 O O . ILE B 1 146 ? 6.926 -6.09 -21.406 1 76.06 146 ILE B O 1
ATOM 3667 N N . PHE B 1 147 ? 6.715 -7.457 -19.766 1 67.88 147 PHE B N 1
ATOM 3668 C CA . PHE B 1 147 ? 8.156 -7.539 -19.562 1 67.88 147 PHE B CA 1
ATOM 3669 C C . PHE B 1 147 ? 8.555 -8.938 -19.109 1 67.88 147 PHE B C 1
ATOM 3671 O O . PHE B 1 147 ? 8.125 -9.406 -18.047 1 67.88 147 PHE B O 1
ATOM 3678 N N . ALA B 1 148 ? 9.203 -9.656 -20.031 1 68.94 148 ALA B N 1
ATOM 3679 C CA . ALA B 1 148 ? 9.664 -11.016 -19.734 1 68.94 148 ALA B CA 1
ATOM 3680 C C . ALA B 1 148 ? 11.102 -11.211 -20.219 1 68.94 148 ALA B C 1
ATOM 3682 O O . ALA B 1 148 ? 11.336 -11.734 -21.312 1 68.94 148 ALA B O 1
ATOM 3683 N N . PRO B 1 149 ? 12.023 -10.844 -19.406 1 63.66 149 PRO B N 1
ATOM 3684 C CA . PRO B 1 149 ? 13.406 -10.898 -19.891 1 63.66 149 PRO B CA 1
ATOM 3685 C C . PRO B 1 149 ? 13.844 -12.312 -20.25 1 63.66 149 PRO B C 1
ATOM 3687 O O . PRO B 1 149 ? 14.641 -12.492 -21.172 1 63.66 149 PRO B O 1
ATOM 3690 N N . ASP B 1 150 ? 13.312 -13.25 -19.641 1 66.94 150 ASP B N 1
ATOM 3691 C CA . ASP B 1 150 ? 13.828 -14.602 -19.812 1 66.94 150 ASP B CA 1
ATOM 3692 C C . ASP B 1 150 ? 12.93 -15.414 -20.75 1 66.94 150 ASP B C 1
ATOM 3694 O O . ASP B 1 150 ? 13.281 -16.531 -21.141 1 66.94 150 ASP B O 1
ATOM 3698 N N . TYR B 1 151 ? 11.789 -14.758 -21.016 1 74.62 151 TYR B N 1
ATOM 3699 C CA . TYR B 1 151 ? 10.82 -15.461 -21.844 1 74.62 151 TYR B CA 1
ATOM 3700 C C . TYR B 1 151 ? 10.508 -14.656 -23.109 1 74.62 151 TYR B C 1
ATOM 3702 O O . TYR B 1 151 ? 9.445 -14.039 -23.203 1 74.62 151 TYR B O 1
ATOM 3710 N N . THR B 1 152 ? 11.32 -14.805 -24.016 1 67.69 152 THR B N 1
ATOM 3711 C CA . THR B 1 152 ? 11.18 -13.953 -25.188 1 67.69 152 THR B CA 1
ATOM 3712 C C . THR B 1 152 ? 9.898 -14.289 -25.953 1 67.69 152 THR B C 1
ATOM 3714 O O . THR B 1 152 ? 9.289 -13.406 -26.547 1 67.69 152 THR B O 1
ATOM 3717 N N . THR B 1 153 ? 9.492 -15.539 -25.812 1 73.25 153 THR B N 1
ATOM 3718 C CA . THR B 1 153 ? 8.312 -15.938 -26.562 1 73.25 153 THR B CA 1
ATOM 3719 C C . THR B 1 153 ? 7.051 -15.344 -25.953 1 73.25 153 THR B C 1
ATOM 3721 O O . THR B 1 153 ? 6 -15.305 -26.594 1 73.25 153 THR B O 1
ATOM 3724 N N . PHE B 1 154 ? 7.172 -14.883 -24.766 1 78.5 154 PHE B N 1
ATOM 3725 C CA . PHE B 1 154 ? 6.016 -14.328 -24.078 1 78.5 154 PHE B CA 1
ATOM 3726 C C . PHE B 1 154 ? 6.004 -12.805 -24.172 1 78.5 154 PHE B C 1
ATOM 3728 O O . PHE B 1 154 ? 5.004 -12.164 -23.844 1 78.5 154 PHE B O 1
ATOM 3735 N N . ALA B 1 155 ? 7.055 -12.242 -24.688 1 73.81 155 ALA B N 1
ATOM 3736 C CA . ALA B 1 155 ? 7.184 -10.789 -24.609 1 73.81 155 ALA B CA 1
ATOM 3737 C C . ALA B 1 155 ? 6.094 -10.102 -25.438 1 73.81 155 ALA B C 1
ATOM 3739 O O . ALA B 1 155 ? 5.93 -10.391 -26.625 1 73.81 155 ALA B O 1
ATOM 3740 N N . HIS B 1 156 ? 5.254 -9.305 -24.734 1 80.62 156 HIS B N 1
ATOM 3741 C CA . HIS B 1 156 ? 4.195 -8.469 -25.297 1 80.62 156 HIS B CA 1
ATOM 3742 C C . HIS B 1 156 ? 3.033 -9.312 -25.812 1 80.62 156 HIS B C 1
ATOM 3744 O O . HIS B 1 156 ? 2.24 -8.859 -26.625 1 80.62 156 HIS B O 1
ATOM 3750 N N . LEU B 1 157 ? 2.99 -10.523 -25.375 1 88.5 157 LEU B N 1
ATOM 3751 C CA . LEU B 1 157 ? 1.91 -11.422 -25.766 1 88.5 157 LEU B CA 1
ATOM 3752 C C . LEU B 1 157 ? 0.694 -11.227 -24.859 1 88.5 157 LEU B C 1
ATOM 3754 O O . LEU B 1 157 ? 0.824 -11.188 -23.625 1 88.5 157 LEU B O 1
ATOM 3758 N N . ASP B 1 158 ? -0.436 -11.062 -25.5 1 93.75 158 ASP B N 1
ATOM 3759 C CA . ASP B 1 158 ? -1.688 -11.141 -24.75 1 93.75 158 ASP B CA 1
ATOM 3760 C C . ASP B 1 158 ? -2.033 -12.594 -24.406 1 93.75 158 ASP B C 1
ATOM 3762 O O . ASP B 1 158 ? -2.855 -13.211 -25.078 1 93.75 158 ASP B O 1
ATOM 3766 N N . LEU B 1 159 ? -1.424 -13.086 -23.422 1 94.38 159 LEU B N 1
ATOM 3767 C CA . LEU B 1 159 ? -1.51 -14.492 -23.031 1 94.38 159 LEU B CA 1
ATOM 3768 C C . LEU B 1 159 ? -2.928 -14.852 -22.609 1 94.38 159 LEU B C 1
ATOM 3770 O O . LEU B 1 159 ? -3.396 -15.961 -22.859 1 94.38 159 LEU B O 1
ATOM 3774 N N . LYS B 1 160 ? -3.607 -13.938 -21.969 1 96.19 160 LYS 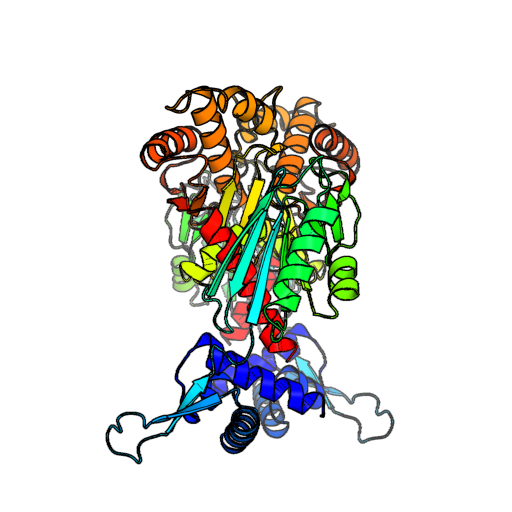B N 1
ATOM 3775 C CA . LYS B 1 160 ? -4.992 -14.172 -21.578 1 96.19 160 LYS B CA 1
ATOM 3776 C C . LYS B 1 160 ? -5.867 -14.484 -22.781 1 96.19 160 LYS B C 1
ATOM 3778 O O . LYS B 1 160 ? -6.578 -15.492 -22.797 1 96.19 160 LYS B O 1
ATOM 3783 N N . HIS B 1 161 ? -5.785 -13.641 -23.734 1 96.38 161 HIS B N 1
ATOM 3784 C CA . HIS B 1 161 ? -6.574 -13.844 -24.953 1 96.38 161 HIS B CA 1
ATOM 3785 C C . HIS B 1 161 ? -6.191 -15.148 -25.641 1 96.38 161 HIS B C 1
ATOM 3787 O O . HIS B 1 161 ? -7.062 -15.875 -26.125 1 96.38 161 HIS B O 1
ATOM 3793 N N . TRP B 1 162 ? -4.902 -15.383 -25.703 1 96.06 162 TRP B N 1
ATOM 3794 C CA . TRP B 1 162 ? -4.418 -16.609 -26.312 1 96.06 162 TRP B CA 1
ATOM 3795 C C . TRP B 1 162 ? -5.023 -17.844 -25.641 1 96.06 162 TRP B C 1
ATOM 3797 O O . TRP B 1 162 ? -5.516 -18.75 -26.312 1 96.06 162 TRP B O 1
ATOM 3807 N N . VAL B 1 163 ? -5.055 -17.891 -24.344 1 97.12 163 VAL B N 1
ATOM 3808 C CA . VAL B 1 163 ? -5.574 -19.016 -23.562 1 97.12 163 VAL B CA 1
ATOM 3809 C C . VAL B 1 163 ? -7.086 -19.109 -23.75 1 97.12 163 VAL B C 1
ATOM 3811 O O . VAL B 1 163 ? -7.617 -20.188 -24 1 97.12 163 VAL B O 1
ATOM 3814 N N . GLU B 1 164 ? -7.742 -17.984 -23.625 1 97.19 164 GLU B N 1
ATOM 3815 C CA . GLU B 1 164 ? -9.203 -17.953 -23.719 1 97.19 164 GLU B CA 1
ATOM 3816 C C . GLU B 1 164 ? -9.68 -18.375 -25.109 1 97.19 164 GLU B C 1
ATOM 3818 O O . GLU B 1 164 ? -10.68 -19.078 -25.234 1 97.19 164 GLU B O 1
ATOM 3823 N N . SER B 1 165 ? -8.992 -17.922 -26.141 1 97.19 165 SER B N 1
ATOM 3824 C CA . SER B 1 165 ? -9.344 -18.297 -27.5 1 97.19 165 SER B CA 1
ATOM 3825 C C . SER B 1 165 ? -9.133 -19.797 -27.734 1 97.19 165 SER B C 1
ATOM 3827 O O . SER B 1 165 ? -9.906 -20.422 -28.453 1 97.19 165 SER B O 1
ATOM 3829 N N . ARG B 1 166 ? -8.148 -20.312 -27.141 1 96.19 166 ARG B N 1
ATOM 3830 C CA . ARG B 1 166 ? -7.797 -21.719 -27.328 1 96.19 166 ARG B CA 1
ATOM 3831 C C . ARG B 1 166 ? -8.734 -22.625 -26.547 1 96.19 166 ARG B C 1
ATOM 3833 O O . ARG B 1 166 ? -9.07 -23.734 -27 1 96.19 166 ARG B O 1
ATOM 3840 N N . THR B 1 167 ? -9.164 -22.219 -25.406 1 96.69 167 THR B N 1
ATOM 3841 C CA . THR B 1 167 ? -9.828 -23.125 -24.469 1 96.69 167 THR B CA 1
ATOM 3842 C C . THR B 1 167 ? -11.305 -22.781 -24.312 1 96.69 167 THR B C 1
ATOM 3844 O O . THR B 1 167 ? -12.086 -23.547 -23.766 1 96.69 167 THR B O 1
ATOM 3847 N N . ALA B 1 168 ? -11.688 -21.578 -24.688 1 95.81 168 ALA B N 1
ATOM 3848 C CA . ALA B 1 168 ? -13.039 -21.047 -24.5 1 95.81 168 ALA B CA 1
ATOM 3849 C C . ALA B 1 168 ? -13.406 -20.984 -23.031 1 95.81 168 ALA B C 1
ATOM 3851 O O . ALA B 1 168 ? -14.562 -21.203 -22.656 1 95.81 168 ALA B O 1
ATOM 3852 N N . ARG B 1 169 ? -12.438 -20.828 -22.172 1 95.75 169 ARG B N 1
ATOM 3853 C CA . ARG B 1 169 ? -12.609 -20.656 -20.734 1 95.75 169 ARG B CA 1
ATOM 3854 C C . ARG B 1 169 ? -12.062 -19.312 -20.281 1 95.75 169 ARG B C 1
ATOM 3856 O O . ARG B 1 169 ? -11.039 -18.844 -20.797 1 95.75 169 ARG B O 1
ATOM 3863 N N . PRO B 1 170 ? -12.75 -18.688 -19.328 1 96.25 170 PRO B N 1
ATOM 3864 C CA . PRO B 1 170 ? -12.125 -17.5 -18.75 1 96.25 170 PRO B CA 1
ATOM 3865 C C . PRO B 1 170 ? -10.766 -17.781 -18.125 1 96.25 170 PRO B C 1
ATOM 3867 O O . PRO B 1 170 ? -10.562 -18.859 -17.531 1 96.25 170 PRO B O 1
ATOM 3870 N N . ALA B 1 171 ? -9.859 -16.844 -18.281 1 97.38 171 ALA B N 1
ATOM 3871 C CA . ALA B 1 171 ? -8.5 -17.047 -17.797 1 97.38 171 ALA B CA 1
ATOM 3872 C C . ALA B 1 171 ? -7.977 -15.805 -17.078 1 97.38 171 ALA B C 1
ATOM 3874 O O . ALA B 1 171 ? -8.422 -14.688 -17.359 1 97.38 171 ALA B O 1
ATOM 3875 N N . VAL B 1 172 ? -7.121 -16.016 -16.172 1 96.44 172 VAL B N 1
ATOM 3876 C CA . VAL B 1 172 ? -6.395 -14.938 -15.531 1 96.44 172 VAL B CA 1
ATOM 3877 C C . VAL B 1 172 ? -4.895 -15.227 -15.555 1 96.44 172 VAL B C 1
ATOM 3879 O O . VAL B 1 172 ? -4.477 -16.375 -15.375 1 96.44 172 VAL B O 1
ATOM 3882 N N . ILE B 1 173 ? -4.125 -14.203 -15.898 1 95.75 173 ILE B N 1
ATOM 3883 C CA . ILE B 1 173 ? -2.668 -14.281 -15.906 1 95.75 173 ILE B CA 1
ATOM 3884 C C . ILE B 1 173 ? -2.104 -13.461 -14.75 1 95.75 173 ILE B C 1
ATOM 3886 O O . ILE B 1 173 ? -2.531 -12.32 -14.516 1 95.75 173 ILE B O 1
ATOM 3890 N N . GLU B 1 174 ? -1.186 -14.023 -14.008 1 94.56 174 GLU B N 1
ATOM 3891 C CA . GLU B 1 174 ? -0.633 -13.336 -12.844 1 94.56 174 GLU B CA 1
ATOM 3892 C C . GLU B 1 174 ? 0.888 -13.453 -12.805 1 94.56 174 GLU B C 1
ATOM 3894 O O . GLU B 1 174 ? 1.449 -14.469 -13.227 1 94.56 174 GLU B O 1
ATOM 3899 N N . ASN B 1 175 ? 1.56 -12.398 -12.406 1 92.56 175 ASN B N 1
ATOM 3900 C CA . ASN B 1 175 ? 2.982 -12.445 -12.078 1 92.56 175 ASN B CA 1
ATOM 3901 C C . ASN B 1 175 ? 3.27 -13.461 -10.977 1 92.56 175 ASN B C 1
ATOM 3903 O O . ASN B 1 175 ? 2.514 -13.562 -10.016 1 92.56 175 ASN B O 1
ATOM 3907 N N . ASP B 1 176 ? 4.355 -14.141 -11.055 1 92.75 176 ASP B N 1
ATOM 3908 C CA . ASP B 1 176 ? 4.711 -15.211 -10.141 1 92.75 176 ASP B CA 1
ATOM 3909 C C . ASP B 1 176 ? 4.812 -14.695 -8.703 1 92.75 176 ASP B C 1
ATOM 3911 O O . ASP B 1 176 ? 4.227 -15.281 -7.785 1 92.75 176 ASP B O 1
ATOM 3915 N N . MET B 1 177 ? 5.434 -13.578 -8.531 1 94.56 177 MET B N 1
ATOM 3916 C CA . MET B 1 177 ? 5.637 -13.07 -7.172 1 94.56 177 MET B CA 1
ATOM 3917 C C . MET B 1 177 ? 4.34 -12.516 -6.598 1 94.56 177 MET B C 1
ATOM 3919 O O . MET B 1 177 ? 4.09 -12.625 -5.398 1 94.56 177 MET B O 1
ATOM 3923 N N . ASN B 1 178 ? 3.547 -11.906 -7.445 1 96.06 178 ASN B N 1
ATOM 3924 C CA . ASN B 1 178 ? 2.223 -11.477 -7.008 1 96.06 178 ASN B CA 1
ATOM 3925 C C . ASN B 1 178 ? 1.363 -12.664 -6.57 1 96.06 178 ASN B C 1
ATOM 3927 O O . ASN B 1 178 ? 0.696 -12.602 -5.539 1 96.06 178 ASN B O 1
ATOM 3931 N N . ALA B 1 179 ? 1.426 -13.695 -7.336 1 96.56 179 ALA B N 1
ATOM 3932 C CA . ALA B 1 179 ? 0.667 -14.891 -6.973 1 96.56 179 ALA B CA 1
ATOM 3933 C C . ALA B 1 179 ? 1.167 -15.484 -5.656 1 96.56 179 ALA B C 1
ATOM 3935 O O . ALA B 1 179 ? 0.369 -15.859 -4.797 1 96.56 179 ALA B O 1
ATOM 3936 N N . ALA B 1 180 ? 2.428 -15.516 -5.527 1 96.94 180 ALA B N 1
ATOM 3937 C CA . ALA B 1 180 ? 3.018 -16.125 -4.336 1 96.94 180 ALA B CA 1
ATOM 3938 C C . ALA B 1 180 ? 2.643 -15.344 -3.078 1 96.94 180 ALA B C 1
ATOM 3940 O O . ALA B 1 180 ? 2.197 -15.93 -2.088 1 96.94 180 ALA B O 1
ATOM 3941 N N . VAL B 1 181 ? 2.803 -14.047 -3.117 1 98.06 181 VAL B N 1
ATOM 3942 C CA . VAL B 1 181 ? 2.529 -13.258 -1.923 1 98.06 181 VAL B CA 1
ATOM 3943 C C . VAL B 1 181 ? 1.032 -13.273 -1.623 1 98.06 181 VAL B C 1
ATOM 3945 O O . VAL B 1 181 ? 0.626 -13.305 -0.459 1 98.06 181 VAL B O 1
ATOM 3948 N N . TYR B 1 182 ? 0.239 -13.227 -2.641 1 96.25 182 TYR B N 1
ATOM 3949 C CA . TYR B 1 182 ? -1.21 -13.305 -2.486 1 96.25 182 TYR B CA 1
ATOM 3950 C C . TYR B 1 182 ? -1.618 -14.641 -1.867 1 96.25 182 TYR B C 1
ATOM 3952 O O . TYR B 1 182 ? -2.432 -14.68 -0.941 1 96.25 182 TYR B O 1
ATOM 3960 N N . GLY B 1 183 ? -1.029 -15.688 -2.371 1 97 183 GLY B N 1
ATOM 3961 C CA . GLY B 1 183 ? -1.283 -17.016 -1.824 1 97 183 GLY B CA 1
ATOM 3962 C C . GLY B 1 183 ? -0.859 -17.141 -0.374 1 97 183 GLY B C 1
ATOM 3963 O O . GLY B 1 183 ? -1.604 -17.688 0.447 1 97 183 GLY B O 1
ATOM 3964 N N . TYR B 1 184 ? 0.304 -16.656 -0.097 1 97.44 184 TYR B N 1
ATOM 3965 C CA . TYR B 1 184 ? 0.779 -16.672 1.281 1 97.44 184 TYR B CA 1
ATOM 3966 C C . TYR B 1 184 ? -0.185 -15.945 2.205 1 97.44 184 TYR B C 1
ATOM 3968 O O . TYR B 1 184 ? -0.544 -16.453 3.27 1 97.44 184 TYR B O 1
ATOM 3976 N N . GLY B 1 185 ? -0.545 -14.758 1.834 1 95.5 185 GLY B N 1
ATOM 3977 C CA . GLY B 1 185 ? -1.488 -13.992 2.633 1 95.5 185 GLY B CA 1
ATOM 3978 C C . GLY B 1 185 ? -2.783 -14.734 2.902 1 95.5 185 GLY B C 1
ATOM 3979 O O . GLY B 1 185 ? -3.318 -14.68 4.012 1 95.5 185 GLY B O 1
ATOM 3980 N N . HIS B 1 186 ? -3.209 -15.383 1.928 1 90.62 186 HIS B N 1
ATOM 3981 C CA . HIS B 1 186 ? -4.457 -16.125 2.049 1 90.62 186 HIS B CA 1
ATOM 3982 C C . HIS B 1 186 ? -4.293 -17.344 2.969 1 90.62 186 HIS B C 1
ATOM 3984 O O . HIS B 1 186 ? -5.086 -17.531 3.893 1 90.62 186 HIS B O 1
ATOM 3990 N N . THR B 1 187 ? -3.318 -18.125 2.703 1 92.75 187 THR B N 1
ATOM 3991 C CA . THR B 1 187 ? -3.104 -19.359 3.438 1 92.75 187 THR B CA 1
ATOM 3992 C C . THR B 1 187 ? -2.838 -19.078 4.914 1 92.75 187 THR B C 1
ATOM 3994 O O . THR B 1 187 ? -3.213 -19.875 5.781 1 92.75 187 THR B O 1
ATOM 3997 N N . HIS B 1 188 ? -2.244 -17.953 5.156 1 92.81 188 HIS B N 1
ATOM 3998 C CA . HIS B 1 188 ? -1.89 -17.641 6.535 1 92.81 188 HIS B CA 1
ATOM 3999 C C . HIS B 1 188 ? -2.896 -16.672 7.152 1 92.81 188 HIS B C 1
ATOM 4001 O O . HIS B 1 188 ? -2.643 -16.109 8.219 1 92.81 188 HIS B O 1
ATOM 4007 N N . GLU B 1 189 ? -4 -16.391 6.5 1 87.38 189 GLU B N 1
ATOM 4008 C CA . GLU B 1 189 ? -5.133 -15.609 6.996 1 87.38 189 GLU B CA 1
ATOM 4009 C C . GLU B 1 189 ? -4.688 -14.242 7.496 1 87.38 189 GLU B C 1
ATOM 4011 O O . GLU B 1 189 ? -5.023 -13.844 8.617 1 87.38 189 GLU B O 1
ATOM 4016 N N . LEU B 1 190 ? -3.908 -13.617 6.672 1 85.19 190 LEU B N 1
ATOM 4017 C CA . LEU B 1 190 ? -3.451 -12.281 7.039 1 85.19 190 LEU B CA 1
ATOM 4018 C C . LEU B 1 190 ? -4.629 -11.32 7.18 1 85.19 190 LEU B C 1
ATOM 4020 O O . LEU B 1 190 ? -5.559 -11.352 6.371 1 85.19 190 LEU B O 1
ATOM 4024 N N . THR B 1 191 ? -4.582 -10.547 8.234 1 81.75 191 THR B N 1
ATOM 4025 C CA . THR B 1 191 ? -5.617 -9.539 8.453 1 81.75 191 THR B CA 1
ATOM 4026 C C . THR B 1 191 ? -5.441 -8.359 7.504 1 81.75 191 THR B C 1
ATOM 4028 O O . THR B 1 191 ? -4.367 -8.18 6.93 1 81.75 191 THR B O 1
ATOM 4031 N N . GLY B 1 192 ? -6.461 -7.609 7.355 1 84.06 192 GLY B N 1
ATOM 4032 C CA . GLY B 1 192 ? -6.5 -6.508 6.41 1 84.06 192 GLY B CA 1
ATOM 4033 C C . GLY B 1 192 ? -5.57 -5.367 6.785 1 84.06 192 GLY B C 1
ATOM 4034 O O . GLY B 1 192 ? -5.379 -4.43 6.004 1 84.06 192 GLY B O 1
ATOM 4035 N N . ASP B 1 193 ? -4.91 -5.461 7.883 1 85.5 193 ASP B N 1
ATOM 4036 C CA . ASP B 1 193 ? -4.035 -4.371 8.32 1 85.5 193 ASP B CA 1
ATOM 4037 C C . ASP B 1 193 ? -2.572 -4.805 8.297 1 85.5 193 ASP B C 1
ATOM 4039 O O . ASP B 1 193 ? -1.698 -4.074 8.773 1 85.5 193 ASP B O 1
ATOM 4043 N N . GLN B 1 194 ? -2.35 -5.906 7.727 1 92.12 194 GLN B N 1
ATOM 4044 C CA . GLN B 1 194 ? -0.978 -6.402 7.68 1 92.12 194 GLN B CA 1
ATOM 4045 C C . GLN B 1 194 ? -0.382 -6.238 6.285 1 92.12 194 GLN B C 1
ATOM 4047 O O . GLN B 1 194 ? -1.08 -6.406 5.281 1 92.12 194 GLN B O 1
ATOM 4052 N N . SER B 1 195 ? 0.864 -5.93 6.277 1 96.56 195 SER B N 1
ATOM 4053 C CA . SER B 1 195 ? 1.636 -5.789 5.047 1 96.56 195 SER B CA 1
ATOM 4054 C C . SER B 1 195 ? 2.824 -6.742 5.027 1 96.56 195 SER B C 1
ATOM 4056 O O . SER B 1 195 ? 3.523 -6.891 6.031 1 96.56 195 SER B O 1
ATOM 4058 N N . ILE B 1 196 ? 3.008 -7.406 3.902 1 98.25 196 ILE B N 1
ATOM 4059 C CA . ILE B 1 196 ? 4.109 -8.352 3.791 1 98.25 196 ILE B CA 1
ATOM 4060 C C . ILE B 1 196 ? 4.789 -8.195 2.434 1 98.25 196 ILE B C 1
ATOM 4062 O O . ILE B 1 196 ? 4.195 -7.672 1.49 1 98.25 196 ILE B O 1
ATOM 4066 N N . VAL B 1 197 ? 6.023 -8.625 2.395 1 98.62 197 VAL B N 1
ATOM 4067 C CA . VAL B 1 197 ? 6.82 -8.703 1.175 1 98.62 197 VAL B CA 1
ATOM 4068 C C . VAL B 1 197 ? 7.348 -10.125 0.985 1 98.62 197 VAL B C 1
ATOM 4070 O O . VAL B 1 197 ? 7.863 -10.727 1.926 1 98.62 197 VAL B O 1
ATOM 4073 N N . TYR B 1 198 ? 7.145 -10.68 -0.132 1 98.5 198 TYR B N 1
ATOM 4074 C CA . TYR B 1 198 ? 7.633 -12.008 -0.49 1 98.5 198 TYR B CA 1
ATOM 4075 C C . TYR B 1 198 ? 8.797 -11.914 -1.471 1 98.5 198 TYR B C 1
ATOM 4077 O O . TYR B 1 198 ? 8.664 -11.32 -2.545 1 98.5 198 TYR B O 1
ATOM 4085 N N . ILE B 1 199 ? 9.914 -12.5 -1.126 1 96.94 199 ILE B N 1
ATOM 4086 C CA . ILE B 1 199 ? 11.133 -12.344 -1.902 1 96.94 199 ILE B CA 1
ATOM 4087 C C . ILE B 1 199 ? 11.523 -13.68 -2.533 1 96.94 199 ILE B C 1
ATOM 4089 O O . ILE B 1 199 ? 11.477 -14.719 -1.874 1 96.94 199 ILE B O 1
ATOM 4093 N N . TYR B 1 200 ? 11.836 -13.609 -3.762 1 92.94 200 TYR B N 1
ATOM 4094 C CA . TYR B 1 200 ? 12.43 -14.711 -4.504 1 92.94 200 TYR B CA 1
ATOM 4095 C C . TYR B 1 200 ? 13.742 -14.281 -5.152 1 92.94 200 TYR B C 1
ATOM 4097 O O . TYR B 1 200 ? 13.797 -13.273 -5.855 1 92.94 200 TYR B O 1
ATOM 4105 N N . LEU B 1 201 ? 14.82 -15 -4.891 1 89.56 201 LEU B N 1
ATOM 4106 C CA . LEU B 1 201 ? 16.141 -14.641 -5.406 1 89.56 201 LEU B CA 1
ATOM 4107 C C . LEU B 1 201 ? 16.422 -15.367 -6.719 1 89.56 201 LEU B C 1
ATOM 4109 O O . LEU B 1 201 ? 17.234 -14.906 -7.523 1 89.56 201 LEU B O 1
ATOM 4113 N N . GLY B 1 202 ? 15.648 -16.375 -7.023 1 73.88 202 GLY B N 1
ATOM 4114 C CA . GLY B 1 202 ? 15.648 -17.375 -8.086 1 73.88 202 GLY B CA 1
ATOM 4115 C C . GLY B 1 202 ? 16.609 -17.047 -9.211 1 73.88 202 GLY B C 1
ATOM 4116 O O . GLY B 1 202 ? 17.375 -16.078 -9.125 1 73.88 202 GLY B O 1
ATOM 4117 N N . LYS B 1 203 ? 16.609 -17.906 -10.156 1 65 203 LYS B N 1
ATOM 4118 C CA . LYS B 1 203 ? 17.562 -17.969 -11.258 1 65 203 LYS B CA 1
ATOM 4119 C C . LYS B 1 203 ? 17.344 -16.828 -12.25 1 65 203 LYS B C 1
ATOM 4121 O O . LYS B 1 203 ? 18.281 -16.375 -12.891 1 65 203 LYS B O 1
ATOM 4126 N N . ASN B 1 204 ? 16.188 -16.328 -12.336 1 65.06 204 ASN B N 1
ATOM 4127 C CA . ASN B 1 204 ? 15.883 -15.289 -13.312 1 65.06 204 ASN B CA 1
ATOM 4128 C C . ASN B 1 204 ? 16.047 -13.891 -12.719 1 65.06 204 ASN B C 1
ATOM 4130 O O . ASN B 1 204 ? 15.578 -12.906 -13.305 1 65.06 204 ASN B O 1
ATOM 4134 N N . GLY B 1 205 ? 16.703 -13.797 -11.602 1 78.5 205 GLY B N 1
ATOM 4135 C CA . GLY B 1 205 ? 16.891 -12.531 -10.906 1 78.5 205 GLY B CA 1
ATOM 4136 C C . GLY B 1 205 ? 15.938 -12.336 -9.75 1 78.5 205 GLY B C 1
ATOM 4137 O O . GLY B 1 205 ? 14.828 -12.875 -9.75 1 78.5 205 GLY B O 1
ATOM 4138 N N . PRO B 1 206 ? 16.344 -11.602 -8.812 1 90.88 206 PRO B N 1
ATOM 4139 C CA . PRO B 1 206 ? 15.523 -11.414 -7.613 1 90.88 206 PRO B CA 1
ATOM 4140 C C . PRO B 1 206 ? 14.273 -10.586 -7.883 1 90.88 206 PRO B C 1
ATOM 4142 O O . PRO B 1 206 ? 14.312 -9.633 -8.664 1 90.88 206 PRO B O 1
ATOM 4145 N N . GLY B 1 207 ? 13.117 -10.961 -7.355 1 93.38 207 GLY B N 1
ATOM 4146 C CA . GLY B 1 207 ? 11.852 -10.25 -7.398 1 93.38 207 GLY B CA 1
ATOM 4147 C C . GLY B 1 207 ? 11.094 -10.305 -6.09 1 93.38 207 GLY B C 1
ATOM 4148 O O . GLY B 1 207 ? 11.438 -11.086 -5.199 1 93.38 207 GLY B O 1
ATOM 4149 N N . ALA B 1 208 ? 10.109 -9.438 -6.027 1 96.75 208 ALA B N 1
ATOM 4150 C CA . ALA B 1 208 ? 9.312 -9.398 -4.805 1 96.75 208 ALA B CA 1
ATOM 4151 C C . ALA B 1 208 ? 7.828 -9.211 -5.125 1 96.75 208 ALA B C 1
ATOM 4153 O O . ALA B 1 208 ? 7.48 -8.586 -6.129 1 96.75 208 ALA B O 1
ATOM 4154 N N . GLY B 1 209 ? 7 -9.82 -4.406 1 97.62 209 GLY B N 1
ATOM 4155 C CA . GLY B 1 209 ? 5.582 -9.5 -4.32 1 97.62 209 GLY B CA 1
ATOM 4156 C C . GLY B 1 209 ? 5.219 -8.734 -3.064 1 97.62 209 GLY B C 1
ATOM 4157 O O . GLY B 1 209 ? 5.758 -9 -1.988 1 97.62 209 GLY B O 1
ATOM 4158 N N . ILE B 1 210 ? 4.367 -7.789 -3.203 1 98 210 ILE B N 1
ATOM 4159 C CA . ILE B 1 210 ? 4.078 -6.898 -2.086 1 98 210 ILE B CA 1
ATOM 4160 C C . ILE B 1 210 ? 2.574 -6.859 -1.832 1 98 210 ILE B C 1
ATOM 4162 O O . ILE B 1 210 ? 1.788 -6.645 -2.758 1 98 210 ILE B O 1
ATOM 4166 N N . LEU B 1 211 ? 2.207 -7.148 -0.664 1 96.62 211 LEU B N 1
ATOM 4167 C CA . LEU B 1 211 ? 0.841 -7.031 -0.165 1 96.62 211 LEU B CA 1
ATOM 4168 C C . LEU B 1 211 ? 0.757 -5.992 0.948 1 96.62 211 LEU B C 1
ATOM 4170 O O . LEU B 1 211 ? 1.393 -6.141 1.993 1 96.62 211 LEU B O 1
ATOM 4174 N N . ILE B 1 212 ? 0.021 -4.922 0.727 1 94.62 212 ILE B N 1
ATOM 4175 C CA . ILE B 1 212 ? -0.149 -3.879 1.731 1 94.62 212 ILE B CA 1
ATOM 4176 C C . ILE B 1 212 ? -1.615 -3.801 2.15 1 94.62 212 ILE B C 1
ATOM 4178 O O . ILE B 1 212 ? -2.494 -3.574 1.316 1 94.62 212 ILE B O 1
ATOM 4182 N N . ASN B 1 213 ? -1.885 -3.947 3.398 1 88.12 213 ASN B N 1
ATOM 4183 C CA . ASN B 1 213 ? -3.242 -3.914 3.934 1 88.12 213 ASN B CA 1
ATOM 4184 C C . ASN B 1 213 ? -4.18 -4.816 3.137 1 88.12 213 ASN B C 1
ATOM 4186 O O . ASN B 1 213 ? -5.277 -4.398 2.758 1 88.12 213 ASN B O 1
ATOM 4190 N N . GLY B 1 214 ? -3.637 -5.922 2.76 1 83.81 214 GLY B N 1
ATOM 4191 C CA . GLY B 1 214 ? -4.43 -6.949 2.102 1 83.81 214 GLY B CA 1
ATOM 4192 C C . GLY B 1 214 ? -4.559 -6.73 0.605 1 83.81 214 GLY B C 1
ATOM 4193 O O . GLY B 1 214 ? -5.227 -7.508 -0.084 1 83.81 214 GLY B O 1
ATOM 4194 N N . GLN B 1 215 ? -3.957 -5.762 0.099 1 90.38 215 GLN B N 1
ATOM 4195 C CA . GLN B 1 215 ? -4.062 -5.461 -1.325 1 90.38 215 GLN B CA 1
ATOM 4196 C C . GLN B 1 215 ? -2.734 -5.699 -2.037 1 90.38 215 GLN B C 1
ATOM 4198 O O . GLN B 1 215 ? -1.677 -5.312 -1.534 1 90.38 215 GLN B O 1
ATOM 4203 N N . LEU B 1 216 ? -2.818 -6.328 -3.148 1 93.56 216 LEU B N 1
ATOM 4204 C CA . LEU B 1 216 ? -1.644 -6.535 -3.988 1 93.56 216 LEU B CA 1
ATOM 4205 C C . LEU B 1 216 ? -1.178 -5.219 -4.605 1 93.56 216 LEU B C 1
ATOM 4207 O O . LEU B 1 216 ? -1.988 -4.457 -5.137 1 93.56 216 LEU B O 1
ATOM 4211 N N . ILE B 1 217 ? 0.079 -4.961 -4.566 1 94.62 217 ILE B N 1
ATOM 4212 C CA . ILE B 1 217 ? 0.636 -3.729 -5.113 1 94.62 217 ILE B CA 1
ATOM 4213 C C . ILE B 1 217 ? 1.334 -4.023 -6.441 1 94.62 217 ILE B C 1
ATOM 4215 O O . ILE B 1 217 ? 2.412 -4.621 -6.461 1 94.62 217 ILE B O 1
ATOM 4219 N N . ARG B 1 218 ? 0.786 -3.562 -7.504 1 92.19 218 ARG B N 1
ATOM 4220 C CA . ARG B 1 218 ? 1.337 -3.836 -8.828 1 92.19 218 ARG B CA 1
ATOM 4221 C C . ARG B 1 218 ? 2.178 -2.664 -9.32 1 92.19 218 ARG B C 1
ATOM 4223 O O . ARG B 1 218 ? 3.121 -2.854 -10.094 1 92.19 218 ARG B O 1
ATOM 4230 N N . GLY B 1 219 ? 1.813 -1.437 -8.789 1 92.94 219 GLY B N 1
ATOM 4231 C CA . GLY B 1 219 ? 2.492 -0.231 -9.234 1 92.94 219 GLY B CA 1
ATOM 4232 C C . GLY B 1 219 ? 1.896 0.353 -10.5 1 92.94 219 GLY B C 1
ATOM 4233 O O . GLY B 1 219 ? 0.992 -0.236 -11.102 1 92.94 219 GLY B O 1
ATOM 4234 N N . LYS B 1 220 ? 2.369 1.497 -10.875 1 92.38 220 LYS B N 1
ATOM 4235 C CA . LYS B 1 220 ? 1.847 2.264 -12 1 92.38 220 LYS B CA 1
ATOM 4236 C C . LYS B 1 220 ? 1.984 1.483 -13.305 1 92.38 220 LYS B C 1
ATOM 4238 O O . LYS B 1 220 ? 1.062 1.465 -14.125 1 92.38 220 LYS B O 1
ATOM 4243 N N . THR B 1 221 ? 3.102 0.789 -13.469 1 89.69 221 THR B N 1
ATOM 4244 C CA . THR B 1 221 ? 3.385 0.147 -14.75 1 89.69 221 THR B CA 1
ATOM 4245 C C . THR B 1 221 ? 3.678 -1.338 -14.555 1 89.69 221 THR B C 1
ATOM 4247 O O . THR B 1 221 ? 4.34 -1.958 -15.391 1 89.69 221 THR B O 1
ATOM 4250 N N . GLY B 1 222 ? 3.271 -1.887 -13.383 1 88.62 222 GLY B N 1
ATOM 4251 C CA . GLY B 1 222 ? 3.51 -3.297 -13.117 1 88.62 222 GLY B CA 1
ATOM 4252 C C . GLY B 1 222 ? 4.941 -3.596 -12.719 1 88.62 222 GLY B C 1
ATOM 4253 O O . GLY B 1 222 ? 5.391 -4.738 -12.812 1 88.62 222 GLY B O 1
ATOM 4254 N N . PHE B 1 223 ? 5.695 -2.613 -12.234 1 90.44 223 PHE B N 1
ATOM 4255 C CA . PHE B 1 223 ? 7.125 -2.727 -11.969 1 90.44 223 PHE B CA 1
ATOM 4256 C C . PHE B 1 223 ? 7.391 -2.865 -10.477 1 90.44 223 PHE B C 1
ATOM 4258 O O . PHE B 1 223 ? 8.539 -2.971 -10.055 1 90.44 223 PHE B O 1
ATOM 4265 N N . SER B 1 224 ? 6.324 -2.852 -9.656 1 94.69 224 SER B N 1
ATOM 4266 C CA . SER B 1 224 ? 6.488 -3.016 -8.211 1 94.69 224 SER B CA 1
ATOM 4267 C C . SER B 1 224 ? 7.176 -4.336 -7.879 1 94.69 224 SER B C 1
ATOM 4269 O O . SER B 1 224 ? 6.812 -5.383 -8.422 1 94.69 224 SER B O 1
ATOM 4271 N N . GLY B 1 225 ? 8.195 -4.227 -7.074 1 95.25 225 GLY B N 1
ATOM 4272 C CA . GLY B 1 225 ? 8.852 -5.438 -6.609 1 95.25 225 GLY B CA 1
ATOM 4273 C C . GLY B 1 225 ? 9.992 -5.883 -7.504 1 95.25 225 GLY B C 1
ATOM 4274 O O . GLY B 1 225 ? 10.539 -6.973 -7.324 1 95.25 225 GLY B O 1
ATOM 4275 N N . GLU B 1 226 ? 10.367 -5.102 -8.523 1 91.88 226 GLU B N 1
ATOM 4276 C CA . GLU B 1 226 ? 11.531 -5.414 -9.352 1 91.88 226 GLU B CA 1
ATOM 4277 C C . GLU B 1 226 ? 12.828 -5.035 -8.641 1 91.88 226 GLU B C 1
ATOM 4279 O O . GLU B 1 226 ? 13.578 -4.191 -9.133 1 91.88 226 GLU B O 1
ATOM 4284 N N . ILE B 1 227 ? 13.156 -5.746 -7.625 1 95.69 227 ILE B N 1
ATOM 4285 C CA . ILE B 1 227 ? 14.188 -5.375 -6.656 1 95.69 227 ILE B CA 1
ATOM 4286 C C . ILE B 1 227 ? 15.562 -5.668 -7.238 1 95.69 227 ILE B C 1
ATOM 4288 O O . ILE B 1 227 ? 16.578 -5.246 -6.68 1 95.69 227 ILE B O 1
ATOM 4292 N N . SER B 1 228 ? 15.648 -6.379 -8.383 1 92.69 228 SER B N 1
ATOM 4293 C CA . SER B 1 228 ? 16.922 -6.582 -9.062 1 92.69 228 SER B CA 1
ATOM 4294 C C . SER B 1 228 ? 17.578 -5.25 -9.414 1 92.69 228 SER B C 1
ATOM 4296 O O . SER B 1 228 ? 18.812 -5.164 -9.5 1 92.69 228 SER B O 1
ATOM 4298 N N . PHE B 1 229 ? 16.828 -4.18 -9.477 1 93.88 229 PHE B N 1
ATOM 4299 C CA . PHE B 1 229 ? 17.312 -2.891 -9.961 1 93.88 229 PHE B CA 1
ATOM 4300 C C . PHE B 1 229 ? 17.734 -2.004 -8.797 1 93.88 229 PHE B C 1
ATOM 4302 O O . PHE B 1 229 ? 18.281 -0.916 -9.008 1 93.88 229 PHE B O 1
ATOM 4309 N N . LEU B 1 230 ? 17.547 -2.396 -7.598 1 97.38 230 LEU B N 1
ATOM 4310 C CA . LEU B 1 230 ? 17.844 -1.552 -6.445 1 97.38 230 LEU B CA 1
ATOM 4311 C C . LEU B 1 230 ? 19.328 -1.161 -6.434 1 97.38 230 LEU B C 1
ATOM 4313 O O . LEU B 1 230 ? 20.203 -2.027 -6.445 1 97.38 230 LEU B O 1
ATOM 4317 N N . PRO B 1 231 ? 19.594 0.108 -6.418 1 97.88 231 PRO B N 1
ATOM 4318 C CA . PRO B 1 231 ? 20.984 0.59 -6.391 1 97.88 231 PRO B CA 1
ATOM 4319 C C . PRO B 1 231 ? 21.547 0.658 -4.977 1 97.88 231 PRO B C 1
ATOM 4321 O O . PRO B 1 231 ? 21.797 1.75 -4.457 1 97.88 231 PRO B O 1
ATOM 4324 N N . LEU B 1 232 ? 22 -0.399 -4.422 1 97.31 232 LEU B N 1
ATOM 4325 C CA . LEU B 1 232 ? 22.312 -0.477 -2.998 1 97.31 232 LEU B CA 1
ATOM 4326 C C . LEU B 1 232 ? 23.812 -0.292 -2.758 1 97.31 232 LEU B C 1
ATOM 4328 O O . LEU B 1 232 ? 24.266 -0.287 -1.611 1 97.31 232 LEU B O 1
ATOM 4332 N N . TYR B 1 233 ? 24.625 -0.14 -3.828 1 96.56 233 TYR B N 1
ATOM 4333 C CA . TYR B 1 233 ? 26.078 0.039 -3.736 1 96.56 233 TYR B CA 1
ATOM 4334 C C . TYR B 1 233 ? 26.547 1.108 -4.711 1 96.56 233 TYR B C 1
ATOM 4336 O O . TYR B 1 233 ? 25.797 1.549 -5.582 1 96.56 233 TYR B O 1
ATOM 4344 N N . ASP B 1 234 ? 27.781 1.487 -4.543 1 95.44 234 ASP B N 1
ATOM 4345 C CA . ASP B 1 234 ? 28.312 2.555 -5.379 1 95.44 234 ASP B CA 1
ATOM 4346 C C . ASP B 1 234 ? 28.281 2.172 -6.855 1 95.44 234 ASP B C 1
ATOM 4348 O O . ASP B 1 234 ? 27.906 2.984 -7.703 1 95.44 234 ASP B O 1
ATOM 4352 N N . ASP B 1 235 ? 28.562 0.894 -7.105 1 91.81 235 ASP B N 1
ATOM 4353 C CA . ASP B 1 235 ? 28.766 0.545 -8.508 1 91.81 235 ASP B CA 1
ATOM 4354 C C . ASP B 1 235 ? 28.047 -0.75 -8.867 1 91.81 235 ASP B C 1
ATOM 4356 O O . ASP B 1 235 ? 28.422 -1.438 -9.812 1 91.81 235 ASP B O 1
ATOM 4360 N N . SER B 1 236 ? 27.156 -1.146 -7.98 1 92.69 236 SER B N 1
ATOM 4361 C CA . SER B 1 236 ? 26.469 -2.4 -8.258 1 92.69 236 SER B CA 1
ATOM 4362 C C . SER B 1 236 ? 25.031 -2.371 -7.719 1 92.69 236 SER B C 1
ATOM 4364 O O . SER B 1 236 ? 24.75 -1.664 -6.75 1 92.69 236 SER B O 1
ATOM 4366 N N . THR B 1 237 ? 24.203 -3.107 -8.43 1 93.69 237 THR B N 1
ATOM 4367 C CA . THR B 1 237 ? 22.828 -3.279 -7.992 1 93.69 237 THR B CA 1
ATOM 4368 C C . THR B 1 237 ? 22.703 -4.457 -7.027 1 93.69 237 THR B C 1
ATOM 4370 O O . THR B 1 237 ? 23.672 -5.188 -6.809 1 93.69 237 THR B O 1
ATOM 4373 N N . PHE B 1 238 ? 21.562 -4.574 -6.398 1 95.62 238 PHE B N 1
ATOM 4374 C CA . PHE B 1 238 ? 21.266 -5.742 -5.574 1 95.62 238 PHE B CA 1
ATOM 4375 C C . PHE B 1 238 ? 21.469 -7.027 -6.367 1 95.62 238 PHE B C 1
ATOM 4377 O O . PHE B 1 238 ? 22.094 -7.973 -5.879 1 95.62 238 PHE B O 1
ATOM 4384 N N . HIS B 1 239 ? 21 -7.043 -7.582 1 91.75 239 HIS B N 1
ATOM 4385 C CA . HIS B 1 239 ? 21.125 -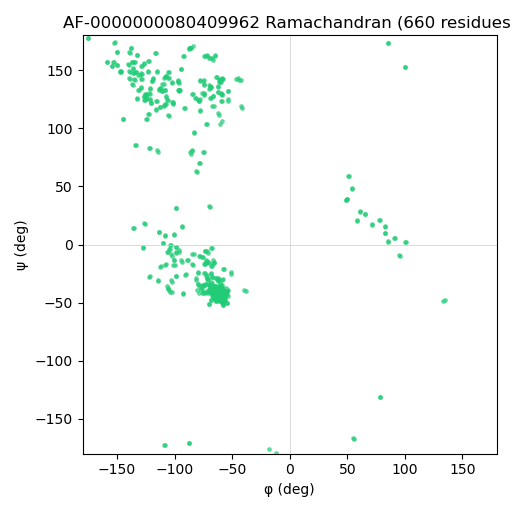8.211 -8.453 1 91.75 239 HIS B CA 1
ATOM 4386 C C . HIS B 1 239 ? 22.594 -8.594 -8.633 1 91.75 239 HIS B C 1
ATOM 4388 O O . HIS B 1 239 ? 22.953 -9.773 -8.523 1 91.75 239 HIS B O 1
ATOM 4394 N N . ASP B 1 240 ? 23.422 -7.645 -8.898 1 90.56 240 ASP B N 1
ATOM 4395 C CA . ASP B 1 240 ? 24.844 -7.902 -9.125 1 90.56 240 ASP B CA 1
ATOM 4396 C C . ASP B 1 240 ? 25.469 -8.602 -7.922 1 90.56 240 ASP B C 1
ATOM 4398 O O . ASP B 1 240 ? 26.266 -9.539 -8.086 1 90.56 240 ASP B O 1
ATOM 4402 N N . ARG B 1 241 ? 25.094 -8.203 -6.762 1 90.25 241 ARG B N 1
ATOM 4403 C CA . ARG B 1 241 ? 25.703 -8.742 -5.547 1 90.25 241 ARG B CA 1
ATOM 4404 C C . ARG B 1 241 ? 25.188 -10.148 -5.254 1 90.25 241 ARG B C 1
ATOM 4406 O O . ARG B 1 241 ? 25.938 -11.023 -4.844 1 90.25 241 ARG B O 1
ATOM 4413 N N . ILE B 1 242 ? 23.906 -10.352 -5.477 1 89.88 242 ILE B N 1
ATOM 4414 C CA . ILE B 1 242 ? 23.312 -11.648 -5.176 1 89.88 242 ILE B CA 1
ATOM 4415 C C . ILE B 1 242 ? 23.719 -12.664 -6.238 1 89.88 242 ILE B C 1
ATOM 4417 O O . ILE B 1 242 ? 23.969 -13.828 -5.926 1 89.88 242 ILE B O 1
ATOM 4421 N N . ALA B 1 243 ? 23.719 -12.273 -7.492 1 83.88 243 ALA B N 1
ATOM 4422 C CA . ALA B 1 243 ? 24.094 -13.172 -8.586 1 83.88 243 ALA B CA 1
ATOM 4423 C C . ALA B 1 243 ? 25.5 -13.711 -8.406 1 83.88 243 ALA B C 1
ATOM 4425 O O . ALA B 1 243 ? 25.781 -14.867 -8.742 1 83.88 243 ALA B O 1
ATOM 4426 N N . SER B 1 244 ? 26.344 -12.914 -7.941 1 76.06 244 SER B N 1
ATOM 4427 C CA . SER B 1 244 ? 27.734 -13.32 -7.754 1 76.06 244 SER B CA 1
ATOM 4428 C C . SER B 1 244 ? 27.859 -14.359 -6.652 1 76.06 244 SER B C 1
ATOM 4430 O O . SER B 1 244 ? 28.828 -15.125 -6.621 1 76.06 244 SER B O 1
ATOM 4432 N N . GLU B 1 245 ? 26.828 -14.492 -5.762 1 68.62 245 GLU B N 1
ATOM 4433 C CA . GLU B 1 245 ? 26.922 -15.352 -4.582 1 68.62 245 GLU B CA 1
ATOM 4434 C C . GLU B 1 245 ? 26.172 -16.656 -4.793 1 68.62 245 GLU B C 1
ATOM 4436 O O . GLU B 1 245 ? 26.453 -17.656 -4.141 1 68.62 245 GLU B O 1
ATOM 4441 N N . ARG B 1 246 ? 25.031 -16.625 -5.395 1 62.75 246 ARG B N 1
ATOM 4442 C CA . ARG B 1 246 ? 24.172 -17.797 -5.555 1 62.75 246 ARG B CA 1
ATOM 4443 C C . ARG B 1 246 ? 24.953 -18.969 -6.137 1 62.75 246 ARG B C 1
ATOM 4445 O O . ARG B 1 246 ? 24.562 -20.125 -5.961 1 62.75 246 ARG B O 1
ATOM 4452 N N . SER B 1 247 ? 25.984 -18.656 -6.836 1 54.94 247 SER B N 1
ATOM 4453 C CA . SER B 1 247 ? 26.812 -19.766 -7.277 1 54.94 247 SER B CA 1
ATOM 4454 C C . SER B 1 247 ? 27.594 -20.375 -6.117 1 54.94 247 SER B C 1
ATOM 4456 O O . SER B 1 247 ? 28.219 -21.422 -6.262 1 54.94 247 SER B O 1
ATOM 4458 N N . ALA B 1 248 ? 27.5 -19.766 -5 1 52.47 248 ALA B N 1
ATOM 4459 C CA . ALA B 1 248 ? 28.375 -20.234 -3.934 1 52.47 248 ALA B CA 1
ATOM 4460 C C . ALA B 1 248 ? 27.656 -21.234 -3.023 1 52.47 248 ALA B C 1
ATOM 4462 O O . ALA B 1 248 ? 26.438 -21.141 -2.842 1 52.47 248 ALA B O 1
ATOM 4463 N N . PRO B 1 249 ? 28.297 -22.344 -2.721 1 54.47 249 PRO B N 1
ATOM 4464 C CA . PRO B 1 249 ? 27.797 -23.344 -1.773 1 54.47 249 PRO B CA 1
ATOM 4465 C C . PRO B 1 249 ? 27.281 -22.719 -0.479 1 54.47 249 PRO B C 1
ATOM 4467 O O . PRO B 1 249 ? 27.734 -21.641 -0.089 1 54.47 249 PRO B O 1
ATOM 4470 N N . ALA B 1 250 ? 26.109 -23.188 0.263 1 61.47 250 ALA B N 1
ATOM 4471 C CA . ALA B 1 250 ? 25.719 -22.828 1.626 1 61.47 250 ALA B CA 1
ATOM 4472 C C . ALA B 1 250 ? 26.922 -22.859 2.562 1 61.47 250 ALA B C 1
ATOM 4474 O O . ALA B 1 250 ? 27.844 -23.656 2.375 1 61.47 250 ALA B O 1
ATOM 4475 N N . PRO B 1 251 ? 27.141 -21.922 3.607 1 77.69 251 PRO B N 1
ATOM 4476 C CA . PRO B 1 251 ? 26.203 -20.891 4.043 1 77.69 251 PRO B CA 1
ATOM 4477 C C . PRO B 1 251 ? 26.328 -19.609 3.23 1 77.69 251 PRO B C 1
ATOM 4479 O O . PRO B 1 251 ? 27.25 -19.469 2.424 1 77.69 251 PRO B O 1
ATOM 4482 N N . LEU B 1 252 ? 25.406 -18.703 3.381 1 85.38 252 LEU B N 1
ATOM 4483 C CA . LEU B 1 252 ? 25.453 -17.406 2.709 1 85.38 252 LEU B CA 1
ATOM 4484 C C . LEU B 1 252 ? 26.781 -16.703 2.977 1 85.38 252 LEU B C 1
ATOM 4486 O O . LEU B 1 252 ? 27.297 -16.734 4.098 1 85.38 252 LEU B O 1
ATOM 4490 N N . SER B 1 253 ? 27.375 -16.219 1.992 1 89.38 253 SER B N 1
ATOM 4491 C CA . SER B 1 253 ? 28.578 -15.406 2.16 1 89.38 253 SER B CA 1
ATOM 4492 C C . SER B 1 253 ? 28.281 -14.109 2.9 1 89.38 253 SER B C 1
ATOM 4494 O O . SER B 1 253 ? 27.109 -13.711 3.016 1 89.38 253 SER B O 1
ATOM 4496 N N . ASP B 1 254 ? 29.312 -13.484 3.408 1 90.44 254 ASP B N 1
ATOM 4497 C CA . ASP B 1 254 ? 29.156 -12.18 4.059 1 90.44 254 ASP B CA 1
ATOM 4498 C C . ASP B 1 254 ? 28.578 -11.148 3.098 1 90.44 254 ASP B C 1
ATOM 4500 O O . ASP B 1 254 ? 27.797 -10.289 3.502 1 90.44 254 ASP B O 1
ATOM 4504 N N . ALA B 1 255 ? 29.016 -11.281 1.874 1 91.19 255 ALA B N 1
ATOM 4505 C CA . ALA B 1 255 ? 28.531 -10.344 0.86 1 91.19 255 ALA B CA 1
ATOM 4506 C C . ALA B 1 255 ? 27.031 -10.531 0.622 1 91.19 255 ALA B C 1
ATOM 4508 O O . ALA B 1 255 ? 26.297 -9.555 0.486 1 91.19 255 ALA B O 1
ATOM 4509 N N . ALA B 1 256 ? 26.594 -11.758 0.534 1 91.94 256 ALA B N 1
ATOM 4510 C CA . ALA B 1 256 ? 25.172 -12.047 0.351 1 91.94 256 ALA B CA 1
ATOM 4511 C C . ALA B 1 256 ? 24.359 -11.586 1.557 1 91.94 256 ALA B C 1
ATOM 4513 O O . ALA B 1 256 ? 23.266 -11.016 1.402 1 91.94 256 ALA B O 1
ATOM 4514 N N . LEU B 1 257 ? 24.906 -11.828 2.74 1 94.19 257 LEU B N 1
ATOM 4515 C CA . LEU B 1 257 ? 24.234 -11.398 3.965 1 94.19 257 LEU B CA 1
ATOM 4516 C C . LEU B 1 257 ? 24.094 -9.883 4.004 1 94.19 257 LEU B C 1
ATOM 4518 O O . LEU B 1 257 ? 23.047 -9.367 4.395 1 94.19 257 LEU B O 1
ATOM 4522 N N . ASP B 1 258 ? 25.125 -9.234 3.619 1 95.38 258 ASP B N 1
ATOM 4523 C CA . ASP B 1 258 ? 25.078 -7.781 3.584 1 95.38 258 ASP B CA 1
ATOM 4524 C C . ASP B 1 258 ? 24.016 -7.285 2.604 1 95.38 258 ASP B C 1
ATOM 4526 O O . ASP B 1 258 ? 23.219 -6.402 2.934 1 95.38 258 ASP B O 1
ATOM 4530 N N . ALA B 1 259 ? 24.016 -7.879 1.432 1 96 259 ALA B N 1
ATOM 4531 C CA . ALA B 1 259 ? 23.047 -7.488 0.407 1 96 259 ALA B CA 1
ATOM 4532 C C . ALA B 1 259 ? 21.625 -7.723 0.882 1 96 259 ALA B C 1
ATOM 4534 O O . ALA B 1 259 ? 20.75 -6.863 0.712 1 96 259 ALA B O 1
ATOM 4535 N N . LEU B 1 260 ? 21.422 -8.844 1.442 1 96.75 260 LEU B N 1
ATOM 4536 C CA . LEU B 1 260 ? 20.094 -9.18 1.93 1 96.75 260 LEU B CA 1
ATOM 4537 C C . LEU B 1 260 ? 19.703 -8.297 3.105 1 96.75 260 LEU B C 1
ATOM 4539 O O . LEU B 1 260 ? 18.531 -7.906 3.234 1 96.75 260 LEU B O 1
ATOM 4543 N N . GLY B 1 261 ? 20.625 -8.008 3.996 1 98 261 GLY B N 1
ATOM 4544 C CA . GLY B 1 261 ? 20.375 -7.051 5.062 1 98 261 GLY B CA 1
ATOM 4545 C C . GLY B 1 261 ? 19.969 -5.684 4.555 1 98 261 GLY B C 1
ATOM 4546 O O . GLY B 1 261 ? 19.031 -5.074 5.082 1 98 261 GLY B O 1
ATOM 4547 N N . ARG B 1 262 ? 20.641 -5.203 3.535 1 98.38 262 ARG B N 1
ATOM 4548 C CA . ARG B 1 262 ? 20.312 -3.922 2.918 1 98.38 262 ARG B CA 1
ATOM 4549 C C . ARG B 1 262 ? 18.938 -3.961 2.273 1 98.38 262 ARG B C 1
ATOM 4551 O O . ARG B 1 262 ? 18.203 -2.975 2.314 1 98.38 262 ARG B O 1
ATOM 4558 N N . LEU B 1 263 ? 18.609 -5.098 1.648 1 98.31 263 LEU B N 1
ATOM 4559 C CA . LEU B 1 263 ? 17.281 -5.258 1.055 1 98.31 263 LEU B CA 1
ATOM 4560 C C . LEU B 1 263 ? 16.188 -5.125 2.113 1 98.31 263 LEU B C 1
ATOM 4562 O O . LEU B 1 263 ? 15.227 -4.379 1.93 1 98.31 263 LEU B O 1
ATOM 4566 N N . VAL B 1 264 ? 16.375 -5.805 3.219 1 98.69 264 VAL B N 1
ATOM 4567 C CA . VAL B 1 264 ? 15.406 -5.758 4.312 1 98.69 264 VAL B CA 1
ATOM 4568 C C . VAL B 1 264 ? 15.312 -4.336 4.859 1 98.69 264 VAL B C 1
ATOM 4570 O O . VAL B 1 264 ? 14.211 -3.826 5.09 1 98.69 264 VAL B O 1
ATOM 4573 N N . ALA B 1 265 ? 16.406 -3.695 5.039 1 98.56 265 ALA B N 1
ATOM 4574 C CA . ALA B 1 265 ? 16.438 -2.318 5.523 1 98.56 265 ALA B CA 1
ATOM 4575 C C . ALA B 1 265 ? 15.703 -1.384 4.566 1 98.56 265 ALA B C 1
ATOM 4577 O O . ALA B 1 265 ? 15 -0.469 4.996 1 98.56 265 ALA B O 1
ATOM 4578 N N . THR B 1 266 ? 15.891 -1.62 3.301 1 98.75 266 THR B N 1
ATOM 4579 C CA . THR B 1 266 ? 15.25 -0.798 2.281 1 98.75 266 THR B CA 1
ATOM 4580 C C . THR B 1 266 ? 13.727 -0.903 2.377 1 98.75 266 THR B C 1
ATOM 4582 O O . THR B 1 266 ? 13.031 0.113 2.422 1 98.75 266 THR B O 1
ATOM 4585 N N . PHE B 1 267 ? 13.227 -2.104 2.475 1 98.75 267 PHE B N 1
ATOM 4586 C CA . PHE B 1 267 ? 11.781 -2.281 2.611 1 98.75 267 PHE B CA 1
ATOM 4587 C C . PHE B 1 267 ? 11.297 -1.718 3.941 1 98.75 267 PHE B C 1
ATOM 4589 O O . PHE B 1 267 ? 10.18 -1.2 4.027 1 98.75 267 PHE B O 1
ATOM 4596 N N . THR B 1 268 ? 12.102 -1.851 4.977 1 97.94 268 THR B N 1
ATOM 4597 C CA . THR B 1 268 ? 11.719 -1.32 6.277 1 97.94 268 THR B CA 1
ATOM 4598 C C . THR B 1 268 ? 11.609 0.202 6.234 1 97.94 268 THR B C 1
ATOM 4600 O O . THR B 1 268 ? 10.617 0.774 6.695 1 97.94 268 THR B O 1
ATOM 4603 N N . ALA B 1 269 ? 12.523 0.83 5.641 1 96.75 269 ALA B N 1
ATOM 4604 C CA . ALA B 1 269 ? 12.562 2.289 5.586 1 96.75 269 ALA B CA 1
ATOM 4605 C C . ALA B 1 269 ? 11.469 2.83 4.664 1 96.75 269 ALA B C 1
ATOM 4607 O O . ALA B 1 269 ? 10.938 3.916 4.895 1 96.75 269 ALA B O 1
ATOM 4608 N N . THR B 1 270 ? 11.094 2.074 3.65 1 97.88 270 THR B N 1
ATOM 4609 C CA . THR B 1 270 ? 10.117 2.566 2.686 1 97.88 270 THR B CA 1
ATOM 4610 C C . THR B 1 270 ? 8.703 2.158 3.09 1 97.88 270 THR B C 1
ATOM 4612 O O . THR B 1 270 ? 7.781 2.977 3.057 1 97.88 270 THR B O 1
ATOM 4615 N N . LEU B 1 271 ? 8.539 0.913 3.562 1 97.19 271 LEU B N 1
ATOM 4616 C CA . LEU B 1 271 ? 7.195 0.381 3.766 1 97.19 271 LEU B CA 1
ATOM 4617 C C . LEU B 1 271 ? 6.992 -0.052 5.215 1 97.19 271 LEU B C 1
ATOM 4619 O O . LEU B 1 271 ? 5.859 -0.11 5.695 1 97.19 271 LEU B O 1
ATOM 4623 N N . ASN B 1 272 ? 8.047 -0.421 5.848 1 96.56 272 ASN B N 1
ATOM 4624 C CA . ASN B 1 272 ? 7.984 -0.942 7.207 1 96.56 272 ASN B CA 1
ATOM 4625 C C . ASN B 1 272 ? 6.953 -2.061 7.336 1 96.56 272 ASN B C 1
ATOM 4627 O O . ASN B 1 272 ? 6.023 -1.968 8.141 1 96.56 272 ASN B O 1
ATOM 4631 N N . PRO B 1 273 ? 7.145 -3.17 6.531 1 97.94 273 PRO B N 1
ATOM 4632 C CA . PRO B 1 273 ? 6.148 -4.246 6.527 1 97.94 273 PRO B CA 1
ATOM 4633 C C . PRO B 1 273 ? 6.156 -5.062 7.816 1 97.94 273 PRO B C 1
ATOM 4635 O O . PRO B 1 273 ? 7.117 -4.996 8.586 1 97.94 273 PRO B O 1
ATOM 4638 N N . HIS B 1 274 ? 5.102 -5.781 8.047 1 97.81 274 HIS B N 1
ATOM 4639 C CA . HIS B 1 274 ? 5 -6.66 9.211 1 97.81 274 HIS B CA 1
ATOM 4640 C C . HIS B 1 274 ? 5.953 -7.844 9.086 1 97.81 274 HIS B C 1
ATOM 4642 O O . HIS B 1 274 ? 6.559 -8.266 10.078 1 97.81 274 HIS B O 1
ATOM 4648 N N . ALA B 1 275 ? 6.125 -8.289 7.863 1 98.25 275 ALA B N 1
ATOM 4649 C CA . ALA B 1 275 ? 6.996 -9.438 7.652 1 98.25 275 ALA B CA 1
ATOM 4650 C C . ALA B 1 275 ? 7.57 -9.438 6.238 1 98.25 275 ALA B C 1
ATOM 4652 O O . ALA B 1 275 ? 6.98 -8.867 5.32 1 98.25 275 ALA B O 1
ATOM 4653 N N . ILE B 1 276 ? 8.695 -10.047 6.113 1 98.62 276 ILE B N 1
ATOM 4654 C CA . ILE B 1 276 ? 9.312 -10.375 4.832 1 98.62 276 ILE B CA 1
ATOM 4655 C C . ILE B 1 276 ? 9.5 -11.891 4.734 1 98.62 276 ILE B C 1
ATOM 4657 O O . ILE B 1 276 ? 10.125 -12.5 5.605 1 98.62 276 ILE B O 1
ATOM 4661 N N . ILE B 1 277 ? 8.93 -12.453 3.736 1 98.31 277 ILE B N 1
ATOM 4662 C CA . ILE B 1 277 ? 8.977 -13.898 3.514 1 98.31 277 ILE B CA 1
ATOM 4663 C C . ILE B 1 277 ? 10.016 -14.219 2.436 1 98.31 277 ILE B C 1
ATOM 4665 O O . ILE B 1 277 ? 9.914 -13.727 1.309 1 98.31 277 ILE B O 1
ATOM 4669 N N . PHE B 1 278 ? 10.992 -15.016 2.766 1 96.56 278 PHE B N 1
ATOM 4670 C CA . PHE B 1 278 ? 11.945 -15.508 1.784 1 96.56 278 PHE B CA 1
ATOM 4671 C C . PHE B 1 278 ? 11.555 -16.891 1.299 1 96.56 278 PHE B C 1
ATOM 4673 O O . PHE B 1 278 ? 11.094 -17.734 2.084 1 96.56 278 PHE B O 1
ATOM 4680 N N . SER B 1 279 ? 11.75 -17.094 0.061 1 94.56 279 SER B N 1
ATOM 4681 C CA . SER B 1 279 ? 11.43 -18.391 -0.531 1 94.56 279 SER B CA 1
ATOM 4682 C C . SER B 1 279 ? 12.297 -19.5 0.059 1 94.56 279 SER B C 1
ATOM 4684 O O . SER B 1 279 ? 13.508 -19.328 0.24 1 94.56 279 SER B O 1
ATOM 4686 N N . ASP B 1 280 ? 11.711 -20.656 0.206 1 92.81 280 ASP B N 1
ATOM 4687 C CA . ASP B 1 280 ? 12.422 -21.828 0.718 1 92.81 280 ASP B CA 1
ATOM 4688 C C . ASP B 1 280 ? 13.406 -22.375 -0.315 1 92.81 280 ASP B C 1
ATOM 4690 O O . ASP B 1 280 ? 14.297 -23.156 0.02 1 92.81 280 ASP B O 1
ATOM 4694 N N . VAL B 1 281 ? 13.281 -21.969 -1.494 1 87.5 281 VAL B N 1
ATOM 4695 C CA . VAL B 1 281 ? 14.188 -22.391 -2.555 1 87.5 281 VAL B CA 1
ATOM 4696 C C . VAL B 1 281 ? 15.539 -21.688 -2.387 1 87.5 281 VAL B C 1
ATOM 4698 O O . VAL B 1 281 ? 16.578 -22.219 -2.789 1 87.5 281 VAL B O 1
ATOM 4701 N N . ASP B 1 282 ? 15.469 -20.562 -1.738 1 88.81 282 ASP B N 1
ATOM 4702 C CA . ASP B 1 282 ? 16.656 -19.719 -1.711 1 88.81 282 ASP B CA 1
ATOM 4703 C C . ASP B 1 282 ? 17.344 -19.781 -0.344 1 88.81 282 ASP B C 1
ATOM 4705 O O . ASP B 1 282 ? 18.562 -19.672 -0.249 1 88.81 282 ASP B O 1
ATOM 4709 N N . LEU B 1 283 ? 16.5 -19.844 0.654 1 90.25 283 LEU B N 1
ATOM 4710 C CA . LEU B 1 283 ? 17.031 -19.688 2.002 1 90.25 283 LEU B CA 1
ATOM 4711 C C . LEU B 1 283 ? 16.453 -20.75 2.939 1 90.25 283 LEU B C 1
ATOM 4713 O O . LEU B 1 283 ? 15.398 -21.312 2.666 1 90.25 283 LEU B O 1
ATOM 4717 N N . VAL B 1 284 ? 17.25 -20.969 4.012 1 90 284 VAL B N 1
ATOM 4718 C CA . VAL B 1 284 ? 16.766 -21.797 5.113 1 90 284 VAL B CA 1
ATOM 4719 C C . VAL B 1 284 ? 16.672 -20.953 6.383 1 90 284 VAL B C 1
ATOM 4721 O O . VAL B 1 284 ? 17.266 -19.875 6.477 1 90 284 VAL B O 1
ATOM 4724 N N . ASP B 1 285 ? 15.977 -21.453 7.375 1 90.94 285 ASP B N 1
ATOM 4725 C CA . ASP B 1 285 ? 15.641 -20.719 8.594 1 90.94 285 ASP B CA 1
ATOM 4726 C C . ASP B 1 285 ? 16.891 -20.25 9.32 1 90.94 285 ASP B C 1
ATOM 4728 O O . ASP B 1 285 ? 16.922 -19.172 9.898 1 90.94 285 ASP B O 1
ATOM 4732 N N . THR B 1 286 ? 17.891 -21 9.281 1 89.69 286 THR B N 1
ATOM 4733 C CA . THR B 1 286 ? 19.094 -20.734 10.062 1 89.69 286 THR B CA 1
ATOM 4734 C C . THR B 1 286 ? 19.828 -19.516 9.523 1 89.69 286 THR B C 1
ATOM 4736 O O . THR B 1 286 ? 20.703 -18.969 10.188 1 89.69 286 THR B O 1
ATOM 4739 N N . GLU B 1 287 ? 19.484 -19.125 8.312 1 92.12 287 GLU B N 1
ATOM 4740 C CA . GLU B 1 287 ? 20.172 -18.016 7.68 1 92.12 287 GLU B CA 1
ATOM 4741 C C . GLU B 1 287 ? 19.5 -16.688 8.023 1 92.12 287 GLU B C 1
ATOM 4743 O O . GLU B 1 287 ? 20.078 -15.617 7.832 1 92.12 287 GLU B O 1
ATOM 4748 N N . LEU B 1 288 ? 18.297 -16.734 8.57 1 96 288 LEU B N 1
ATOM 4749 C CA . LEU B 1 288 ? 17.484 -15.547 8.789 1 96 288 LEU B CA 1
ATOM 4750 C C . LEU B 1 288 ? 18.094 -14.664 9.883 1 96 288 LEU B C 1
ATOM 4752 O O . LEU B 1 288 ? 18.016 -13.438 9.805 1 96 288 LEU B O 1
ATOM 4756 N N . GLU B 1 289 ? 18.688 -15.266 10.852 1 96.69 289 GLU B N 1
ATOM 4757 C CA . GLU B 1 289 ? 19.297 -14.477 11.93 1 96.69 289 GLU B CA 1
ATOM 4758 C C . GLU B 1 289 ? 20.453 -13.641 11.406 1 96.69 289 GLU B C 1
ATOM 4760 O O . GLU B 1 289 ? 20.641 -12.5 11.836 1 96.69 289 GLU B O 1
ATOM 4765 N N . GLY B 1 290 ? 21.266 -14.25 10.578 1 96.44 290 GLY B N 1
ATOM 4766 C CA . GLY B 1 290 ? 22.344 -13.484 9.961 1 96.44 290 GLY B CA 1
ATOM 4767 C C . GLY B 1 290 ? 21.844 -12.289 9.172 1 96.44 290 GLY B C 1
ATOM 4768 O O . GLY B 1 290 ? 22.438 -11.211 9.242 1 96.44 290 GLY B O 1
ATOM 4769 N N . ILE B 1 291 ? 20.766 -12.484 8.445 1 97.38 291 ILE B N 1
ATOM 4770 C CA . ILE B 1 291 ? 20.172 -11.406 7.664 1 97.38 291 ILE B CA 1
ATOM 4771 C C . ILE B 1 291 ? 19.625 -10.336 8.602 1 97.38 291 ILE B C 1
ATOM 4773 O O . ILE B 1 291 ? 19.797 -9.133 8.352 1 97.38 291 ILE B O 1
ATOM 4777 N N . ARG B 1 292 ? 18.984 -10.758 9.68 1 98.19 292 ARG B N 1
ATOM 4778 C CA . ARG B 1 292 ? 18.469 -9.844 10.688 1 98.19 292 ARG B CA 1
ATOM 4779 C C . ARG B 1 292 ? 19.578 -8.953 11.242 1 98.19 292 ARG B C 1
ATOM 4781 O O . ARG B 1 292 ? 19.406 -7.73 11.328 1 98.19 292 ARG B O 1
ATOM 4788 N N . HIS B 1 293 ? 20.641 -9.523 11.578 1 97.75 293 HIS B N 1
ATOM 4789 C CA . HIS B 1 293 ? 21.766 -8.781 12.125 1 97.75 293 HIS B CA 1
ATOM 4790 C C . HIS B 1 293 ? 22.328 -7.801 11.102 1 97.75 293 HIS B C 1
ATOM 4792 O O . HIS B 1 293 ? 22.656 -6.66 11.445 1 97.75 293 HIS B O 1
ATOM 4798 N N . ALA B 1 294 ? 22.453 -8.281 9.906 1 97.69 294 ALA B N 1
ATOM 4799 C CA . ALA B 1 294 ? 22.953 -7.41 8.836 1 97.69 294 ALA B CA 1
ATOM 4800 C C . ALA B 1 294 ? 22.031 -6.211 8.633 1 97.69 294 ALA B C 1
ATOM 4802 O O . ALA B 1 294 ? 22.5 -5.086 8.445 1 97.69 294 ALA B O 1
ATOM 4803 N N . CYS B 1 295 ? 20.766 -6.461 8.68 1 98 295 CYS B N 1
ATOM 4804 C CA . CYS B 1 295 ? 19.781 -5.391 8.539 1 98 295 CYS B CA 1
ATOM 4805 C C . CYS B 1 295 ? 19.922 -4.371 9.664 1 98 295 CYS B C 1
ATOM 4807 O O . CYS B 1 295 ? 19.844 -3.166 9.422 1 98 295 CYS B O 1
ATOM 4809 N N . GLN B 1 296 ? 20.156 -4.84 10.836 1 97.12 296 GLN B N 1
ATOM 4810 C CA . GLN B 1 296 ? 20.156 -4.004 12.031 1 97.12 296 GLN B CA 1
ATOM 4811 C C . GLN B 1 296 ? 21.406 -3.131 12.086 1 97.12 296 GLN B C 1
ATOM 4813 O O . GLN B 1 296 ? 21.531 -2.262 12.953 1 97.12 296 GLN B O 1
ATOM 4818 N N . ARG B 1 297 ? 22.312 -3.299 11.195 1 96.5 297 ARG B N 1
ATOM 4819 C CA . ARG B 1 297 ? 23.406 -2.359 11.016 1 96.5 297 ARG B CA 1
ATOM 4820 C C . ARG B 1 297 ? 22.938 -1.072 10.352 1 96.5 297 ARG B C 1
ATOM 4822 O O . ARG B 1 297 ? 23.625 -0.057 10.375 1 96.5 297 ARG B O 1
ATOM 4829 N N . HIS B 1 298 ? 21.75 -1.175 9.758 1 96.44 298 HIS B N 1
ATOM 4830 C CA . HIS B 1 298 ? 21.281 -0.048 8.961 1 96.44 298 HIS B CA 1
ATOM 4831 C C . HIS B 1 298 ? 20.047 0.591 9.578 1 96.44 298 HIS B C 1
ATOM 4833 O O . HIS B 1 298 ? 19.781 1.774 9.359 1 96.44 298 HIS B O 1
ATOM 4839 N N . ILE B 1 299 ? 19.25 -0.195 10.258 1 94.75 299 ILE B N 1
ATOM 4840 C CA . ILE B 1 299 ? 18.016 0.318 10.852 1 94.75 299 ILE B CA 1
ATOM 4841 C C . ILE B 1 299 ? 17.953 -0.073 12.328 1 94.75 299 ILE B C 1
ATOM 4843 O O . ILE B 1 299 ? 18.484 -1.112 12.719 1 94.75 299 ILE B O 1
ATOM 4847 N N . PRO B 1 300 ? 17.219 0.729 13.188 1 92.81 300 PRO B N 1
ATOM 4848 C CA . PRO B 1 300 ? 17.016 0.305 14.57 1 92.81 300 PRO B CA 1
ATOM 4849 C C . PRO B 1 300 ? 16.281 -1.025 14.688 1 92.81 300 PRO B C 1
ATOM 4851 O O . PRO B 1 300 ? 15.32 -1.266 13.961 1 92.81 300 PRO B O 1
ATOM 4854 N N . ALA B 1 301 ? 16.688 -1.851 15.594 1 95.56 301 ALA B N 1
ATOM 4855 C CA . ALA B 1 301 ? 16.188 -3.213 15.766 1 95.56 301 ALA B CA 1
ATOM 4856 C C . ALA B 1 301 ? 14.68 -3.221 16 1 95.56 301 ALA B C 1
ATOM 4858 O O . ALA B 1 301 ? 13.984 -4.141 15.562 1 95.56 301 ALA B O 1
ATOM 4859 N N . ALA B 1 302 ? 14.148 -2.176 16.594 1 91.81 302 ALA B N 1
ATOM 4860 C CA . ALA B 1 302 ? 12.742 -2.111 16.984 1 91.81 302 ALA B CA 1
ATOM 4861 C C . ALA B 1 302 ? 11.836 -2.096 15.758 1 91.81 302 ALA B C 1
ATOM 4863 O O . ALA B 1 302 ? 10.641 -2.387 15.859 1 91.81 302 ALA B O 1
ATOM 4864 N N . HIS B 1 303 ? 12.438 -1.817 14.625 1 93.81 303 HIS B N 1
ATOM 4865 C CA . HIS B 1 303 ? 11.617 -1.649 13.438 1 93.81 303 HIS B CA 1
ATOM 4866 C C . HIS B 1 303 ? 11.812 -2.803 12.461 1 93.81 303 HIS B C 1
ATOM 4868 O O . HIS B 1 303 ? 11.195 -2.834 11.391 1 93.81 303 HIS B O 1
ATOM 4874 N N . THR B 1 304 ? 12.656 -3.787 12.812 1 97 304 THR B N 1
ATOM 4875 C CA . THR B 1 304 ? 12.93 -4.918 11.938 1 97 304 THR B CA 1
ATOM 4876 C C . THR B 1 304 ? 11.688 -5.781 11.758 1 97 304 THR B C 1
ATOM 4878 O O . THR B 1 304 ? 11.047 -6.168 12.734 1 97 304 THR B O 1
ATOM 4881 N N . PRO B 1 305 ? 11.289 -6.07 10.547 1 98.06 305 PRO B N 1
ATOM 4882 C CA . PRO B 1 305 ? 10.141 -6.957 10.336 1 98.06 305 PRO B CA 1
ATOM 4883 C C . PRO B 1 305 ? 10.445 -8.406 10.719 1 98.06 305 PRO B C 1
ATOM 4885 O O . PRO B 1 305 ? 11.602 -8.773 10.898 1 98.06 305 PRO B O 1
ATOM 4888 N N . ASP B 1 306 ? 9.367 -9.125 10.922 1 98 306 ASP B N 1
ATOM 4889 C CA . ASP B 1 306 ? 9.562 -10.562 11.047 1 98 306 ASP B CA 1
ATOM 4890 C C . ASP B 1 306 ? 10.133 -11.156 9.758 1 98 306 ASP B C 1
ATOM 4892 O O . ASP B 1 306 ? 9.727 -10.773 8.656 1 98 306 ASP B O 1
ATOM 4896 N N . LEU B 1 307 ? 11.164 -11.945 9.883 1 98.44 307 LEU B N 1
ATOM 4897 C CA . LEU B 1 307 ? 11.719 -12.664 8.742 1 98.44 307 LEU B CA 1
ATOM 4898 C C . LEU B 1 307 ? 11.281 -14.125 8.766 1 98.44 307 LEU B C 1
ATOM 4900 O O . LEU B 1 307 ? 11.484 -14.828 9.758 1 98.44 307 LEU B O 1
ATOM 4904 N N . LEU B 1 308 ? 10.656 -14.523 7.707 1 97.94 308 LEU B N 1
ATOM 4905 C CA . LEU B 1 308 ? 10.07 -15.859 7.66 1 97.94 308 LEU B CA 1
ATOM 4906 C C . LEU B 1 308 ? 10.438 -16.562 6.359 1 97.94 308 LEU B C 1
ATOM 4908 O O . LEU B 1 308 ? 10.945 -15.945 5.426 1 97.94 308 LEU B O 1
ATOM 4912 N N . ILE B 1 309 ? 10.258 -17.891 6.348 1 96.94 309 ILE B N 1
ATOM 4913 C CA . ILE B 1 309 ? 10.438 -18.703 5.145 1 96.94 309 ILE B CA 1
ATOM 4914 C C . ILE B 1 309 ? 9.078 -19.156 4.621 1 96.94 309 ILE B C 1
ATOM 4916 O O . ILE B 1 309 ? 8.234 -19.625 5.391 1 96.94 309 ILE B O 1
ATOM 4920 N N . GLY B 1 310 ? 8.836 -18.891 3.371 1 96.62 310 GLY B N 1
ATOM 4921 C CA . GLY B 1 310 ? 7.652 -19.422 2.705 1 96.62 310 GLY B CA 1
ATOM 4922 C C . GLY B 1 310 ? 7.969 -20.562 1.76 1 96.62 310 GLY B C 1
ATOM 4923 O O . GLY B 1 310 ? 9.055 -20.625 1.184 1 96.62 310 GLY B O 1
ATOM 4924 N N . ILE B 1 311 ? 7.047 -21.5 1.599 1 96.19 311 ILE B N 1
ATOM 4925 C CA . ILE B 1 311 ? 7.168 -22.562 0.611 1 96.19 311 ILE B CA 1
ATOM 4926 C C . ILE B 1 311 ? 6.707 -22.062 -0.754 1 96.19 311 ILE B C 1
ATOM 4928 O O . ILE B 1 311 ? 5.516 -22.109 -1.067 1 96.19 311 ILE B O 1
ATOM 4932 N N . TRP B 1 312 ? 7.641 -21.672 -1.516 1 93.5 312 TRP B N 1
ATOM 4933 C CA . TRP B 1 312 ? 7.395 -20.859 -2.701 1 93.5 312 TRP B CA 1
ATOM 4934 C C . TRP B 1 312 ? 6.375 -21.531 -3.619 1 93.5 312 TRP B C 1
ATOM 4936 O O . TRP B 1 312 ? 5.387 -20.906 -4.02 1 93.5 312 TRP B O 1
ATOM 4946 N N . GLU B 1 313 ? 6.527 -22.797 -3.977 1 94.56 313 GLU B N 1
ATOM 4947 C CA . GLU B 1 313 ? 5.641 -23.469 -4.926 1 94.56 313 GLU B CA 1
ATOM 4948 C C . GLU B 1 313 ? 4.215 -23.547 -4.383 1 94.56 313 GLU B C 1
ATOM 4950 O O . GLU B 1 313 ? 3.252 -23.312 -5.117 1 94.56 313 GLU B O 1
ATOM 4955 N N . GLU B 1 314 ? 4.102 -23.844 -3.125 1 97 314 GLU B N 1
ATOM 4956 C CA . GLU B 1 314 ? 2.785 -23.938 -2.504 1 97 314 GLU B CA 1
ATOM 4957 C C . GLU B 1 314 ? 2.111 -22.578 -2.43 1 97 314 GLU B C 1
ATOM 4959 O O . GLU B 1 314 ? 0.912 -22.453 -2.691 1 97 314 GLU B O 1
ATOM 4964 N N . ASP B 1 315 ? 2.873 -21.578 -2.039 1 97.5 315 ASP B N 1
ATOM 4965 C CA . ASP B 1 315 ? 2.326 -20.234 -1.966 1 97.5 315 ASP B CA 1
ATOM 4966 C C . ASP B 1 315 ? 1.924 -19.734 -3.35 1 97.5 315 ASP B C 1
ATOM 4968 O O . ASP B 1 315 ? 0.88 -19.094 -3.506 1 97.5 315 ASP B O 1
ATOM 4972 N N . TYR B 1 316 ? 2.768 -20.047 -4.309 1 97 316 TYR B N 1
ATOM 4973 C CA . TYR B 1 316 ? 2.508 -19.688 -5.703 1 97 316 TYR B CA 1
ATOM 4974 C C . TYR B 1 316 ? 1.197 -20.312 -6.18 1 97 316 TYR B C 1
ATOM 4976 O O . TYR B 1 316 ? 0.292 -19.594 -6.613 1 97 316 TYR B O 1
ATOM 4984 N N . PHE B 1 317 ? 1.025 -21.562 -5.957 1 97.94 317 PHE B N 1
ATOM 4985 C CA . PHE B 1 317 ? -0.176 -22.25 -6.398 1 97.94 317 PHE B CA 1
ATOM 4986 C C . PHE B 1 317 ? -1.387 -21.828 -5.582 1 97.94 317 PHE B C 1
ATOM 4988 O O . PHE B 1 317 ? -2.504 -21.75 -6.102 1 97.94 317 PHE B O 1
ATOM 4995 N N . ALA B 1 318 ? -1.167 -21.547 -4.34 1 97.44 318 ALA B N 1
ATOM 4996 C CA . ALA B 1 318 ? -2.277 -21.047 -3.531 1 97.44 318 ALA B CA 1
ATOM 4997 C C . ALA B 1 318 ? -2.83 -19.75 -4.098 1 97.44 318 ALA B C 1
ATOM 4999 O O . ALA B 1 318 ? -4.047 -19.547 -4.137 1 97.44 318 ALA B O 1
ATOM 5000 N N . GLY B 1 319 ? -1.899 -18.859 -4.496 1 97.38 319 GLY B N 1
ATOM 5001 C CA . GLY B 1 319 ? -2.334 -17.625 -5.133 1 97.38 319 GLY B CA 1
ATOM 5002 C C . GLY B 1 319 ? -3.09 -17.859 -6.426 1 97.38 319 GLY B C 1
ATOM 5003 O O . GLY B 1 319 ? -4.141 -17.25 -6.652 1 97.38 319 GLY B O 1
ATOM 5004 N N . LEU B 1 320 ? -2.564 -18.688 -7.223 1 97.88 320 LEU B N 1
ATOM 5005 C CA . LEU B 1 320 ? -3.219 -19 -8.484 1 97.88 320 LEU B CA 1
ATOM 5006 C C . LEU B 1 320 ? -4.582 -19.641 -8.25 1 97.88 320 LEU B C 1
ATOM 5008 O O . LEU B 1 320 ? -5.543 -19.344 -8.961 1 97.88 320 LEU B O 1
ATOM 5012 N N . ALA B 1 321 ? -4.637 -20.5 -7.277 1 96.81 321 ALA B N 1
ATOM 5013 C CA . ALA B 1 321 ? -5.898 -21.156 -6.941 1 96.81 321 ALA B CA 1
ATOM 5014 C C . ALA B 1 321 ? -6.945 -20.141 -6.5 1 96.81 321 ALA B C 1
ATOM 5016 O O . ALA B 1 321 ? -8.109 -20.219 -6.906 1 96.81 321 ALA B O 1
ATOM 5017 N N . ARG B 1 322 ? -6.516 -19.297 -5.688 1 93.5 322 ARG B N 1
ATOM 5018 C CA . ARG B 1 322 ? -7.445 -18.266 -5.215 1 93.5 322 ARG B CA 1
ATOM 5019 C C . ARG B 1 322 ? -7.992 -17.453 -6.375 1 93.5 322 ARG B C 1
ATOM 5021 O O . ARG B 1 322 ? -9.195 -17.172 -6.441 1 93.5 322 ARG B O 1
ATOM 5028 N N . ARG B 1 323 ? -7.152 -17.062 -7.266 1 94.31 323 ARG B N 1
ATOM 5029 C CA . ARG B 1 323 ? -7.582 -16.312 -8.438 1 94.31 323 ARG B CA 1
ATOM 5030 C C . ARG B 1 323 ? -8.516 -17.141 -9.312 1 94.31 323 ARG B C 1
ATOM 5032 O O . ARG B 1 323 ? -9.5 -16.625 -9.844 1 94.31 323 ARG B O 1
ATOM 5039 N N . CYS B 1 324 ? -8.211 -18.312 -9.445 1 95.44 324 CYS B N 1
ATOM 5040 C CA . CYS B 1 324 ? -8.992 -19.234 -10.266 1 95.44 324 CYS B CA 1
ATOM 5041 C C . CYS B 1 324 ? -10.391 -19.422 -9.688 1 95.44 324 CYS B C 1
ATOM 5043 O O . CYS B 1 324 ? -11.383 -19.328 -10.414 1 95.44 324 CYS B O 1
ATOM 5045 N N . VAL B 1 325 ? -10.438 -19.656 -8.438 1 92.06 325 VAL B N 1
ATOM 5046 C CA . VAL B 1 325 ? -11.719 -19.828 -7.758 1 92.06 325 VAL B CA 1
ATOM 5047 C C . VAL B 1 325 ? -12.555 -18.547 -7.898 1 92.06 325 VAL B C 1
ATOM 5049 O O . VAL B 1 325 ? -13.766 -18.625 -8.141 1 92.06 325 VAL B O 1
ATOM 5052 N N . GLY B 1 326 ? -11.922 -17.453 -7.762 1 89.5 326 GLY B N 1
ATOM 5053 C CA . GLY B 1 326 ? -12.633 -16.203 -7.996 1 89.5 326 GLY B CA 1
ATOM 5054 C C . GLY B 1 326 ? -13.266 -16.125 -9.375 1 89.5 326 GLY B C 1
ATOM 5055 O O . GLY B 1 326 ? -14.406 -15.695 -9.516 1 89.5 326 GLY B O 1
ATOM 5056 N N . LEU B 1 327 ? -12.539 -16.531 -10.281 1 90.44 327 LEU B N 1
ATOM 5057 C CA . LEU B 1 327 ? -13.031 -16.531 -11.656 1 90.44 327 LEU B CA 1
ATOM 5058 C C . LEU B 1 327 ? -14.18 -17.516 -11.82 1 90.44 327 LEU B C 1
ATOM 5060 O O . LEU B 1 327 ? -15.156 -17.219 -12.523 1 90.44 327 LEU B O 1
ATOM 5064 N N . ILE B 1 328 ? -14.055 -18.625 -11.188 1 88.44 328 ILE B N 1
ATOM 5065 C CA . ILE B 1 328 ? -15.102 -19.641 -11.242 1 88.44 328 ILE B CA 1
ATOM 5066 C C . ILE B 1 328 ? -16.406 -19.062 -10.68 1 88.44 328 ILE B C 1
ATOM 5068 O O . ILE B 1 328 ? -17.453 -19.188 -11.305 1 88.44 328 ILE B O 1
ATOM 5072 N N . LEU B 1 329 ? -16.297 -18.406 -9.617 1 84.06 329 LEU B N 1
ATOM 5073 C CA . LEU B 1 329 ? -17.469 -17.906 -8.922 1 84.06 329 LEU B CA 1
ATOM 5074 C C . LEU B 1 329 ? -18.141 -16.797 -9.734 1 84.06 329 LEU B C 1
ATOM 5076 O O . LEU B 1 329 ? -19.359 -16.609 -9.648 1 84.06 329 LEU B O 1
ATOM 5080 N N . GLU B 1 330 ? -17.406 -16.156 -10.539 1 79.75 330 GLU B N 1
ATOM 5081 C CA . GLU B 1 330 ? -17.953 -15.07 -11.336 1 79.75 330 GLU B CA 1
ATOM 5082 C C . GLU B 1 330 ? -18.484 -15.578 -12.68 1 79.75 330 GLU B C 1
ATOM 5084 O O . GLU B 1 330 ? -19.281 -14.906 -13.328 1 79.75 330 GLU B O 1
ATOM 5089 N N . SER B 1 331 ? -17.969 -16.625 -13.102 1 71.38 331 SER B N 1
ATOM 5090 C CA . SER B 1 331 ? -18.188 -17.031 -14.492 1 71.38 331 SER B CA 1
ATOM 5091 C C . SER B 1 331 ? -19.25 -18.125 -14.586 1 71.38 331 SER B C 1
ATOM 5093 O O . SER B 1 331 ? -19.734 -18.438 -15.672 1 71.38 331 SER B O 1
ATOM 5095 N N . ILE B 1 332 ? -19.516 -18.734 -13.531 1 64.5 332 ILE B N 1
ATOM 5096 C CA . ILE B 1 332 ? -20.469 -19.844 -13.672 1 64.5 332 ILE B CA 1
ATOM 5097 C C . ILE B 1 332 ? -21.891 -19.328 -13.453 1 64.5 332 ILE B C 1
ATOM 5099 O O . ILE B 1 332 ? -22.109 -18.375 -12.703 1 64.5 332 ILE B O 1
#

Sequence (664 aa):
MDQTTTNLTVAVRRQLVLNGRSTVAAISEATRLSFPTVKKQLEQLMQAGEVFEHGFEDSRGGRPAKRYIYNERFTHGLTLYVEKTVVRYRLIDCKGATIDDGTQMILDGDHLGALGAVLDRQLDQTSDVSAISIGVAAAVADGTVIFAPDYTTFAHLDLKHWVESRTARPAVIENDMNAAVYGYGHTHELTGDQSIVYIYLGKNGPGAGILINGQLIRGKTGFSGEISFLPLYDDSTFHDRIASERSAPAPLSDAALDALGRLVATFTATLNPHAIIFSDVDLVDTELEGIRHACQRHIPAAHTPDLLIGIWEEDYFAGLARRCVGLILESIMDQTTTNLTVAVRRQLVLNGRSTVAAISEATRLSFPTVKKQLEQLMQAGEVFEHGFEDSRGGRPAKRYIYNERFTHGLTLYVEKTVVRYRLIDCKGATIDDGTQMILDGDHLGALGAVLDRQLDQTSDVSAISIGVAAAVADGTVIFAPDYTTFAHLDLKHWVESRTARPAVIENDMNAAVYGYGHTHELTGDQSIVYIYLGKNGPGAGILINGQLIRGKTGFSGEISFLPLYDDSTFHDRIASERSAPAPLSDAALDALGRLVATFTATLNPHAIIFSDVDLVDTELEGIRHACQRHIPAAHTPDLLIGIWEEDYFAGLARRCVGLILESI

pLDDT: mean 89.15, std 11.08, range [34.78, 98.75]

Organism: NCBI:txid1345023